Protein AF-0000000076353508 (afdb_homodimer)

Nearest PDB structures (foldseek):
  6zld-assembly1_A  TM=8.851E-01  e=5.221E-23  Bacillus cereus HuA2-4
  6zlj-assembly1_B-2  TM=8.843E-01  e=5.221E-23  Bacillus cereus
  8vr2-assembly1_C  TM=8.136E-01  e=2.416E-23  Psychrobacter cryohalolentis K5
  8vr2-assembly1_D  TM=8.055E-01  e=1.259E-23  Psychrobacter cryohalolentis K5
  8vr2-assembly1_B  TM=8.169E-01  e=1.002E-22  Psychrobacter cryohalolentis K5

pLDDT: mean 92.93, std 11.38, range [19.64, 98.94]

Solvent-accessible surface area (backbone atoms only — not comparable to full-atom values): 35197 Å² total; per-residue (Å²): 131,63,56,28,34,38,28,31,24,19,48,32,43,70,30,37,58,41,47,64,69,42,36,81,71,28,46,34,35,29,30,30,62,54,86,79,31,53,94,45,72,68,51,57,61,47,52,77,58,35,45,79,45,79,50,62,42,70,41,73,74,58,89,79,75,61,83,73,69,45,47,36,36,38,44,58,55,63,63,71,56,68,66,44,11,52,73,37,24,40,59,25,30,53,42,35,47,34,30,50,52,28,47,48,62,58,52,67,72,41,72,86,26,33,40,36,39,62,38,37,50,50,38,43,48,33,9,44,73,70,65,63,33,62,80,56,33,53,81,80,50,65,36,31,50,46,62,74,88,42,43,56,38,27,43,25,49,32,32,48,50,47,53,40,50,52,47,31,45,28,68,74,69,66,37,26,36,38,38,33,26,44,32,55,68,40,46,63,73,63,64,64,88,48,71,66,43,40,51,50,51,42,51,76,70,61,46,66,61,32,77,38,63,23,39,84,24,34,40,25,58,16,38,44,68,44,51,42,51,46,54,55,49,56,66,66,49,86,63,56,63,76,42,73,32,41,41,50,26,68,83,53,77,37,38,44,49,54,50,51,49,53,52,24,59,63,67,74,46,84,60,52,80,39,81,41,75,54,64,87,92,60,72,58,68,50,38,50,37,42,62,67,36,26,72,75,62,65,56,67,75,75,66,51,68,70,58,39,49,34,56,23,50,54,44,46,70,75,52,61,76,72,75,71,78,76,68,85,66,133,133,65,54,28,34,38,27,32,24,20,47,32,43,68,30,38,57,40,46,64,69,42,36,81,70,28,45,36,35,27,31,30,61,53,86,80,30,54,94,45,71,68,51,57,62,47,52,76,59,36,45,80,44,80,50,62,42,70,40,72,74,59,89,77,76,62,83,71,70,44,45,36,36,38,47,56,57,63,64,70,55,68,66,44,12,53,74,38,24,39,58,25,29,53,44,35,46,34,30,50,51,29,48,48,62,57,51,67,73,42,69,85,26,32,40,35,40,62,38,38,49,49,39,43,48,33,10,45,74,70,66,62,33,61,81,55,32,54,80,81,50,63,37,30,50,46,62,74,87,43,44,57,39,26,43,24,48,32,31,49,52,47,53,41,51,52,48,33,45,28,68,74,68,67,38,26,36,37,36,34,25,43,32,55,69,40,44,62,73,62,66,62,87,46,70,66,44,39,50,51,51,42,52,75,72,59,47,66,61,32,74,36,64,24,41,83,22,35,41,26,58,16,36,45,70,45,52,41,52,47,53,54,51,57,67,65,50,88,62,58,63,73,41,72,32,40,41,50,26,68,85,52,76,38,38,44,50,55,50,50,48,51,53,24,59,62,67,72,46,83,61,52,80,38,80,39,74,54,64,88,91,58,72,58,66,48,39,50,38,42,62,66,37,26,72,75,60,67,55,66,74,75,65,53,68,70,59,40,48,36,56,21,51,54,43,45,71,76,52,62,76,73,73,71,77,76,66,83,70,131

Secondary structure (DSSP, 8-state):
-PPEEEEETTTSHHHHHHHHHHTTTSEEEEEE-SSS---SHHHHHHTTTSEEEE--TTSPPPTTTS-S--SEEEE------HHHHHH-HHHHHHHHHHHHHHHHHHHTT-SSPEEEEEEEGGGGHHHHHHT-S-SSB-TTSPPBPP-TT-TTHHHHHHHHHHHHHHHHHHHHH--EEEEEEE--EE-TT--SSSHHHHHHHHHHTT-SSEEEE-TT-EEE-EEHHHHHHHHHHHHT----S-EEEEES-SS-EEEHHHHHHHHHHHHT--PPEEEEPPPTT--SEE-B--HHHHHHH-----S-HHHHHHHHHHHHHHS-----------/-PPEEEEETTTSHHHHHHHHHHTTTSEEEEEE--SS---SHHHHHHTTTSEEEE--TTSPPPTTTS-S--SEEEE------HHHHHH-HHHHHHHHHHHHHHHHHHHTT-SSPEEEEEEEGGGGHHHHHHT-S-SSB-TTSPPBPP-TT-TTHHHHHHHHHHHHHHHHHHHHH--EEEEEEE--EE-TT--SSSHHHHHHHHHHTT-SSEEEE-TT-EEE-EEHHHHHHHHHHHHT----S-EEEEES-SS-EEEHHHHHHHHHHHHT--PPEEEEPPPTT--SEE-B--HHHHHHH-----S-HHHHHHHHHHHHHHS-----------

Radius of gyration: 27.41 Å; Cα contacts (8 Å, |Δi|>4): 1308; chains: 2; bounding box: 78×78×61 Å

Organism: Streptomyces venezuelae (NCBI:txid54571)

InterPro domains:
  IPR001509 NAD-dependent epimerase/dehydratase [PF01370] (5-248)
  IPR036291 NAD(P)-binding domain superfamily [SSF51735] (2-320)
  IPR044516 UDP-glucuronic acid decarboxylase-like [PTHR43078] (2-318)

Foldseek 3Di:
DFAEEEEEVLLADLNVVLLVVRLVGHAYEYEYQPPPGDDDPSVVVSVVRYHYQHDQQLDADDPPSDDQEHQEYEYPDFDDALVCLQVPLVCRQSRLQSSLVRVLVSNLSHDNHEYEYEAAPLQCLQVVLVVQADPQGWPPTDGDQHDPVGSSSSNSVSRVVSVVVQVVSCVVSVAAYEYEHEFAEDAARNDQRDDLNVLLQCVVVPDAPDEDELQQAKGFYAYSNLQSVLSVQVRPQPDSDYDYFYRTAQPDIDGSNVSSVLLCVLVVHDHHYHYDYHPPSDDRYHHHDGVVSCVRRVRHRDADPSRRSNNRSVNCVVVPDPPPPPPPDD/DFAEEEEEVLLADLNVVLLVVRLVGHAYEYEYQPPPGDDDPSVVVSVVRYHYQHDQQLDADDPPSDDQEHQEYEYPDFDDALVCLQVPLVCRQSRLQSSLVRVLVVNLSHDNHEYEYEAAPLQCLQVVLVVQADPQGWPPTDGDQHDPVGSSSSNSVSRVVSVVVQVVSCVVSVAAYHYEHEFAEDAARNDQRDDLNVLLQCVVVPDAPDEDELQQAKGFYAYSNLQSVLSVQVRPQPDRDYDYFYRTAQPDIDGSNVSSVLLCVLVVHDHHYHYDYHPPSDDRYHHHDGVVSCVRRVRHRDADPSRRSNNRSVNCVVVPDPPPPPPPDD

Sequence (660 aa):
MRKKILITGGAGFIGLHLARRLAASCDVTLLDDFSRGRSDAELAELLGSVELVEHDLTTPIPDGLLGDDYAEVYHLAAVVGVAESNDNPRRVLRTNLLTTVHLLDWFSGLTGATLCFASSSEAYAGSVEAGVASVPTDEDVPLMVPDLTVPRSSYGFSKITGELLCRTYARTHGFALRMVRFHNVYGPRMGYDHVIPQFVERLLGGADPFEIYGADQTRAFCYVDDAVDAIVALTALPTKEPLLVNVGNDQEEVLIRDLARHVFDALDRHPALDVHPAPPLSPARRLPDIARLRELTGYSPAVPLCEGLRRTCEWYARHPRAAAAHGSGAMRKKILITGGAGFIGLHLARRLAASCDVTLLDDFSRGRSDAELAELLGSVELVEHDLTTPIPDGLLGDDYAEVYHLAAVVGVAESNDNPRRVLRTNLLTTVHLLDWFSGLTGATLCFASSSEAYAGSVEAGVASVPTDEDVPLMVPDLTVPRSSYGFSKITGELLCRTYARTHGFALRMVRFHNVYGPRMGYDHVIPQFVERLLGGADPFEIYGADQTRAFCYVDDAVDAIVALTALPTKEPLLVNVGNDQEEVLIRDLARHVFDALDRHPALDVHPAPPLSPARRLPDIARLRELTGYSPAVPLCEGLRRTCEWYARHPRAAAAHGSGA

Structure (mmCIF, N/CA/C/O backbone):
data_AF-0000000076353508-model_v1
#
loop_
_entity.id
_entity.type
_entity.pdbx_description
1 polymer Ant9
#
loop_
_atom_site.group_PDB
_atom_site.id
_atom_site.type_symbol
_atom_site.label_atom_id
_atom_site.label_alt_id
_atom_site.label_comp_id
_atom_site.label_asym_id
_atom_site.label_entity_id
_atom_site.label_seq_id
_atom_site.pdbx_PDB_ins_code
_atom_site.Cartn_x
_atom_site.Cartn_y
_atom_site.Cartn_z
_atom_site.occupancy
_atom_site.B_iso_or_equiv
_atom_site.auth_seq_id
_atom_site.auth_comp_id
_atom_site.auth_asym_id
_atom_site.auth_atom_id
_atom_site.pdbx_PDB_model_num
ATOM 1 N N . MET A 1 1 ? -22.562 -18.953 -26.656 1 75.19 1 MET A N 1
ATOM 2 C CA . MET A 1 1 ? -21.312 -18.203 -26.797 1 75.19 1 MET A CA 1
ATOM 3 C C . MET A 1 1 ? -20.344 -18.547 -25.688 1 75.19 1 MET A C 1
ATOM 5 O O . MET A 1 1 ? -20.75 -18.828 -24.562 1 75.19 1 MET A O 1
ATOM 9 N N . ARG A 1 2 ? -19.062 -18.766 -26.047 1 91.62 2 ARG A N 1
ATOM 10 C CA . ARG A 1 2 ? -18.062 -19.156 -25.047 1 91.62 2 ARG A CA 1
ATOM 11 C C . ARG A 1 2 ? -17.781 -18.016 -24.078 1 91.62 2 ARG A C 1
ATOM 13 O O . ARG A 1 2 ? -17.812 -16.844 -24.469 1 91.62 2 ARG A O 1
ATOM 20 N N . LYS A 1 3 ? -17.641 -18.484 -22.844 1 96.19 3 LYS A N 1
ATOM 21 C CA . LYS A 1 3 ? -17.266 -17.531 -21.812 1 96.19 3 LYS A CA 1
ATOM 22 C C . LYS A 1 3 ? -15.953 -16.828 -22.156 1 96.19 3 LYS A C 1
ATOM 24 O O . LYS A 1 3 ? -14.992 -17.469 -22.578 1 96.19 3 LYS A O 1
ATOM 29 N N . LYS A 1 4 ? -15.922 -15.469 -22.094 1 98.38 4 LYS A N 1
ATOM 30 C CA . LYS A 1 4 ? -14.711 -14.695 -22.359 1 98.38 4 LYS A CA 1
ATOM 31 C C . LYS A 1 4 ? -13.922 -14.445 -21.078 1 98.38 4 LYS A C 1
ATOM 33 O O . LYS A 1 4 ? -14.469 -13.977 -20.094 1 98.38 4 LYS A O 1
ATOM 38 N N . ILE A 1 5 ? -12.625 -14.742 -21.156 1 98.75 5 ILE A N 1
ATOM 39 C CA . ILE A 1 5 ? -11.766 -14.664 -19.969 1 98.75 5 ILE A CA 1
ATOM 40 C C . ILE A 1 5 ? -10.508 -13.867 -20.312 1 98.75 5 ILE A C 1
ATOM 42 O O . ILE A 1 5 ? -9.906 -14.055 -21.359 1 98.75 5 ILE A O 1
ATOM 46 N N . LEU A 1 6 ? -10.148 -12.891 -19.453 1 98.88 6 LEU A N 1
ATOM 47 C CA . LEU A 1 6 ? -8.891 -12.156 -19.547 1 98.88 6 LEU A CA 1
ATOM 48 C C . LEU A 1 6 ? -7.906 -12.625 -18.484 1 98.88 6 LEU A C 1
ATOM 50 O O . LEU A 1 6 ? -8.273 -12.758 -17.312 1 98.88 6 LEU A O 1
ATOM 54 N N . ILE A 1 7 ? -6.688 -12.922 -18.875 1 98.88 7 ILE A N 1
ATOM 55 C CA . ILE A 1 7 ? -5.609 -13.266 -17.969 1 98.88 7 ILE A CA 1
ATOM 56 C C . ILE A 1 7 ? -4.449 -12.289 -18.141 1 98.88 7 ILE A C 1
ATOM 58 O O . ILE A 1 7 ? -3.777 -12.289 -19.172 1 98.88 7 ILE A O 1
ATOM 62 N N . THR A 1 8 ? -4.215 -11.414 -17.141 1 98.81 8 THR A N 1
ATOM 63 C CA . THR A 1 8 ? -2.992 -10.617 -17.172 1 98.81 8 THR A CA 1
ATOM 64 C C . THR A 1 8 ? -1.81 -11.422 -16.641 1 98.81 8 THR A C 1
ATOM 66 O O . THR A 1 8 ? -1.974 -12.258 -15.75 1 98.81 8 THR A O 1
ATOM 69 N N . GLY A 1 9 ? -0.614 -11.094 -17.188 1 98 9 GLY A N 1
ATOM 70 C CA . GLY A 1 9 ? 0.502 -11.977 -16.906 1 98 9 GLY A CA 1
ATOM 71 C C . GLY A 1 9 ? 0.367 -13.336 -17.578 1 98 9 GLY A C 1
ATOM 72 O O . GLY A 1 9 ? 0.865 -14.336 -17.047 1 98 9 GLY A O 1
ATOM 73 N N . GLY A 1 10 ? -0.313 -13.352 -18.672 1 97.81 10 GLY A N 1
ATOM 74 C CA . GLY A 1 10 ? -0.686 -14.609 -19.312 1 97.81 10 GLY A CA 1
ATOM 75 C C . GLY A 1 10 ? 0.498 -15.352 -19.906 1 97.81 10 GLY A C 1
ATOM 76 O O . GLY A 1 10 ? 0.426 -16.562 -20.125 1 97.81 10 GLY A O 1
ATOM 77 N N . ALA A 1 11 ? 1.56 -14.664 -20.172 1 97.12 11 ALA A N 1
ATOM 78 C CA . ALA A 1 11 ? 2.752 -15.297 -20.734 1 97.12 11 ALA A CA 1
ATOM 79 C C . ALA A 1 11 ? 3.703 -15.742 -19.625 1 97.12 11 ALA A C 1
ATOM 81 O O . ALA A 1 11 ? 4.793 -16.25 -19.906 1 97.12 11 ALA A O 1
ATOM 82 N N . GLY A 1 12 ? 3.244 -15.555 -18.406 1 96.25 12 GLY A N 1
ATOM 83 C CA . GLY A 1 12 ? 4.043 -15.977 -17.266 1 96.25 12 GLY A CA 1
ATOM 84 C C . GLY A 1 12 ? 3.795 -17.406 -16.844 1 96.25 12 GLY A C 1
ATOM 85 O O . GLY A 1 12 ? 3.213 -18.188 -17.609 1 96.25 12 GLY A O 1
ATOM 86 N N . PHE A 1 13 ? 4.207 -17.812 -15.68 1 96.81 13 PHE A N 1
ATOM 87 C CA . PHE A 1 13 ? 4.184 -19.172 -15.156 1 96.81 13 PHE A CA 1
ATOM 88 C C . PHE A 1 13 ? 2.748 -19.641 -14.938 1 96.81 13 PHE A C 1
ATOM 90 O O . PHE A 1 13 ? 2.162 -20.297 -15.797 1 96.81 13 PHE A O 1
ATOM 97 N N . ILE A 1 14 ? 2.074 -19.062 -13.945 1 98.12 14 ILE A N 1
ATOM 98 C CA . ILE A 1 14 ? 0.727 -19.516 -13.617 1 98.12 14 ILE A CA 1
ATOM 99 C C . ILE A 1 14 ? -0.234 -19.125 -14.742 1 98.12 14 ILE A C 1
ATOM 101 O O . ILE A 1 14 ? -1.143 -19.891 -15.078 1 98.12 14 ILE A O 1
ATOM 105 N N . GLY A 1 15 ? 0.012 -17.984 -15.391 1 98.31 15 GLY A N 1
ATOM 106 C CA . GLY A 1 15 ? -0.844 -17.484 -16.453 1 98.31 15 GLY A CA 1
ATOM 107 C C . GLY A 1 15 ? -0.93 -18.422 -17.641 1 98.31 15 GLY A C 1
ATOM 108 O O . GLY A 1 15 ? -2.021 -18.703 -18.141 1 98.31 15 GLY A O 1
ATOM 109 N N . LEU A 1 16 ? 0.2 -18.922 -18.062 1 97.81 16 LEU A N 1
ATOM 110 C CA . LEU A 1 16 ? 0.222 -19.812 -19.219 1 97.81 16 LEU A CA 1
ATOM 111 C C . LEU A 1 16 ? -0.498 -21.125 -18.922 1 97.81 16 LEU A C 1
ATOM 113 O O . LEU A 1 16 ? -1.257 -21.625 -19.75 1 97.81 16 LEU A O 1
ATOM 117 N N . HIS A 1 17 ? -0.244 -21.688 -17.734 1 98.38 17 HIS A N 1
ATOM 118 C CA . HIS A 1 17 ? -0.89 -22.938 -17.344 1 98.38 17 HIS A CA 1
ATOM 119 C C . HIS A 1 17 ? -2.4 -22.766 -17.219 1 98.38 17 HIS A C 1
ATOM 121 O O . HIS A 1 17 ? -3.164 -23.641 -17.609 1 98.38 17 HIS A O 1
ATOM 127 N N . LEU A 1 18 ? -2.83 -21.641 -16.672 1 98.81 18 LEU A N 1
ATOM 128 C CA . LEU A 1 18 ? -4.25 -21.328 -16.562 1 98.81 18 LEU A CA 1
ATOM 129 C C . LEU A 1 18 ? -4.891 -21.203 -17.938 1 98.81 18 LEU A C 1
ATOM 131 O O . LEU A 1 18 ? -5.977 -21.75 -18.172 1 98.81 18 LEU A O 1
ATOM 135 N N . ALA A 1 19 ? -4.219 -20.516 -18.844 1 98.62 19 ALA A N 1
ATOM 136 C CA . ALA A 1 19 ? -4.723 -20.344 -20.203 1 98.62 19 ALA A CA 1
ATOM 137 C C . ALA A 1 19 ? -4.906 -21.688 -20.891 1 98.62 19 ALA A C 1
ATOM 139 O O . ALA A 1 19 ? -5.91 -21.906 -21.578 1 98.62 19 ALA A O 1
ATOM 140 N N . ARG A 1 20 ? -3.908 -22.578 -20.75 1 97.81 20 ARG A N 1
ATOM 141 C CA . ARG A 1 20 ? -3.992 -23.906 -21.344 1 97.81 20 ARG A CA 1
ATOM 142 C C . ARG A 1 20 ? -5.223 -24.656 -20.828 1 97.81 20 ARG A C 1
ATOM 144 O O . ARG A 1 20 ? -5.91 -25.328 -21.609 1 97.81 20 ARG A O 1
ATOM 151 N N . ARG A 1 21 ? -5.426 -24.516 -19.562 1 97.69 21 ARG A N 1
ATOM 152 C CA . ARG A 1 21 ? -6.555 -25.188 -18.922 1 97.69 21 ARG A CA 1
ATOM 153 C C . ARG A 1 21 ? -7.879 -24.641 -19.438 1 97.69 21 ARG A C 1
ATOM 155 O O . ARG A 1 21 ? -8.828 -25.406 -19.641 1 97.69 21 ARG A O 1
ATOM 162 N N . LEU A 1 22 ? -7.984 -23.375 -19.688 1 98.25 22 LEU A N 1
ATOM 163 C CA . LEU A 1 22 ? -9.258 -22.719 -19.969 1 98.25 22 LEU A CA 1
ATOM 164 C C . LEU A 1 22 ? -9.508 -22.625 -21.469 1 98.25 22 LEU A C 1
ATOM 166 O O . LEU A 1 22 ? -10.648 -22.453 -21.906 1 98.25 22 LEU A O 1
ATOM 170 N N . ALA A 1 23 ? -8.477 -22.703 -22.281 1 97.44 23 ALA A N 1
ATOM 171 C CA . ALA A 1 23 ? -8.562 -22.469 -23.719 1 97.44 23 ALA A CA 1
ATOM 172 C C . ALA A 1 23 ? -9.484 -23.484 -24.391 1 97.44 23 ALA A C 1
ATOM 174 O O . ALA A 1 23 ? -10.039 -23.203 -25.453 1 97.44 23 ALA A O 1
ATOM 175 N N . ALA A 1 24 ? -9.695 -24.609 -23.812 1 92.88 24 ALA A N 1
ATOM 176 C CA . ALA A 1 24 ? -10.508 -25.672 -24.406 1 92.88 24 ALA A CA 1
ATOM 177 C C . ALA A 1 24 ? -11.992 -25.312 -24.359 1 92.88 24 ALA A C 1
ATOM 179 O O . ALA A 1 24 ? -12.758 -25.734 -25.234 1 92.88 24 ALA A O 1
ATOM 180 N N . SER A 1 25 ? -12.367 -24.516 -23.453 1 96.62 25 SER A N 1
ATOM 181 C CA . SER A 1 25 ? -13.805 -24.328 -23.25 1 96.62 25 SER A CA 1
ATOM 182 C C . SER A 1 25 ? -14.172 -22.844 -23.219 1 96.62 25 SER A C 1
ATOM 184 O O . SER A 1 25 ? -15.359 -22.5 -23.219 1 96.62 25 SER A O 1
ATOM 186 N N . CYS A 1 26 ? -13.195 -21.984 -23.234 1 98.19 26 CYS A N 1
ATOM 187 C CA . CYS A 1 26 ? -13.461 -20.562 -23.109 1 98.19 26 CYS A CA 1
ATOM 188 C C . CYS A 1 26 ? -12.703 -19.781 -24.172 1 98.19 26 CYS A C 1
ATOM 190 O O . CYS A 1 26 ? -11.82 -20.312 -24.844 1 98.19 26 CYS A O 1
ATOM 192 N N . ASP A 1 27 ? -13.164 -18.547 -24.453 1 98.38 27 ASP A N 1
ATOM 193 C CA . ASP A 1 27 ? -12.414 -17.594 -25.25 1 98.38 27 ASP A CA 1
ATOM 194 C C . ASP A 1 27 ? -11.445 -16.797 -24.375 1 98.38 27 ASP A C 1
ATOM 196 O O . ASP A 1 27 ? -11.859 -15.867 -23.656 1 98.38 27 ASP A O 1
ATOM 200 N N . VAL A 1 28 ? -10.172 -17.141 -24.5 1 98.69 28 VAL A N 1
ATOM 201 C CA . VAL A 1 28 ? -9.18 -16.625 -23.562 1 98.69 28 VAL A CA 1
ATOM 202 C C . VAL A 1 28 ? -8.352 -15.539 -24.25 1 98.69 28 VAL A C 1
ATOM 204 O O . VAL A 1 28 ? -7.875 -15.727 -25.359 1 98.69 28 VAL A O 1
ATOM 207 N N . THR A 1 29 ? -8.227 -14.383 -23.641 1 98.81 29 THR A N 1
ATOM 208 C CA . THR A 1 29 ? -7.293 -13.328 -24.016 1 98.81 29 THR A CA 1
ATOM 209 C C . THR A 1 29 ? -6.188 -13.188 -22.969 1 98.81 29 THR A C 1
ATOM 211 O O . THR A 1 29 ? -6.465 -13.109 -21.766 1 98.81 29 THR A O 1
ATOM 214 N N . LEU A 1 30 ? -4.941 -13.258 -23.438 1 98.62 30 LEU A N 1
ATOM 215 C CA . LEU A 1 30 ? -3.783 -13.008 -22.578 1 98.62 30 LEU A CA 1
ATOM 216 C C . LEU A 1 30 ? -3.32 -11.555 -22.719 1 98.62 30 LEU A C 1
ATOM 218 O O . LEU A 1 30 ? -3.287 -11.008 -23.812 1 98.62 30 LEU A O 1
ATOM 222 N N . LEU A 1 31 ? -3.039 -10.922 -21.609 1 98.69 31 LEU A N 1
ATOM 223 C CA . LEU A 1 31 ? -2.377 -9.625 -21.594 1 98.69 31 LEU A CA 1
ATOM 224 C C . LEU A 1 31 ? -1.023 -9.719 -20.891 1 98.69 31 LEU A C 1
ATOM 226 O O . LEU A 1 31 ? -0.932 -10.219 -19.766 1 98.69 31 LEU A O 1
ATOM 230 N N . ASP A 1 32 ? -0.002 -9.32 -21.562 1 98.31 32 ASP A N 1
ATOM 231 C CA . ASP A 1 32 ? 1.355 -9.375 -21.016 1 98.31 32 ASP A CA 1
ATOM 232 C C . ASP A 1 32 ? 2.227 -8.273 -21.625 1 98.31 32 ASP A C 1
ATOM 234 O O . ASP A 1 32 ? 1.999 -7.848 -22.75 1 98.31 32 ASP A O 1
ATOM 238 N N . ASP A 1 33 ? 3.17 -7.805 -20.844 1 96.56 33 ASP A N 1
ATOM 239 C CA . ASP A 1 33 ? 4.09 -6.816 -21.406 1 96.56 33 ASP A CA 1
ATOM 240 C C . ASP A 1 33 ? 5.449 -7.441 -21.703 1 96.56 33 ASP A C 1
ATOM 242 O O . ASP A 1 33 ? 6.383 -6.742 -22.109 1 96.56 33 ASP A O 1
ATOM 246 N N . PHE A 1 34 ? 5.629 -8.688 -21.359 1 94.31 34 PHE A N 1
ATOM 247 C CA . PHE A 1 34 ? 6.801 -9.516 -21.625 1 94.31 34 PHE A CA 1
ATOM 248 C C . PHE A 1 34 ? 8.016 -9 -20.859 1 94.31 34 PHE A C 1
ATOM 250 O O . PHE A 1 34 ? 9.148 -9.188 -21.281 1 94.31 34 PHE A O 1
ATOM 257 N N . SER A 1 35 ? 7.762 -8.219 -19.797 1 89.44 35 SER A N 1
ATOM 258 C CA . SER A 1 35 ? 8.859 -7.828 -18.922 1 89.44 35 SER A CA 1
ATOM 259 C C . SER A 1 35 ? 9.461 -9.039 -18.219 1 89.44 35 SER A C 1
ATOM 261 O O . SER A 1 35 ? 10.664 -9.086 -17.953 1 89.44 35 SER A O 1
ATOM 263 N N . ARG A 1 36 ? 8.57 -10.008 -17.922 1 81.88 36 ARG A N 1
ATOM 264 C CA . ARG A 1 36 ? 9 -11.266 -17.328 1 81.88 36 ARG A CA 1
ATOM 265 C C . ARG A 1 36 ? 8.547 -12.461 -18.156 1 81.88 36 ARG A C 1
ATOM 267 O O . ARG A 1 36 ? 9.164 -13.523 -18.109 1 81.88 36 ARG A O 1
ATOM 274 N N . GLY A 1 37 ? 7.434 -12.234 -18.812 1 81.06 37 GLY A N 1
ATOM 275 C CA . GLY A 1 37 ? 6.918 -13.297 -19.672 1 81.06 37 GLY A CA 1
ATOM 276 C C . GLY A 1 37 ? 7.875 -13.672 -20.781 1 81.06 37 GLY A C 1
ATOM 277 O O . GLY A 1 37 ? 8.758 -12.898 -21.141 1 81.06 37 GLY A O 1
ATOM 278 N N . ARG A 1 38 ? 7.633 -14.945 -21.234 1 82 38 ARG A N 1
ATOM 279 C CA . ARG A 1 38 ? 8.523 -15.438 -22.266 1 82 38 ARG A CA 1
ATOM 280 C C . ARG A 1 38 ? 7.758 -15.734 -23.562 1 82 38 ARG A C 1
ATOM 282 O O . ARG A 1 38 ? 6.641 -16.25 -23.516 1 82 38 ARG A O 1
ATOM 289 N N . SER A 1 39 ? 8.352 -15.258 -24.562 1 87.56 39 SER A N 1
ATOM 290 C CA . SER A 1 39 ? 7.863 -15.664 -25.875 1 87.56 39 SER A CA 1
ATOM 291 C C . SER A 1 39 ? 8.609 -16.891 -26.391 1 87.56 39 SER A C 1
ATOM 293 O O . SER A 1 39 ? 9.609 -16.766 -27.094 1 87.56 39 SER A O 1
ATOM 295 N N . ASP A 1 40 ? 8.117 -18.047 -26 1 92.06 40 ASP A N 1
ATOM 296 C CA . ASP A 1 40 ? 8.766 -19.312 -26.328 1 92.06 40 ASP A CA 1
ATOM 297 C C . ASP A 1 40 ? 7.812 -20.25 -27.062 1 92.06 40 ASP A C 1
ATOM 299 O O . ASP A 1 40 ? 6.727 -19.844 -27.484 1 92.06 40 ASP A O 1
ATOM 303 N N . ALA A 1 41 ? 8.266 -21.453 -27.25 1 91.94 41 ALA A N 1
ATOM 304 C CA . ALA A 1 41 ? 7.512 -22.422 -28.047 1 91.94 41 ALA A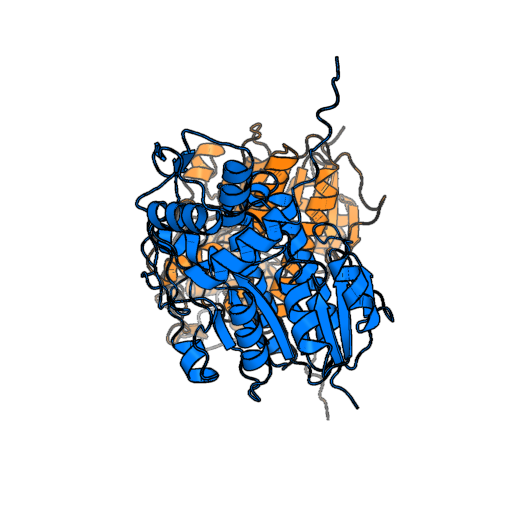 CA 1
ATOM 305 C C . ALA A 1 41 ? 6.184 -22.766 -27.375 1 91.94 41 ALA A C 1
ATOM 307 O O . ALA A 1 41 ? 5.188 -23.016 -28.062 1 91.94 41 ALA A O 1
ATOM 308 N N . GLU A 1 42 ? 6.168 -22.781 -26.125 1 93.88 42 GLU A N 1
ATOM 309 C CA . GLU A 1 42 ? 4.945 -23.125 -25.406 1 93.88 42 GLU A CA 1
ATOM 310 C C . GLU A 1 42 ? 3.873 -22.062 -25.594 1 93.88 42 GLU A C 1
ATOM 312 O O . GLU A 1 42 ? 2.707 -22.375 -25.844 1 93.88 42 GLU A O 1
ATOM 317 N N . LEU A 1 43 ? 4.246 -20.828 -25.422 1 95.81 43 LEU A N 1
ATOM 318 C CA . LEU A 1 43 ? 3.309 -19.734 -25.688 1 95.81 43 LEU A CA 1
ATOM 319 C C . LEU A 1 43 ? 2.836 -19.766 -27.141 1 95.81 43 LEU A C 1
ATOM 321 O O . LEU A 1 43 ? 1.648 -19.578 -27.406 1 95.81 43 LEU A O 1
ATOM 325 N N . ALA A 1 44 ? 3.762 -20 -28.078 1 95.94 44 ALA A N 1
ATOM 326 C CA . ALA A 1 44 ? 3.436 -20.031 -29.5 1 95.94 44 ALA A CA 1
ATOM 327 C C . ALA A 1 44 ? 2.365 -21.078 -29.797 1 95.94 44 ALA A C 1
ATOM 329 O O . ALA A 1 44 ? 1.452 -20.844 -30.578 1 95.94 44 ALA A O 1
ATOM 330 N N . GLU A 1 45 ? 2.502 -22.188 -29.203 1 95.69 45 GLU A N 1
ATOM 331 C CA . GLU A 1 45 ? 1.518 -23.25 -29.375 1 95.69 45 GLU A CA 1
ATOM 332 C C . GLU A 1 45 ? 0.148 -22.812 -28.859 1 95.69 45 GLU A C 1
ATOM 334 O O . GLU A 1 45 ? -0.873 -23.078 -29.5 1 95.69 45 GLU A O 1
ATOM 339 N N . LEU A 1 46 ? 0.151 -22.172 -27.781 1 96.31 46 LEU A N 1
ATOM 340 C CA . LEU A 1 46 ? -1.085 -21.734 -27.141 1 96.31 46 LEU A CA 1
ATOM 341 C C . LEU A 1 46 ? -1.773 -20.641 -27.969 1 96.31 46 LEU A C 1
ATOM 343 O O . LEU A 1 46 ? -3.002 -20.547 -27.969 1 96.31 46 LEU A O 1
ATOM 347 N N . LEU A 1 47 ? -0.99 -19.844 -28.656 1 96.44 47 LEU A N 1
ATOM 348 C CA . LEU A 1 47 ? -1.505 -18.703 -29.422 1 96.44 47 LEU A CA 1
ATOM 349 C C . LEU A 1 47 ? -2.357 -19.188 -30.594 1 96.44 47 LEU A C 1
ATOM 351 O O . LEU A 1 47 ? -3.076 -18.406 -31.219 1 96.44 47 LEU A O 1
ATOM 355 N N . GLY A 1 48 ? -2.416 -20.453 -30.875 1 95.62 48 GLY A N 1
ATOM 356 C CA . GLY A 1 48 ? -3.34 -21.031 -31.844 1 95.62 48 GLY A CA 1
ATOM 357 C C . GLY A 1 48 ? -4.77 -21.094 -31.328 1 95.62 48 GLY A C 1
ATOM 358 O O . GLY A 1 48 ? -5.707 -21.203 -32.125 1 95.62 48 GLY A O 1
ATOM 359 N N . SER A 1 49 ? -4.883 -20.969 -30.016 1 96.69 49 SER A N 1
ATOM 360 C CA . SER A 1 49 ? -6.199 -21.172 -29.422 1 96.69 49 SER A CA 1
ATOM 361 C C . SER A 1 49 ? -6.594 -19.984 -28.531 1 96.69 49 SER A C 1
ATOM 363 O O . SER A 1 49 ? -7.715 -19.938 -28.031 1 96.69 49 SER A O 1
ATOM 365 N N . VAL A 1 50 ? -5.68 -19.016 -28.312 1 98.12 50 VAL A N 1
ATOM 366 C CA . VAL A 1 50 ? -5.965 -17.875 -27.453 1 98.12 50 VAL A CA 1
ATOM 367 C C . VAL A 1 50 ? -5.516 -16.594 -28.141 1 98.12 50 VAL A C 1
ATOM 369 O O . VAL A 1 50 ? -4.777 -16.625 -29.125 1 98.12 50 VAL A O 1
ATOM 372 N N . GLU A 1 51 ? -6 -15.453 -27.688 1 98.06 51 GLU A N 1
ATOM 373 C CA . GLU A 1 51 ? -5.59 -14.141 -28.172 1 98.06 51 GLU A CA 1
ATOM 374 C C . GLU A 1 51 ? -4.543 -13.516 -27.25 1 98.06 51 GLU A C 1
ATOM 376 O O . GLU A 1 51 ? -4.59 -13.695 -26.031 1 98.06 51 GLU A O 1
ATOM 381 N N . LEU A 1 52 ? -3.598 -12.82 -27.859 1 98.06 52 LEU A N 1
ATOM 382 C CA . LEU A 1 52 ? -2.564 -12.133 -27.094 1 98.06 52 LEU A CA 1
ATOM 383 C C . LEU A 1 52 ? -2.643 -10.625 -27.297 1 98.06 52 LEU A C 1
ATOM 385 O O . LEU A 1 52 ? -2.701 -10.156 -28.438 1 98.06 52 LEU A O 1
ATOM 389 N N . VAL A 1 53 ? -2.686 -9.914 -26.234 1 98.31 53 VAL A N 1
ATOM 390 C CA . VAL A 1 53 ? -2.602 -8.453 -26.234 1 98.31 53 VAL A CA 1
ATOM 391 C C . VAL A 1 53 ? -1.36 -8.016 -25.469 1 98.31 53 VAL A C 1
ATOM 393 O O . VAL A 1 53 ? -1.169 -8.406 -24.312 1 98.31 53 VAL A O 1
ATOM 396 N N . GLU A 1 54 ? -0.49 -7.312 -26.109 1 98 54 GLU A N 1
ATOM 397 C CA . GLU A 1 54 ? 0.688 -6.777 -25.438 1 98 54 GLU A CA 1
ATOM 398 C C . GLU A 1 54 ? 0.429 -5.371 -24.906 1 98 54 GLU A C 1
ATOM 400 O O . GLU A 1 54 ? 0.059 -4.473 -25.656 1 98 54 GLU A O 1
ATOM 405 N N . HIS A 1 55 ? 0.548 -5.176 -23.594 1 98.31 55 HIS A N 1
ATOM 406 C CA . HIS A 1 55 ? 0.331 -3.879 -22.969 1 98.31 55 HIS A CA 1
ATOM 407 C C . HIS A 1 55 ? 1.03 -3.795 -21.609 1 98.31 55 HIS A C 1
ATOM 409 O O . HIS A 1 55 ? 1.018 -4.758 -20.844 1 98.31 55 HIS A O 1
ATOM 415 N N . ASP A 1 56 ? 1.662 -2.699 -21.391 1 98.12 56 ASP A N 1
ATOM 416 C CA . ASP A 1 56 ? 2.254 -2.363 -20.094 1 98.12 56 ASP A CA 1
ATOM 417 C C . ASP A 1 56 ? 1.211 -1.767 -19.156 1 98.12 56 ASP A C 1
ATOM 419 O O . ASP A 1 56 ? 0.803 -0.615 -19.328 1 98.12 56 ASP A O 1
ATOM 423 N N . LEU A 1 57 ? 0.857 -2.451 -18.141 1 97.94 57 LEU A N 1
ATOM 424 C CA . LEU A 1 57 ? -0.234 -2.074 -17.25 1 97.94 57 LEU A CA 1
ATOM 425 C C . LEU A 1 57 ? 0.204 -0.972 -16.297 1 97.94 57 LEU A C 1
ATOM 427 O O . LEU A 1 57 ? -0.602 -0.474 -15.508 1 97.94 57 LEU A O 1
ATOM 431 N N . THR A 1 58 ? 1.492 -0.549 -16.281 1 97.38 58 THR A N 1
ATOM 432 C CA . THR A 1 58 ? 1.876 0.607 -15.469 1 97.38 58 THR A CA 1
ATOM 433 C C . THR A 1 58 ? 1.315 1.894 -16.078 1 97.38 58 THR A C 1
ATOM 435 O O . THR A 1 58 ? 1.438 2.967 -15.477 1 97.38 58 THR A O 1
ATOM 438 N N . THR A 1 59 ? 0.761 1.742 -17.219 1 97.06 59 THR A N 1
ATOM 439 C CA . THR A 1 59 ? -0.005 2.82 -17.844 1 97.06 59 THR A CA 1
ATOM 440 C C . THR A 1 59 ? -1.468 2.416 -18 1 97.06 59 THR A C 1
ATOM 442 O O . THR A 1 59 ? -1.785 1.227 -18.062 1 97.06 59 THR A O 1
ATOM 445 N N . PRO A 1 60 ? -2.408 3.375 -18.078 1 97.19 60 PRO A N 1
ATOM 446 C CA . PRO A 1 60 ? -3.826 3.037 -18.234 1 97.19 60 PRO A CA 1
ATOM 447 C C . PRO A 1 60 ? -4.102 2.205 -19.484 1 97.19 60 PRO A C 1
ATOM 449 O O . PRO A 1 60 ? -3.42 2.363 -20.5 1 97.19 60 PRO A O 1
ATOM 452 N N . ILE A 1 61 ? -5.074 1.333 -19.328 1 98.12 61 ILE A N 1
ATOM 453 C CA . ILE A 1 61 ? -5.512 0.561 -20.5 1 98.12 61 ILE A CA 1
ATOM 454 C C . ILE A 1 61 ? -6.254 1.471 -21.469 1 98.12 61 ILE A C 1
ATOM 456 O O . ILE A 1 61 ? -7.277 2.059 -21.125 1 98.12 61 ILE A O 1
ATOM 460 N N . PRO A 1 62 ? -5.746 1.558 -22.672 1 97.31 62 PRO A N 1
ATOM 461 C CA . PRO A 1 62 ? -6.414 2.426 -23.641 1 97.31 62 PRO A CA 1
ATOM 462 C C . PRO A 1 62 ? -7.82 1.948 -24 1 97.31 62 PRO A C 1
ATOM 464 O O . PRO A 1 62 ? -8.078 0.741 -24.031 1 97.31 62 PRO A O 1
ATOM 467 N N . ASP A 1 63 ? -8.656 2.945 -24.359 1 95.62 63 ASP A N 1
ATOM 468 C CA . ASP A 1 63 ? -10 2.615 -24.828 1 95.62 63 ASP A CA 1
ATOM 469 C C . ASP A 1 63 ? -9.945 1.725 -26.062 1 95.62 63 ASP A C 1
ATOM 471 O O . ASP A 1 63 ? -9.188 1.999 -27 1 95.62 63 ASP A O 1
ATOM 475 N N . GLY A 1 64 ? -10.625 0.68 -26.047 1 96.12 64 GLY A N 1
ATOM 476 C CA . GLY A 1 64 ? -10.758 -0.166 -27.219 1 96.12 64 GLY A CA 1
ATOM 477 C C . GLY A 1 64 ? -9.703 -1.26 -27.281 1 96.12 64 GLY A C 1
ATOM 478 O O . GLY A 1 64 ? -9.812 -2.178 -28.109 1 96.12 64 GLY A O 1
ATOM 479 N N . LEU A 1 65 ? -8.711 -1.236 -26.438 1 97.88 65 LEU A N 1
ATOM 480 C CA . LEU A 1 65 ? -7.684 -2.27 -26.453 1 97.88 65 LEU A CA 1
ATOM 481 C C . LEU A 1 65 ? -8.266 -3.627 -26.078 1 97.88 65 LEU A C 1
ATOM 483 O O . LEU A 1 65 ? -7.918 -4.648 -26.672 1 97.88 65 LEU A O 1
ATOM 487 N N . LEU A 1 66 ? -9.078 -3.639 -25.047 1 98.06 66 LEU A N 1
ATOM 488 C CA . LEU A 1 66 ? -9.758 -4.836 -24.562 1 98.06 66 LEU A CA 1
ATOM 489 C C . LEU A 1 66 ? -11.266 -4.719 -24.734 1 98.06 66 LEU A C 1
ATOM 491 O O . LEU A 1 66 ? -11.812 -3.611 -24.734 1 98.06 66 LEU A O 1
ATOM 495 N N . GLY A 1 67 ? -11.906 -5.836 -24.875 1 94.69 67 GLY A N 1
ATOM 496 C CA . GLY A 1 67 ? -13.359 -5.844 -24.922 1 94.69 67 GLY A CA 1
ATOM 497 C C . GLY A 1 67 ? -14 -5.492 -23.594 1 94.69 67 GLY A C 1
ATOM 498 O O . GLY A 1 67 ? -13.297 -5.25 -22.594 1 94.69 67 GLY A O 1
ATOM 499 N N . ASP A 1 68 ? -15.336 -5.434 -23.562 1 93.88 68 ASP A N 1
ATOM 500 C CA . ASP A 1 68 ? -16.062 -5.062 -22.359 1 93.88 68 ASP A CA 1
ATOM 501 C C . ASP A 1 68 ? -17 -6.188 -21.906 1 93.88 68 ASP A C 1
ATOM 503 O O . ASP A 1 68 ? -17.906 -5.965 -21.109 1 93.88 68 ASP A O 1
ATOM 507 N N . ASP A 1 69 ? -16.781 -7.336 -22.375 1 96.94 69 ASP A N 1
ATOM 508 C CA . ASP A 1 69 ? -17.719 -8.422 -22.078 1 96.94 69 ASP A CA 1
ATOM 509 C C . ASP A 1 69 ? -17 -9.617 -21.453 1 96.94 69 ASP A C 1
ATOM 511 O O . ASP A 1 69 ? -17.391 -10.766 -21.688 1 96.94 69 ASP A O 1
ATOM 515 N N . TYR A 1 70 ? -15.953 -9.398 -20.797 1 98.38 70 TYR A N 1
ATOM 516 C CA . TYR A 1 70 ? -15.305 -10.484 -20.078 1 98.38 70 TYR A CA 1
ATOM 517 C C . TYR A 1 70 ? -16.141 -10.93 -18.891 1 98.38 70 TYR A C 1
ATOM 519 O O . TYR A 1 70 ? -16.703 -10.094 -18.172 1 98.38 70 TYR A O 1
ATOM 527 N N . ALA A 1 71 ? -16.234 -12.219 -18.734 1 98.25 71 ALA A N 1
ATOM 528 C CA . ALA A 1 71 ? -16.953 -12.781 -17.594 1 98.25 71 ALA A CA 1
ATOM 529 C C . ALA A 1 71 ? -16.031 -12.938 -16.391 1 98.25 71 ALA A C 1
ATOM 531 O O . ALA A 1 71 ? -16.484 -12.844 -15.242 1 98.25 71 ALA A O 1
ATOM 532 N N . GLU A 1 72 ? -14.805 -13.273 -16.641 1 98.69 72 GLU A N 1
ATOM 533 C CA . GLU A 1 72 ? -13.789 -13.453 -15.609 1 98.69 72 GLU A CA 1
ATOM 534 C C . GLU A 1 72 ? -12.477 -12.773 -16.016 1 98.69 72 GLU A C 1
ATOM 536 O O . GLU A 1 72 ? -12.102 -12.781 -17.188 1 98.69 72 GLU A O 1
ATOM 541 N N . VAL A 1 73 ? -11.867 -12.164 -15.062 1 98.88 73 VAL A N 1
ATOM 542 C CA . VAL A 1 73 ? -10.539 -11.578 -15.227 1 98.88 73 VAL A CA 1
ATOM 543 C C . VAL A 1 73 ? -9.609 -12.109 -14.141 1 98.88 73 VAL A C 1
ATOM 545 O O . VAL A 1 73 ? -9.914 -12.008 -12.945 1 98.88 73 VAL A O 1
ATOM 548 N N . TYR A 1 74 ? -8.547 -12.742 -14.547 1 98.94 74 TYR A N 1
ATOM 549 C CA . TYR A 1 74 ? -7.488 -13.188 -13.648 1 98.94 74 TYR A CA 1
ATOM 550 C C . TYR A 1 74 ? -6.301 -12.227 -13.688 1 98.94 74 TYR A C 1
ATOM 552 O O . TYR A 1 74 ? -5.605 -12.133 -14.703 1 98.94 74 TYR A O 1
ATOM 560 N N . HIS A 1 75 ? -6.062 -11.508 -12.602 1 98.94 75 HIS A N 1
ATOM 561 C CA . HIS A 1 75 ? -4.926 -10.602 -12.523 1 98.94 75 HIS A CA 1
ATOM 562 C C . HIS A 1 75 ? -3.709 -11.281 -11.914 1 98.94 75 HIS A C 1
ATOM 564 O O . HIS A 1 75 ? -3.518 -11.242 -10.695 1 98.94 75 HIS A O 1
ATOM 570 N N . LEU A 1 76 ? -2.842 -11.773 -12.773 1 98.69 76 LEU A N 1
ATOM 571 C CA . LEU A 1 76 ? -1.668 -12.516 -12.328 1 98.69 76 LEU A CA 1
ATOM 572 C C . LEU A 1 76 ? -0.389 -11.734 -12.617 1 98.69 76 LEU A C 1
ATOM 574 O O . LEU A 1 76 ? 0.696 -12.141 -12.188 1 98.69 76 LEU A O 1
ATOM 578 N N . ALA A 1 77 ? -0.488 -10.602 -13.312 1 97.69 77 ALA A N 1
ATOM 579 C CA . ALA A 1 77 ? 0.675 -9.781 -13.648 1 97.69 77 ALA A CA 1
ATOM 580 C C . ALA A 1 77 ? 1.281 -9.156 -12.398 1 97.69 77 ALA A C 1
ATOM 582 O O . ALA A 1 77 ? 0.571 -8.539 -11.602 1 97.69 77 ALA A O 1
ATOM 583 N N . ALA A 1 78 ? 2.527 -9.359 -12.242 1 96.12 78 ALA A N 1
ATOM 584 C CA . ALA A 1 78 ? 3.271 -8.742 -11.148 1 96.12 78 ALA A CA 1
ATOM 585 C C . ALA A 1 78 ? 4.777 -8.898 -11.352 1 96.12 78 ALA A C 1
ATOM 587 O O . ALA A 1 78 ? 5.223 -9.797 -12.062 1 96.12 78 ALA A O 1
ATOM 588 N N . VAL A 1 79 ? 5.492 -7.941 -10.828 1 92.62 79 VAL A N 1
ATOM 589 C CA . VAL A 1 79 ? 6.914 -8.18 -10.594 1 92.62 79 VAL A CA 1
ATOM 590 C C . VAL A 1 79 ? 7.098 -8.984 -9.312 1 92.62 79 VAL A C 1
ATOM 592 O O . VAL A 1 79 ? 6.672 -8.555 -8.234 1 92.62 79 VAL A O 1
ATOM 595 N N . VAL A 1 80 ? 7.66 -10.172 -9.461 1 85.31 80 VAL A N 1
ATOM 596 C CA . VAL A 1 80 ? 7.738 -11.109 -8.344 1 85.31 80 VAL A CA 1
ATOM 597 C C . VAL A 1 80 ? 9.195 -11.508 -8.102 1 85.31 80 VAL A C 1
ATOM 599 O O . VAL A 1 80 ? 10.062 -11.234 -8.93 1 85.31 80 VAL A O 1
ATOM 602 N N . GLY A 1 81 ? 9.445 -12.117 -6.996 1 76.38 81 GLY A N 1
ATOM 603 C CA . GLY A 1 81 ? 10.734 -12.742 -6.738 1 76.38 81 GLY A CA 1
ATOM 604 C C . GLY A 1 81 ? 11.5 -12.086 -5.602 1 76.38 81 GLY A C 1
ATOM 605 O O . GLY A 1 81 ? 11.57 -10.859 -5.523 1 76.38 81 GLY A O 1
ATOM 606 N N . VAL A 1 82 ? 11.977 -12.844 -4.82 1 70.88 82 VAL A N 1
ATOM 607 C CA . VAL A 1 82 ? 12.734 -12.398 -3.656 1 70.88 82 VAL A CA 1
ATOM 608 C C . VAL A 1 82 ? 13.945 -11.594 -4.105 1 70.88 82 VAL A C 1
ATOM 610 O O . VAL A 1 82 ? 14.219 -10.516 -3.574 1 70.88 82 VAL A O 1
ATOM 613 N N . ALA A 1 83 ? 14.562 -12.094 -5.121 1 74.06 83 ALA A N 1
ATOM 614 C CA . ALA A 1 83 ? 15.75 -11.414 -5.629 1 74.06 83 ALA A CA 1
ATOM 615 C C . ALA A 1 83 ? 15.398 -10.023 -6.152 1 74.06 83 ALA A C 1
ATOM 617 O O . ALA A 1 83 ? 16.094 -9.047 -5.855 1 74.06 83 ALA A O 1
ATOM 618 N N . GLU A 1 84 ? 14.344 -9.93 -6.887 1 80.62 84 GLU A N 1
ATOM 619 C CA . GLU A 1 84 ? 13.906 -8.648 -7.422 1 80.62 84 GLU A CA 1
ATOM 620 C C . GLU A 1 84 ? 13.516 -7.688 -6.297 1 80.62 84 GLU A C 1
ATOM 622 O O . GLU A 1 84 ? 13.82 -6.496 -6.359 1 80.62 84 GLU A O 1
ATOM 627 N N . SER A 1 85 ? 12.82 -8.172 -5.328 1 81.75 85 SER A N 1
ATOM 628 C CA . SER A 1 85 ? 12.391 -7.34 -4.207 1 81.75 85 SER A CA 1
ATOM 629 C C . SER A 1 85 ? 13.586 -6.789 -3.436 1 81.75 85 SER A C 1
ATOM 631 O O . SER A 1 85 ? 13.539 -5.668 -2.928 1 81.75 85 SER A O 1
ATOM 633 N N . ASN A 1 86 ? 14.578 -7.57 -3.363 1 80.31 86 ASN A N 1
ATOM 634 C CA . ASN A 1 86 ? 15.781 -7.129 -2.674 1 80.31 86 ASN A CA 1
ATOM 635 C C . ASN A 1 86 ? 16.562 -6.121 -3.506 1 80.31 86 ASN A C 1
ATOM 637 O O . ASN A 1 86 ? 17.047 -5.113 -2.982 1 80.31 86 ASN A O 1
ATOM 641 N N . ASP A 1 87 ? 16.609 -6.418 -4.746 1 85.56 87 ASP A N 1
ATOM 642 C CA . ASP A 1 87 ? 17.5 -5.652 -5.613 1 85.56 87 ASP A CA 1
ATOM 643 C C . ASP A 1 87 ? 16.797 -4.414 -6.16 1 85.56 87 ASP A C 1
ATOM 645 O O . ASP A 1 87 ? 17.438 -3.369 -6.348 1 85.56 87 ASP A O 1
ATOM 649 N N . ASN A 1 88 ? 15.555 -4.547 -6.441 1 91.88 88 ASN A N 1
ATOM 650 C CA . ASN A 1 88 ? 14.82 -3.453 -7.066 1 91.88 88 ASN A CA 1
ATOM 651 C C . ASN A 1 88 ? 13.453 -3.25 -6.41 1 91.88 88 ASN A C 1
ATOM 653 O O . ASN A 1 88 ? 12.422 -3.279 -7.086 1 91.88 88 ASN A O 1
ATOM 657 N N . PRO A 1 89 ? 13.469 -2.881 -5.121 1 93.12 89 PRO A N 1
ATOM 658 C CA . PRO A 1 89 ? 12.195 -2.754 -4.406 1 93.12 89 PRO A CA 1
ATOM 659 C C . PRO A 1 89 ? 11.305 -1.657 -4.98 1 93.12 89 PRO A C 1
ATOM 661 O O . PRO A 1 89 ? 10.078 -1.773 -4.945 1 93.12 89 PRO A O 1
ATOM 664 N N . ARG A 1 90 ? 11.898 -0.608 -5.527 1 95.25 90 ARG A N 1
ATOM 665 C CA . ARG A 1 90 ? 11.117 0.456 -6.152 1 95.25 90 ARG A CA 1
ATOM 666 C C . ARG A 1 90 ? 10.305 -0.079 -7.324 1 95.25 90 ARG A C 1
ATOM 668 O O . ARG A 1 90 ? 9.102 0.186 -7.426 1 95.25 90 ARG A O 1
ATOM 675 N N . ARG A 1 91 ? 10.969 -0.815 -8.18 1 95.44 91 ARG A N 1
ATOM 676 C CA . ARG A 1 91 ? 10.297 -1.381 -9.344 1 95.44 91 ARG A CA 1
ATOM 677 C C . ARG A 1 91 ? 9.156 -2.307 -8.93 1 95.44 91 ARG A C 1
ATOM 679 O O . ARG A 1 91 ? 8.062 -2.238 -9.477 1 95.44 91 ARG A O 1
ATOM 686 N N . VAL A 1 92 ? 9.422 -3.111 -7.945 1 95 92 VAL A N 1
ATOM 687 C CA . VAL A 1 92 ? 8.438 -4.082 -7.477 1 95 92 VAL A CA 1
ATOM 688 C C . VAL A 1 92 ? 7.191 -3.354 -6.973 1 95 92 VAL A C 1
ATOM 690 O O . VAL A 1 92 ? 6.082 -3.594 -7.457 1 95 92 VAL A O 1
ATOM 693 N N . LEU A 1 93 ? 7.383 -2.445 -6.051 1 96 93 LEU A N 1
ATOM 694 C CA . LEU A 1 93 ? 6.262 -1.764 -5.418 1 96 93 LEU A CA 1
ATOM 695 C C . LEU A 1 93 ? 5.516 -0.891 -6.422 1 96 93 LEU A C 1
ATOM 697 O O . LEU A 1 93 ? 4.297 -1.014 -6.574 1 96 93 LEU A O 1
ATOM 701 N N . ARG A 1 94 ? 6.23 -0.065 -7.16 1 97.19 94 ARG A N 1
ATOM 702 C CA . ARG A 1 94 ? 5.641 0.854 -8.133 1 97.19 94 ARG A CA 1
ATOM 703 C C . ARG A 1 94 ? 4.848 0.097 -9.195 1 97.19 94 ARG A C 1
ATOM 705 O O . ARG A 1 94 ? 3.693 0.43 -9.469 1 97.19 94 ARG A O 1
ATOM 712 N N . THR A 1 95 ? 5.48 -0.873 -9.773 1 97.5 95 THR A N 1
ATOM 713 C CA . THR A 1 95 ? 4.867 -1.602 -10.883 1 97.5 95 THR A CA 1
ATOM 714 C C . THR A 1 95 ? 3.631 -2.361 -10.406 1 97.5 95 THR A C 1
ATOM 716 O O . THR A 1 95 ? 2.572 -2.291 -11.039 1 97.5 95 THR A O 1
ATOM 719 N N . ASN A 1 96 ? 3.738 -3.072 -9.32 1 97.88 96 ASN A N 1
ATOM 720 C CA . ASN A 1 96 ? 2.615 -3.869 -8.844 1 97.88 96 ASN A CA 1
ATOM 721 C C . ASN A 1 96 ? 1.433 -2.99 -8.445 1 97.88 96 ASN A C 1
ATOM 723 O O . ASN A 1 96 ? 0.278 -3.359 -8.664 1 97.88 96 ASN A O 1
ATOM 727 N N . LEU A 1 97 ? 1.716 -1.809 -7.871 1 98.12 97 LEU A N 1
ATOM 728 C CA . LEU A 1 97 ? 0.646 -0.892 -7.492 1 98.12 97 LEU A CA 1
ATOM 729 C C . LEU A 1 97 ? -0.056 -0.335 -8.727 1 98.12 97 LEU A C 1
ATOM 731 O O . LEU A 1 97 ? -1.282 -0.408 -8.836 1 98.12 97 LEU A O 1
ATOM 735 N N . LEU A 1 98 ? 0.717 0.183 -9.672 1 98.44 98 LEU A N 1
ATOM 736 C CA . LEU A 1 98 ? 0.151 0.807 -10.867 1 98.44 98 LEU A CA 1
ATOM 737 C C . LEU A 1 98 ? -0.61 -0.214 -11.703 1 98.44 98 LEU A C 1
ATOM 739 O O . LEU A 1 98 ? -1.702 0.073 -12.195 1 98.44 98 LEU A O 1
ATOM 743 N N . THR A 1 99 ? -0.039 -1.424 -11.844 1 98.5 99 THR A N 1
ATOM 744 C CA . THR A 1 99 ? -0.679 -2.48 -12.617 1 98.5 99 THR A CA 1
ATOM 745 C C . THR A 1 99 ? -2.053 -2.814 -12.047 1 98.5 99 THR A C 1
ATOM 747 O O . THR A 1 99 ? -3.021 -2.975 -12.789 1 98.5 99 THR A O 1
ATOM 750 N N . THR A 1 100 ? -2.139 -2.871 -10.742 1 98.75 100 THR A N 1
ATOM 751 C CA . THR A 1 100 ? -3.396 -3.209 -10.078 1 98.75 100 THR A CA 1
ATOM 752 C C . THR A 1 100 ? -4.406 -2.076 -10.227 1 98.75 100 THR A C 1
ATOM 754 O O . THR A 1 100 ? -5.562 -2.309 -10.586 1 98.75 100 THR A O 1
ATOM 757 N N . VAL A 1 101 ? -3.998 -0.834 -10.039 1 98.62 101 VAL A N 1
ATOM 758 C CA . VAL A 1 101 ? -4.898 0.31 -10.125 1 98.62 101 VAL A CA 1
ATOM 759 C C . VAL A 1 101 ? -5.457 0.433 -11.539 1 98.62 101 VAL A C 1
ATOM 761 O O . VAL A 1 101 ? -6.664 0.577 -11.727 1 98.62 101 VAL A O 1
ATOM 764 N N . HIS A 1 102 ? -4.594 0.37 -12.539 1 98.5 102 HIS A N 1
ATOM 765 C CA . HIS A 1 102 ? -5.02 0.575 -13.914 1 98.5 102 HIS A CA 1
ATOM 766 C C . HIS A 1 102 ? -5.93 -0.555 -14.391 1 98.5 102 HIS A C 1
ATOM 768 O O . HIS A 1 102 ? -6.883 -0.321 -15.133 1 98.5 102 HIS A O 1
ATOM 774 N N . LEU A 1 103 ? -5.625 -1.753 -13.938 1 98.81 103 LEU A N 1
ATOM 775 C CA . LEU A 1 103 ? -6.531 -2.848 -14.266 1 98.81 103 LEU A CA 1
ATOM 776 C C . LEU A 1 103 ? -7.902 -2.623 -13.633 1 98.81 103 LEU A C 1
ATOM 778 O O . LEU A 1 103 ? -8.93 -2.828 -14.281 1 98.81 103 LEU A O 1
ATOM 782 N N . LEU A 1 104 ? -7.902 -2.271 -12.359 1 98.75 104 LEU A N 1
ATOM 783 C CA . LEU A 1 104 ? -9.148 -2.076 -11.625 1 98.75 104 LEU A CA 1
ATOM 784 C C . LEU A 1 104 ? -9.961 -0.941 -12.234 1 98.75 104 LEU A C 1
ATOM 786 O O . LEU A 1 104 ? -11.195 -1.022 -12.305 1 98.75 104 LEU A O 1
ATOM 790 N N . ASP A 1 105 ? -9.266 0.129 -12.625 1 98.19 105 ASP A N 1
ATOM 791 C CA . ASP A 1 105 ? -9.945 1.23 -13.297 1 98.19 105 ASP A CA 1
ATOM 792 C C . ASP A 1 105 ? -10.68 0.742 -14.539 1 98.19 105 ASP A C 1
ATOM 794 O O . ASP A 1 105 ? -11.836 1.095 -14.766 1 98.19 105 ASP A O 1
ATOM 798 N N . TRP A 1 106 ? -10 -0.07 -15.336 1 98.38 106 TRP A N 1
ATOM 799 C CA . TRP A 1 106 ? -10.617 -0.638 -16.531 1 98.38 106 TRP A CA 1
ATOM 800 C C . TRP A 1 106 ? -11.719 -1.625 -16.156 1 98.38 106 TRP A C 1
ATOM 802 O O . TRP A 1 106 ? -12.836 -1.553 -16.688 1 98.38 106 TRP A O 1
ATOM 812 N N . PHE A 1 107 ? -11.469 -2.486 -15.211 1 98.56 107 PHE A N 1
ATOM 813 C CA . PHE A 1 107 ? -12.367 -3.553 -14.781 1 98.56 107 PHE A CA 1
ATOM 814 C C . PHE A 1 107 ? -13.688 -2.982 -14.281 1 98.56 107 PHE A C 1
ATOM 816 O O . PHE A 1 107 ? -14.742 -3.582 -14.477 1 98.56 107 PHE A O 1
ATOM 823 N N . SER A 1 108 ? -13.609 -1.881 -13.617 1 96.44 108 SER A N 1
ATOM 824 C CA . SER A 1 108 ? -14.781 -1.255 -13.008 1 96.44 108 SER A CA 1
ATOM 825 C C . SER A 1 108 ? -15.828 -0.91 -14.062 1 96.44 108 SER A C 1
ATOM 827 O O . SER A 1 108 ? -16.984 -0.653 -13.727 1 96.44 108 SER A O 1
ATOM 829 N N . GLY A 1 109 ? -15.422 -0.886 -15.344 1 95.56 109 GLY A N 1
ATOM 830 C CA . GLY A 1 109 ? -16.344 -0.629 -16.438 1 95.56 109 GLY A CA 1
ATOM 831 C C . GLY A 1 109 ? -17.078 -1.874 -16.906 1 95.56 109 GLY A C 1
ATOM 832 O O . GLY A 1 109 ? -18.016 -1.787 -17.688 1 95.56 109 GLY A O 1
ATOM 833 N N . LEU A 1 110 ? -16.703 -3.023 -16.391 1 96.81 110 LEU A N 1
ATOM 834 C CA . LEU A 1 110 ? -17.328 -4.281 -16.766 1 96.81 110 LEU A CA 1
ATOM 835 C C . LEU A 1 110 ? -18.594 -4.523 -15.938 1 96.81 110 LEU A C 1
ATOM 837 O O . LEU A 1 110 ? -18.688 -4.059 -14.805 1 96.81 110 LEU A O 1
ATOM 841 N N . THR A 1 111 ? -19.484 -5.211 -16.562 1 95 111 THR A N 1
ATOM 842 C CA . THR A 1 111 ? -20.703 -5.586 -15.852 1 95 111 THR A CA 1
ATOM 843 C C . THR A 1 111 ? -20.75 -7.09 -15.594 1 95 111 THR A C 1
ATOM 845 O O . THR A 1 111 ? -20.594 -7.887 -16.516 1 95 111 THR A O 1
ATOM 848 N N . GLY A 1 112 ? -20.875 -7.441 -14.336 1 95.06 112 GLY A N 1
ATOM 849 C CA . GLY A 1 112 ? -21.125 -8.836 -13.984 1 95.06 112 GLY A CA 1
ATOM 850 C C . GLY A 1 112 ? -19.875 -9.68 -13.969 1 95.06 112 GLY A C 1
ATOM 851 O O . GLY A 1 112 ? -19.938 -10.891 -13.773 1 95.06 112 GLY A O 1
ATOM 852 N N . ALA A 1 113 ? -18.703 -9.148 -14.18 1 97.94 113 ALA A N 1
ATOM 853 C CA . ALA A 1 113 ? -17.453 -9.898 -14.242 1 97.94 113 ALA A CA 1
ATOM 854 C C . ALA A 1 113 ? -16.953 -10.242 -12.844 1 97.94 113 ALA A C 1
ATOM 856 O O . ALA A 1 113 ? -17.219 -9.516 -11.883 1 97.94 113 ALA A O 1
ATOM 857 N N . THR A 1 114 ? -16.25 -11.375 -12.719 1 98.69 114 THR A N 1
ATOM 858 C CA . THR A 1 114 ? -15.555 -11.781 -11.508 1 98.69 114 THR A CA 1
ATOM 859 C C . THR A 1 114 ? -14.055 -11.508 -11.641 1 98.69 114 THR A C 1
ATOM 861 O O . THR A 1 114 ? -13.445 -11.836 -12.656 1 98.69 114 THR A O 1
ATOM 864 N N . LEU A 1 115 ? -13.484 -10.844 -10.641 1 98.88 115 LEU A N 1
ATOM 865 C CA . LEU A 1 115 ? -12.047 -10.594 -10.617 1 98.88 115 LEU A CA 1
ATOM 866 C C . LEU A 1 115 ? -11.344 -11.586 -9.688 1 98.88 115 LEU A C 1
ATOM 868 O O . LEU A 1 115 ? -11.727 -11.742 -8.531 1 98.88 115 LEU A O 1
ATOM 872 N N . CYS A 1 116 ? -10.406 -12.289 -10.203 1 98.94 116 CYS A N 1
ATOM 873 C CA . CYS A 1 116 ? -9.477 -13.078 -9.398 1 98.94 116 CYS A CA 1
ATOM 874 C C . CYS A 1 116 ? -8.133 -12.375 -9.273 1 98.94 116 CYS A C 1
ATOM 876 O O . CYS A 1 116 ? -7.434 -12.18 -10.273 1 98.94 116 CYS A O 1
ATOM 878 N N . PHE A 1 117 ? -7.766 -12 -8.109 1 98.88 117 PHE A N 1
ATOM 879 C CA . PHE A 1 117 ? -6.527 -11.281 -7.824 1 98.88 117 PHE A CA 1
ATOM 880 C C . PHE A 1 117 ? -5.5 -12.211 -7.18 1 98.88 117 PHE A C 1
ATOM 882 O O . PHE A 1 117 ? -5.773 -12.82 -6.145 1 98.88 117 PHE A O 1
ATOM 889 N N . ALA A 1 118 ? -4.344 -12.25 -7.754 1 98.75 118 ALA A N 1
ATOM 890 C CA . ALA A 1 118 ? -3.25 -13.055 -7.223 1 98.75 118 ALA A CA 1
ATOM 891 C C . ALA A 1 118 ? -2.494 -12.312 -6.129 1 98.75 118 ALA A C 1
ATOM 893 O O . ALA A 1 118 ? -1.645 -11.469 -6.418 1 98.75 118 ALA A O 1
ATOM 894 N N . SER A 1 119 ? -2.789 -12.617 -4.914 1 97.5 119 SER A N 1
ATOM 895 C CA . SER A 1 119 ? -1.957 -12.211 -3.785 1 97.5 119 SER A CA 1
ATOM 896 C C . SER A 1 119 ? -0.891 -13.25 -3.477 1 97.5 119 SER A C 1
ATOM 898 O O . SER A 1 119 ? -0.415 -13.945 -4.379 1 97.5 119 SER A O 1
ATOM 900 N N . SER A 1 120 ? -0.312 -13.188 -2.35 1 95.06 120 SER A N 1
ATOM 901 C CA . SER A 1 120 ? 0.827 -14.047 -2.039 1 95.06 120 SER A CA 1
ATOM 902 C C . SER A 1 120 ? 0.896 -14.359 -0.548 1 95.06 120 SER A C 1
ATOM 904 O O . SER A 1 120 ? 0.516 -13.531 0.281 1 95.06 120 SER A O 1
ATOM 906 N N . SER A 1 121 ? 1.455 -15.516 -0.262 1 93.88 121 SER A N 1
ATOM 907 C CA . SER A 1 121 ? 1.725 -15.867 1.128 1 93.88 121 SER A CA 1
ATOM 908 C C . SER A 1 121 ? 2.736 -14.914 1.755 1 93.88 121 SER A C 1
ATOM 910 O O . SER A 1 121 ? 2.873 -14.867 2.979 1 93.88 121 SER A O 1
ATOM 912 N N . GLU A 1 122 ? 3.428 -14.156 0.914 1 90 122 GLU A N 1
ATOM 913 C CA . GLU A 1 122 ? 4.363 -13.164 1.43 1 90 122 GLU A CA 1
ATOM 914 C C . GLU A 1 122 ? 3.641 -12.094 2.236 1 90 122 GLU A C 1
ATOM 916 O O . GLU A 1 122 ? 4.27 -11.336 2.979 1 90 122 GLU A O 1
ATOM 921 N N . ALA A 1 123 ? 2.34 -12.039 2.121 1 91.38 123 ALA A N 1
ATOM 922 C CA . ALA A 1 123 ? 1.543 -11.133 2.947 1 91.38 123 ALA A CA 1
ATOM 923 C C . ALA A 1 123 ? 1.675 -11.484 4.426 1 91.38 123 ALA A C 1
ATOM 925 O O . ALA A 1 123 ? 1.504 -10.625 5.293 1 91.38 123 ALA A O 1
ATOM 926 N N . TYR A 1 124 ? 2.033 -12.75 4.684 1 91.38 124 TYR A N 1
ATOM 927 C CA . TYR A 1 124 ? 2.094 -13.227 6.059 1 91.38 124 TYR A CA 1
ATOM 928 C C . TYR A 1 124 ? 3.496 -13.062 6.633 1 91.38 124 TYR A C 1
ATOM 930 O O . TYR A 1 124 ? 3.711 -13.266 7.828 1 91.38 124 TYR A O 1
ATOM 938 N N . ALA A 1 125 ? 4.473 -12.711 5.824 1 85.12 125 ALA A N 1
ATOM 939 C CA . ALA A 1 125 ? 5.879 -12.766 6.211 1 85.12 125 ALA A CA 1
ATOM 940 C C . ALA A 1 125 ? 6.137 -11.945 7.473 1 85.12 125 ALA A C 1
ATOM 942 O O . ALA A 1 125 ? 6.758 -12.43 8.422 1 85.12 125 ALA A O 1
ATOM 943 N N . GLY A 1 126 ? 5.617 -10.727 7.469 1 82.56 126 GLY A N 1
ATOM 944 C CA . GLY A 1 126 ? 5.809 -9.883 8.641 1 82.56 126 GLY A CA 1
ATOM 945 C C . GLY A 1 126 ? 5.145 -10.43 9.891 1 82.56 126 GLY A C 1
ATOM 946 O O . GLY A 1 126 ? 5.691 -10.32 10.984 1 82.56 126 GLY A O 1
ATOM 947 N N . SER A 1 127 ? 4.004 -11.047 9.727 1 88.38 127 SER A N 1
ATOM 948 C CA . SER A 1 127 ? 3.246 -11.602 10.852 1 88.38 127 SER A CA 1
ATOM 949 C C . SER A 1 127 ? 3.93 -12.828 11.43 1 88.38 127 SER A C 1
ATOM 951 O O . SER A 1 127 ? 3.971 -13.008 12.648 1 88.38 127 SER A O 1
ATOM 953 N N . VAL A 1 128 ? 4.398 -13.617 10.531 1 85.62 128 VAL A N 1
ATOM 954 C CA . VAL A 1 128 ? 5.102 -14.82 10.969 1 85.62 128 VAL A CA 1
ATOM 955 C C . VAL A 1 128 ? 6.383 -14.43 11.703 1 85.62 128 VAL A C 1
ATOM 957 O O . VAL A 1 128 ? 6.68 -14.961 12.773 1 85.62 128 VAL A O 1
ATOM 960 N N . GLU A 1 129 ? 7.105 -13.484 11.141 1 80 129 GLU A N 1
ATOM 961 C CA . GLU A 1 129 ? 8.344 -13.008 11.75 1 80 129 GLU A CA 1
ATOM 962 C C . GLU A 1 129 ? 8.086 -12.406 13.133 1 80 129 GLU A C 1
ATOM 964 O O . GLU A 1 129 ? 8.883 -12.602 14.055 1 80 129 GLU A O 1
ATOM 969 N N . ALA A 1 130 ? 7.008 -11.703 13.203 1 81.38 130 ALA A N 1
ATOM 970 C CA . ALA A 1 130 ? 6.672 -11.031 14.453 1 81.38 130 ALA A CA 1
ATOM 971 C C . ALA A 1 130 ? 6.062 -12.016 15.453 1 81.38 130 ALA A C 1
ATOM 973 O O . ALA A 1 130 ? 5.84 -11.664 16.609 1 81.38 130 ALA A O 1
ATOM 974 N N . GLY A 1 131 ? 5.73 -13.242 15.055 1 84 131 GLY A N 1
ATOM 975 C CA . GLY A 1 131 ? 5.195 -14.273 15.93 1 84 131 GLY A CA 1
ATOM 976 C C . GLY A 1 131 ? 3.701 -14.148 16.156 1 84 131 GLY A C 1
ATOM 977 O O . GLY A 1 131 ? 3.164 -14.703 17.109 1 84 131 GLY A O 1
ATOM 978 N N . VAL A 1 132 ? 3.037 -13.422 15.281 1 85.88 132 VAL A N 1
ATOM 979 C CA . VAL A 1 132 ? 1.616 -13.195 15.531 1 85.88 132 VAL A CA 1
ATOM 980 C C . VAL A 1 132 ? 0.784 -14.023 14.562 1 85.88 132 VAL A C 1
ATOM 982 O O . VAL A 1 132 ? -0.446 -13.945 14.562 1 85.88 132 VAL A O 1
ATOM 985 N N . ALA A 1 133 ? 1.372 -14.781 13.734 1 89.62 133 ALA A N 1
ATOM 986 C CA . ALA A 1 133 ? 0.699 -15.727 12.844 1 89.62 133 ALA A CA 1
ATOM 987 C C . ALA A 1 133 ? 1.151 -17.156 13.117 1 89.62 133 ALA A C 1
ATOM 989 O O . ALA A 1 133 ? 2.352 -17.438 13.141 1 89.62 133 ALA A O 1
ATOM 990 N N . SER A 1 134 ? 0.224 -17.984 13.344 1 92.31 134 SER A N 1
ATOM 991 C CA . SER A 1 134 ? 0.535 -19.391 13.562 1 92.31 134 SER A CA 1
ATOM 992 C C . SER A 1 134 ? 0.879 -20.094 12.25 1 92.31 134 SER A C 1
ATOM 994 O O . SER A 1 134 ? 0.586 -19.578 11.172 1 92.31 134 SER A O 1
ATOM 996 N N . VAL A 1 135 ? 1.547 -21.25 12.344 1 93.69 135 VAL A N 1
ATOM 997 C CA . VAL A 1 135 ? 1.815 -22.156 11.234 1 93.69 135 VAL A CA 1
ATOM 998 C C . VAL A 1 135 ? 1.274 -23.547 11.562 1 93.69 135 VAL A C 1
ATOM 1000 O O . VAL A 1 135 ? 1.681 -24.156 12.555 1 93.69 135 VAL A O 1
ATOM 1003 N N . PRO A 1 136 ? 0.478 -24.062 10.859 1 96.44 136 PRO A N 1
ATOM 1004 C CA . PRO A 1 136 ? -0.067 -23.609 9.578 1 96.44 136 PRO A CA 1
ATOM 1005 C C . PRO A 1 136 ? -0.791 -22.266 9.703 1 96.44 136 PRO A C 1
ATOM 1007 O O . PRO A 1 136 ? -1.443 -22 10.711 1 96.44 136 PRO A O 1
ATOM 1010 N N . THR A 1 137 ? -0.667 -21.453 8.625 1 97 137 THR A N 1
ATOM 1011 C CA . THR A 1 137 ? -1.185 -20.094 8.641 1 97 137 THR A CA 1
ATOM 1012 C C . THR A 1 137 ? -2.545 -20.031 7.953 1 97 137 THR A C 1
ATOM 1014 O O . THR A 1 137 ? -2.686 -20.438 6.801 1 97 137 THR A O 1
ATOM 1017 N N . ASP A 1 138 ? -3.566 -19.562 8.617 1 97.12 138 ASP A N 1
ATOM 1018 C CA . ASP A 1 138 ? -4.875 -19.359 8.008 1 97.12 138 ASP A CA 1
ATOM 1019 C C . ASP A 1 138 ? -5.047 -17.922 7.531 1 97.12 138 ASP A C 1
ATOM 1021 O O . ASP A 1 138 ? -4.168 -17.078 7.75 1 97.12 138 ASP A O 1
ATOM 1025 N N . GLU A 1 139 ? -6.141 -17.641 6.855 1 96.56 139 GLU A N 1
ATOM 1026 C CA . GLU A 1 139 ? -6.312 -16.359 6.176 1 96.56 139 GLU A CA 1
ATOM 1027 C C . GLU A 1 139 ? -6.672 -15.258 7.164 1 96.56 139 GLU A C 1
ATOM 1029 O O . GLU A 1 139 ? -6.625 -14.07 6.82 1 96.56 139 GLU A O 1
ATOM 1034 N N . ASP A 1 140 ? -7.004 -15.57 8.391 1 92.94 140 ASP A N 1
ATOM 1035 C CA . ASP A 1 140 ? -7.586 -14.586 9.305 1 92.94 140 ASP A CA 1
ATOM 1036 C C . ASP A 1 140 ? -6.539 -14.055 10.273 1 92.94 140 ASP A C 1
ATOM 1038 O O . ASP A 1 140 ? -6.859 -13.273 11.172 1 92.94 140 ASP A O 1
ATOM 1042 N N . VAL A 1 141 ? -5.297 -14.492 10.109 1 91.94 141 VAL A N 1
ATOM 1043 C CA . VAL A 1 141 ? -4.25 -13.969 10.984 1 91.94 141 VAL A CA 1
ATOM 1044 C C . VAL A 1 141 ? -4.074 -12.477 10.75 1 91.94 141 VAL A C 1
ATOM 1046 O O . VAL A 1 141 ? -4.273 -11.984 9.641 1 91.94 141 VAL A O 1
ATOM 1049 N N . PRO A 1 142 ? -3.723 -11.734 11.828 1 89.19 142 PRO A N 1
ATOM 1050 C CA . PRO A 1 142 ? -3.406 -10.32 11.609 1 89.19 142 PRO A CA 1
ATOM 1051 C C . PRO A 1 142 ? -2.199 -10.125 10.695 1 89.19 142 PRO A C 1
ATOM 1053 O O . PRO A 1 142 ? -1.249 -10.906 10.742 1 89.19 142 PRO A O 1
ATOM 1056 N N . LEU A 1 143 ? -2.264 -9.125 9.906 1 90.75 143 LEU A N 1
ATOM 1057 C CA . LEU A 1 143 ? -1.149 -8.812 9.023 1 90.75 143 LEU A CA 1
ATOM 1058 C C . LEU A 1 143 ? -0.297 -7.688 9.602 1 90.75 143 LEU A C 1
ATOM 1060 O O . LEU A 1 143 ? -0.826 -6.652 10.016 1 90.75 143 LEU A O 1
ATOM 1064 N N . MET A 1 144 ? 0.961 -7.941 9.648 1 88.56 144 MET A N 1
ATOM 1065 C CA . MET A 1 144 ? 1.93 -6.941 10.086 1 88.56 144 MET A CA 1
ATOM 1066 C C . MET A 1 144 ? 2.645 -6.316 8.891 1 88.56 144 MET A C 1
ATOM 1068 O O . MET A 1 144 ? 3.002 -7.016 7.941 1 88.56 144 MET A O 1
ATOM 1072 N N . VAL A 1 145 ? 2.77 -4.957 9.047 1 83.06 145 VAL A N 1
ATOM 1073 C CA . VAL A 1 145 ? 3.611 -4.301 8.055 1 83.06 145 VAL A CA 1
ATOM 1074 C C . VAL A 1 145 ? 5.074 -4.68 8.281 1 83.06 145 VAL A C 1
ATOM 1076 O O . VAL A 1 145 ? 5.586 -4.562 9.398 1 83.06 145 VAL A O 1
ATOM 1079 N N . PRO A 1 146 ? 5.621 -5.188 7.309 1 74 146 PRO A N 1
ATOM 1080 C CA . PRO A 1 146 ? 7.039 -5.516 7.477 1 74 146 PRO A CA 1
ATOM 1081 C C . PRO A 1 146 ? 7.906 -4.281 7.715 1 74 146 PRO A C 1
ATOM 1083 O O . PRO A 1 146 ? 7.449 -3.152 7.52 1 74 146 PRO A O 1
ATOM 1086 N N . ASP A 1 147 ? 9.125 -4.566 8.227 1 77.12 147 ASP A N 1
ATOM 1087 C CA . ASP A 1 147 ? 10.055 -3.455 8.414 1 77.12 147 ASP A CA 1
ATOM 1088 C C . ASP A 1 147 ? 10.227 -2.656 7.125 1 77.12 147 ASP A C 1
ATOM 1090 O O . ASP A 1 147 ? 10.75 -3.17 6.133 1 77.12 147 ASP A O 1
ATOM 1094 N N . LEU A 1 148 ? 9.805 -1.447 7.16 1 76.25 148 LEU A N 1
ATOM 1095 C CA . LEU A 1 148 ? 9.758 -0.585 5.984 1 76.25 148 LEU A CA 1
ATOM 1096 C C . LEU A 1 148 ? 11.164 -0.279 5.477 1 76.25 148 LEU A C 1
ATOM 1098 O O . LEU A 1 148 ? 11.328 0.201 4.352 1 76.25 148 LEU A O 1
ATOM 1102 N N . THR A 1 149 ? 12.156 -0.601 6.246 1 80.12 149 THR A N 1
ATOM 1103 C CA . THR A 1 149 ? 13.531 -0.313 5.859 1 80.12 149 THR A CA 1
ATOM 1104 C C . THR A 1 149 ? 14.156 -1.515 5.156 1 80.12 149 THR A C 1
ATOM 1106 O O . THR A 1 149 ? 15.258 -1.413 4.598 1 80.12 149 THR A O 1
ATOM 1109 N N . VAL A 1 150 ? 13.367 -2.639 5.117 1 80 150 VAL A N 1
ATOM 1110 C CA . VAL A 1 150 ? 13.867 -3.863 4.504 1 80 150 VAL A CA 1
ATOM 1111 C C . VAL A 1 150 ? 13.336 -3.986 3.078 1 80 150 VAL A C 1
ATOM 1113 O O . VAL A 1 150 ? 12.133 -4.168 2.873 1 80 150 VAL A O 1
ATOM 1116 N N . PRO A 1 151 ? 14.203 -4.035 2.135 1 79.62 151 PRO A N 1
ATOM 1117 C CA . PRO A 1 151 ? 13.789 -4.02 0.729 1 79.62 151 PRO A CA 1
ATOM 1118 C C . PRO A 1 151 ? 12.898 -5.207 0.362 1 79.62 151 PRO A C 1
ATOM 1120 O O . PRO A 1 151 ? 11.945 -5.059 -0.403 1 79.62 151 PRO A O 1
ATOM 1123 N N . ARG A 1 152 ? 13.148 -6.367 0.944 1 77.06 152 ARG A N 1
ATOM 1124 C CA . ARG A 1 152 ? 12.438 -7.586 0.583 1 77.06 152 ARG A CA 1
ATOM 1125 C C . ARG A 1 152 ? 10.945 -7.465 0.894 1 77.06 152 ARG A C 1
ATOM 1127 O O . ARG A 1 152 ? 10.133 -8.203 0.343 1 77.06 152 ARG A O 1
ATOM 1134 N N . SER A 1 153 ? 10.633 -6.48 1.613 1 82 153 SER A N 1
ATOM 1135 C CA . SER A 1 153 ? 9.25 -6.344 2.076 1 82 153 SER A CA 1
ATOM 1136 C C . SER A 1 153 ? 8.375 -5.703 1.009 1 82 153 SER A C 1
ATOM 1138 O O . SER A 1 153 ? 7.148 -5.684 1.14 1 82 153 SER A O 1
ATOM 1140 N N . SER A 1 154 ? 9.008 -5.25 -0.076 1 89.75 154 SER A N 1
ATOM 1141 C CA . SER A 1 154 ? 8.273 -4.504 -1.09 1 89.75 154 SER A CA 1
ATOM 1142 C C . SER A 1 154 ? 7.23 -5.379 -1.782 1 89.75 154 SER A C 1
ATOM 1144 O O . SER A 1 154 ? 6.102 -4.945 -2.018 1 89.75 154 SER A O 1
ATOM 1146 N N . TYR A 1 155 ? 7.543 -6.613 -1.994 1 90.88 155 TYR A N 1
ATOM 1147 C CA . TYR A 1 155 ? 6.641 -7.504 -2.715 1 90.88 155 TYR A CA 1
ATOM 1148 C C . TYR A 1 155 ? 5.434 -7.867 -1.857 1 90.88 155 TYR A C 1
ATOM 1150 O O . TYR A 1 155 ? 4.289 -7.648 -2.26 1 90.88 155 TYR A O 1
ATOM 1158 N N . GLY A 1 156 ? 5.723 -8.438 -0.658 1 91.12 156 GLY A N 1
ATOM 1159 C CA . GLY A 1 156 ? 4.625 -8.781 0.235 1 91.12 156 GLY A CA 1
ATOM 1160 C C . GLY A 1 156 ? 3.695 -7.609 0.504 1 91.12 156 GLY A C 1
ATOM 1161 O O . GLY A 1 156 ? 2.473 -7.77 0.492 1 91.12 156 GLY A O 1
ATOM 1162 N N . PHE A 1 157 ? 4.277 -6.496 0.653 1 92.38 157 PHE A N 1
ATOM 1163 C CA . PHE A 1 157 ? 3.486 -5.301 0.929 1 92.38 157 PHE A CA 1
ATOM 1164 C C . PHE A 1 157 ? 2.658 -4.906 -0.288 1 92.38 157 PHE A C 1
ATOM 1166 O O . PHE A 1 157 ? 1.517 -4.461 -0.152 1 92.38 157 PHE A O 1
ATOM 1173 N N . SER A 1 158 ? 3.232 -5.023 -1.466 1 95.12 158 SER A N 1
ATOM 1174 C CA . SER A 1 158 ? 2.488 -4.707 -2.682 1 95.12 158 SER A CA 1
ATOM 1175 C C . SER A 1 158 ? 1.258 -5.598 -2.82 1 95.12 158 SER A C 1
ATOM 1177 O O . SER A 1 158 ? 0.22 -5.156 -3.318 1 95.12 158 SER A O 1
ATOM 1179 N N . LYS A 1 159 ? 1.381 -6.805 -2.412 1 95.44 159 LYS A N 1
ATOM 1180 C CA . LYS A 1 159 ? 0.254 -7.727 -2.51 1 95.44 159 LYS A CA 1
ATOM 1181 C C . LYS A 1 159 ? -0.82 -7.395 -1.479 1 95.44 159 LYS A C 1
ATOM 1183 O O . LYS A 1 159 ? -2.016 -7.469 -1.772 1 95.44 159 LYS A O 1
ATOM 1188 N N . ILE A 1 160 ? -0.403 -7.035 -0.297 1 94.31 160 ILE A N 1
ATOM 1189 C CA . ILE A 1 160 ? -1.355 -6.57 0.706 1 94.31 160 ILE A CA 1
ATOM 1190 C C . ILE A 1 160 ? -2.115 -5.359 0.174 1 94.31 160 ILE A C 1
ATOM 1192 O O . ILE A 1 160 ? -3.342 -5.293 0.277 1 94.31 160 ILE A O 1
ATOM 1196 N N . THR A 1 161 ? -1.386 -4.441 -0.345 1 95.44 161 THR A N 1
ATOM 1197 C CA . THR A 1 161 ? -1.995 -3.238 -0.904 1 95.44 161 THR A CA 1
ATOM 1198 C C . THR A 1 161 ? -2.969 -3.598 -2.023 1 95.44 161 THR A C 1
ATOM 1200 O O . THR A 1 161 ? -4.059 -3.025 -2.113 1 95.44 161 THR A O 1
ATOM 1203 N N . GLY A 1 162 ? -2.545 -4.523 -2.865 1 97.06 162 GLY A N 1
ATOM 1204 C CA . GLY A 1 162 ? -3.422 -4.992 -3.926 1 97.06 162 GLY A CA 1
ATOM 1205 C C . GLY A 1 162 ? -4.734 -5.555 -3.412 1 97.06 162 GLY A C 1
ATOM 1206 O O . GLY A 1 162 ? -5.789 -5.312 -3.996 1 97.06 162 GLY A O 1
ATOM 1207 N N . GLU A 1 163 ? -4.719 -6.316 -2.334 1 96.56 163 GLU A N 1
ATOM 1208 C CA . GLU A 1 163 ? -5.938 -6.836 -1.719 1 96.56 163 GLU A CA 1
ATOM 1209 C C . GLU A 1 163 ? -6.875 -5.707 -1.306 1 96.56 163 GLU A C 1
ATOM 1211 O O . GLU A 1 163 ? -8.078 -5.77 -1.557 1 96.56 163 GLU A O 1
ATOM 1216 N N . LEU A 1 164 ? -6.289 -4.719 -0.678 1 95.38 164 LEU A N 1
ATOM 1217 C CA . LEU A 1 164 ? -7.113 -3.615 -0.2 1 95.38 164 LEU A CA 1
ATOM 1218 C C . LEU A 1 164 ? -7.707 -2.834 -1.368 1 95.38 164 LEU A C 1
ATOM 1220 O O . LEU A 1 164 ? -8.883 -2.463 -1.339 1 95.38 164 LEU A O 1
ATOM 1224 N N . LEU A 1 165 ? -6.887 -2.578 -2.352 1 97.12 165 LEU A N 1
ATOM 1225 C CA . LEU A 1 165 ? -7.395 -1.926 -3.553 1 97.12 165 LEU A CA 1
ATOM 1226 C C . LEU A 1 165 ? -8.57 -2.697 -4.137 1 97.12 165 LEU A C 1
ATOM 1228 O O . LEU A 1 165 ? -9.641 -2.125 -4.379 1 97.12 165 LEU A O 1
ATOM 1232 N N . CYS A 1 166 ? -8.391 -3.965 -4.305 1 97.88 166 CYS A N 1
ATOM 1233 C CA . CYS A 1 166 ? -9.453 -4.797 -4.871 1 97.88 166 CYS A CA 1
ATOM 1234 C C . CYS A 1 166 ? -10.719 -4.723 -4.027 1 97.88 166 CYS A C 1
ATOM 1236 O O . CYS A 1 166 ? -11.82 -4.586 -4.559 1 97.88 166 CYS A O 1
ATOM 1238 N N . ARG A 1 167 ? -10.578 -4.77 -2.768 1 96.06 167 ARG A N 1
ATOM 1239 C CA . ARG A 1 167 ? -11.719 -4.727 -1.859 1 96.06 167 ARG A CA 1
ATOM 1240 C C . ARG A 1 167 ? -12.477 -3.408 -1.992 1 96.06 167 ARG A C 1
ATOM 1242 O O . ARG A 1 167 ? -13.711 -3.395 -2.033 1 96.06 167 ARG A O 1
ATOM 1249 N N . THR A 1 168 ? -11.719 -2.328 -1.946 1 95.69 168 THR A N 1
ATOM 1250 C CA . THR A 1 168 ? -12.375 -1.026 -2.012 1 95.69 168 THR A CA 1
ATOM 1251 C C . THR A 1 168 ? -13.102 -0.852 -3.342 1 95.69 168 THR A C 1
ATOM 1253 O O . THR A 1 168 ? -14.203 -0.304 -3.385 1 95.69 168 THR A O 1
ATOM 1256 N N . TYR A 1 169 ? -12.531 -1.327 -4.453 1 97 169 TYR A N 1
ATOM 1257 C CA . TYR A 1 169 ? -13.18 -1.26 -5.754 1 97 169 TYR A CA 1
ATOM 1258 C C . TYR A 1 169 ? -14.422 -2.152 -5.793 1 97 169 TYR A C 1
ATOM 1260 O O . TYR A 1 169 ? -15.461 -1.753 -6.309 1 97 169 TYR A O 1
ATOM 1268 N N . ALA A 1 170 ? -14.281 -3.344 -5.258 1 97.06 170 ALA A N 1
ATOM 1269 C CA . ALA A 1 170 ? -15.406 -4.273 -5.246 1 97.06 170 ALA A CA 1
ATOM 1270 C C . ALA A 1 170 ? -16.578 -3.701 -4.453 1 97.06 170 ALA A C 1
ATOM 1272 O O . ALA A 1 170 ? -17.734 -3.84 -4.855 1 97.06 170 ALA A O 1
ATOM 1273 N N . ARG A 1 171 ? -16.266 -3.096 -3.375 1 93.75 171 ARG A N 1
ATOM 1274 C CA . ARG A 1 171 ? -17.297 -2.463 -2.553 1 93.75 171 ARG A CA 1
ATOM 1275 C C . ARG A 1 171 ? -18 -1.35 -3.322 1 93.75 171 ARG A C 1
ATOM 1277 O O . ARG A 1 171 ? -19.219 -1.228 -3.262 1 93.75 171 ARG A O 1
ATOM 1284 N N . THR A 1 172 ? -17.266 -0.609 -4.02 1 94.44 172 THR A N 1
ATOM 1285 C CA . THR A 1 172 ? -17.781 0.562 -4.723 1 94.44 172 THR A CA 1
ATOM 1286 C C . THR A 1 172 ? -18.594 0.146 -5.949 1 94.44 172 THR A C 1
ATOM 1288 O O . THR A 1 172 ? -19.641 0.723 -6.23 1 94.44 172 THR A O 1
ATOM 1291 N N . HIS A 1 173 ? -18.109 -0.887 -6.66 1 96.06 173 HIS A N 1
ATOM 1292 C CA . HIS A 1 173 ? -18.703 -1.185 -7.961 1 96.06 173 HIS A CA 1
ATOM 1293 C C . HIS A 1 173 ? -19.547 -2.453 -7.91 1 96.06 173 HIS A C 1
ATOM 1295 O O . HIS A 1 173 ? -20.234 -2.781 -8.875 1 96.06 173 HIS A O 1
ATOM 1301 N N . GLY A 1 174 ? -19.453 -3.207 -6.863 1 95.88 174 GLY A N 1
ATOM 1302 C CA . GLY A 1 174 ? -20.359 -4.312 -6.602 1 95.88 174 GLY A CA 1
ATOM 1303 C C . GLY A 1 174 ? -20.031 -5.559 -7.398 1 95.88 174 GLY A C 1
ATOM 1304 O O . GLY A 1 174 ? -20.938 -6.305 -7.793 1 95.88 174 GLY A O 1
ATOM 1305 N N . PHE A 1 175 ? -18.812 -5.828 -7.73 1 97.31 175 PHE A N 1
ATOM 1306 C CA . PHE A 1 175 ? -18.453 -7.016 -8.5 1 97.31 175 PHE A CA 1
ATOM 1307 C C . PHE A 1 175 ? -17.938 -8.117 -7.582 1 97.31 175 PHE A C 1
ATOM 1309 O O . PHE A 1 175 ? -17.562 -7.859 -6.438 1 97.31 175 PHE A O 1
ATOM 1316 N N . ALA A 1 176 ? -17.938 -9.422 -8.07 1 98.56 176 ALA A N 1
ATOM 1317 C CA . ALA A 1 176 ? -17.391 -10.562 -7.34 1 98.56 176 ALA A CA 1
ATOM 1318 C C . ALA A 1 176 ? -15.875 -10.523 -7.312 1 98.56 176 ALA A C 1
ATOM 1320 O O . ALA A 1 176 ? -15.234 -10.266 -8.336 1 98.56 176 ALA A O 1
ATOM 1321 N N . LEU A 1 177 ? -15.289 -10.742 -6.125 1 98.62 177 LEU A N 1
ATOM 1322 C CA . LEU A 1 177 ? -13.852 -10.664 -5.922 1 98.62 177 LEU A CA 1
ATOM 1323 C C . LEU A 1 177 ? -13.32 -11.945 -5.285 1 98.62 177 LEU A C 1
ATOM 1325 O O . LEU A 1 177 ? -13.852 -12.406 -4.273 1 98.62 177 LEU A O 1
ATOM 1329 N N . ARG A 1 178 ? -12.352 -12.57 -5.961 1 98.88 178 ARG A N 1
ATOM 1330 C CA . ARG A 1 178 ? -11.594 -13.703 -5.449 1 98.88 178 ARG A CA 1
ATOM 1331 C C . ARG A 1 178 ? -10.133 -13.32 -5.223 1 98.88 178 ARG A C 1
ATOM 1333 O O . ARG A 1 178 ? -9.406 -13.039 -6.18 1 98.88 178 ARG A O 1
ATOM 1340 N N . MET A 1 179 ? -9.742 -13.258 -3.994 1 98.62 179 MET A N 1
ATOM 1341 C CA . MET A 1 179 ? -8.336 -13.016 -3.666 1 98.62 179 MET A CA 1
ATOM 1342 C C . MET A 1 179 ? -7.652 -14.312 -3.232 1 98.62 179 MET A C 1
ATOM 1344 O O . MET A 1 179 ? -8.18 -15.047 -2.395 1 98.62 179 MET A O 1
ATOM 1348 N N . VAL A 1 180 ? -6.492 -14.492 -3.83 1 98.81 180 VAL A N 1
ATOM 1349 C CA . VAL A 1 180 ? -5.812 -15.773 -3.633 1 98.81 180 VAL A CA 1
ATOM 1350 C C . VAL A 1 180 ? -4.395 -15.523 -3.119 1 98.81 180 VAL A C 1
ATOM 1352 O O . VAL A 1 180 ? -3.598 -14.852 -3.775 1 98.81 180 VAL A O 1
ATOM 1355 N N . ARG A 1 181 ? -4.102 -16.031 -1.955 1 98.12 181 ARG A N 1
ATOM 1356 C CA . ARG A 1 181 ? -2.721 -16.031 -1.485 1 98.12 181 ARG A CA 1
ATOM 1357 C C . ARG A 1 181 ? -2.041 -17.359 -1.812 1 98.12 181 ARG A C 1
ATOM 1359 O O . ARG A 1 181 ? -2.189 -18.344 -1.078 1 98.12 181 ARG A O 1
ATOM 1366 N N . PHE A 1 182 ? -1.289 -17.328 -2.873 1 98.12 182 PHE A N 1
ATOM 1367 C CA . PHE A 1 182 ? -0.584 -18.516 -3.342 1 98.12 182 PHE A CA 1
ATOM 1368 C C . PHE A 1 182 ? 0.546 -18.875 -2.389 1 98.12 182 PHE A C 1
ATOM 1370 O O . PHE A 1 182 ? 1.264 -18 -1.899 1 98.12 182 PHE A O 1
ATOM 1377 N N . HIS A 1 183 ? 0.686 -20.156 -2.121 1 97 183 HIS A N 1
ATOM 1378 C CA . HIS A 1 183 ? 1.791 -20.688 -1.337 1 97 183 HIS A CA 1
ATOM 1379 C C . HIS A 1 183 ? 2.688 -21.578 -2.189 1 97 183 HIS A C 1
ATOM 1381 O O . HIS A 1 183 ? 2.332 -22.719 -2.486 1 97 183 HIS A O 1
ATOM 1387 N N . ASN A 1 184 ? 3.803 -21.125 -2.572 1 95.38 184 ASN A N 1
ATOM 1388 C CA . ASN A 1 184 ? 4.902 -21.859 -3.184 1 95.38 184 ASN A CA 1
ATOM 1389 C C . ASN A 1 184 ? 4.426 -22.734 -4.344 1 95.38 184 ASN A C 1
ATOM 1391 O O . ASN A 1 184 ? 4.688 -23.938 -4.375 1 95.38 184 ASN A O 1
ATOM 1395 N N . VAL A 1 185 ? 3.812 -22.109 -5.297 1 98.06 185 VAL A N 1
ATOM 1396 C CA . VAL A 1 185 ? 3.416 -22.812 -6.512 1 98.06 185 VAL A CA 1
ATOM 1397 C C . VAL A 1 185 ? 4.652 -23.141 -7.348 1 98.06 185 VAL A C 1
ATOM 1399 O O . VAL A 1 185 ? 5.547 -22.312 -7.496 1 98.06 185 VAL A O 1
ATOM 1402 N N . TYR A 1 186 ? 4.707 -24.391 -7.82 1 98.19 186 TYR A N 1
ATOM 1403 C CA . TYR A 1 186 ? 5.855 -24.797 -8.625 1 98.19 186 TYR A CA 1
ATOM 1404 C C . TYR A 1 186 ? 5.418 -25.656 -9.805 1 98.19 186 TYR A C 1
ATOM 1406 O O . TYR A 1 186 ? 4.297 -26.172 -9.828 1 98.19 186 TYR A O 1
ATOM 1414 N N . GLY A 1 187 ? 6.262 -25.75 -10.766 1 98.44 187 GLY A N 1
ATOM 1415 C CA . GLY A 1 187 ? 6.008 -26.562 -11.938 1 98.44 187 GLY A CA 1
ATOM 1416 C C . GLY A 1 187 ? 6.852 -26.172 -13.133 1 98.44 187 GLY A C 1
ATOM 1417 O O . GLY A 1 187 ? 7.746 -25.328 -13.016 1 98.44 187 GLY A O 1
ATOM 1418 N N . PRO A 1 188 ? 6.586 -26.812 -14.258 1 97.25 188 PRO A N 1
ATOM 1419 C CA . PRO A 1 188 ? 7.297 -26.5 -15.492 1 97.25 188 PRO A CA 1
ATOM 1420 C C . PRO A 1 188 ? 7.184 -25.016 -15.867 1 97.25 188 PRO A C 1
ATOM 1422 O O . PRO A 1 188 ? 6.121 -24.422 -15.703 1 97.25 188 PRO A O 1
ATOM 1425 N N . ARG A 1 189 ? 8.289 -24.406 -16.234 1 95 189 ARG A N 1
ATOM 1426 C CA . ARG A 1 189 ? 8.312 -23.078 -16.828 1 95 189 ARG A CA 1
ATOM 1427 C C . ARG A 1 189 ? 8.125 -22 -15.75 1 95 189 ARG A C 1
ATOM 1429 O O . ARG A 1 189 ? 7.609 -20.922 -16.031 1 95 189 ARG A O 1
ATOM 1436 N N . MET A 1 190 ? 8.516 -22.312 -14.508 1 95.56 190 MET A N 1
ATOM 1437 C CA . MET A 1 190 ? 8.305 -21.344 -13.43 1 95.56 190 MET A CA 1
ATOM 1438 C C . MET A 1 190 ? 9.469 -20.359 -13.344 1 95.56 190 MET A C 1
ATOM 1440 O O . MET A 1 190 ? 9.523 -19.547 -12.43 1 95.56 190 MET A O 1
ATOM 1444 N N . GLY A 1 191 ? 10.398 -20.422 -14.258 1 90.69 191 GLY A N 1
ATOM 1445 C CA . GLY A 1 191 ? 11.609 -19.609 -14.195 1 90.69 191 GLY A CA 1
ATOM 1446 C C . GLY A 1 191 ? 12.734 -20.266 -13.414 1 90.69 191 GLY A C 1
ATOM 1447 O O . GLY A 1 191 ? 12.766 -21.484 -13.289 1 90.69 191 GLY A O 1
ATOM 1448 N N . TYR A 1 192 ? 13.703 -19.438 -12.953 1 86.62 192 TYR A N 1
ATOM 1449 C CA . TYR A 1 192 ? 14.898 -20.047 -12.367 1 86.62 192 TYR A CA 1
ATOM 1450 C C . TYR A 1 192 ? 15.242 -19.406 -11.031 1 86.62 192 TYR A C 1
ATOM 1452 O O . TYR A 1 192 ? 16.297 -19.688 -10.453 1 86.62 192 TYR A O 1
ATOM 1460 N N . ASP A 1 193 ? 14.352 -18.625 -10.523 1 82.06 193 ASP A N 1
ATOM 1461 C CA . ASP A 1 193 ? 14.695 -17.797 -9.367 1 82.06 193 ASP A CA 1
ATOM 1462 C C . ASP A 1 193 ? 14.172 -18.406 -8.07 1 82.06 193 ASP A C 1
ATOM 1464 O O . ASP A 1 193 ? 14.336 -17.828 -6.996 1 82.06 193 ASP A O 1
ATOM 1468 N N . HIS A 1 194 ? 13.602 -19.625 -8.078 1 89.12 194 HIS A N 1
ATOM 1469 C CA . HIS A 1 194 ? 13.055 -20.297 -6.914 1 89.12 194 HIS A CA 1
ATOM 1470 C C . HIS A 1 194 ? 13.867 -21.547 -6.57 1 89.12 194 HIS A C 1
ATOM 1472 O O . HIS A 1 194 ? 14.68 -22 -7.375 1 89.12 194 HIS A O 1
ATOM 1478 N N . VAL A 1 195 ? 13.641 -22.062 -5.461 1 91.38 195 VAL A N 1
ATOM 1479 C CA . VAL A 1 195 ? 14.492 -23.094 -4.891 1 91.38 195 VAL A CA 1
ATOM 1480 C C . VAL A 1 195 ? 14.484 -24.328 -5.797 1 91.38 195 VAL A C 1
ATOM 1482 O O . VAL A 1 195 ? 15.539 -24.906 -6.07 1 91.38 195 VAL A O 1
ATOM 1485 N N . ILE A 1 196 ? 13.375 -24.688 -6.332 1 96.12 196 ILE A N 1
ATOM 1486 C CA . ILE A 1 196 ? 13.266 -25.938 -7.078 1 96.12 196 ILE A CA 1
ATOM 1487 C C . ILE A 1 196 ? 14 -25.812 -8.406 1 96.12 196 ILE A C 1
ATOM 1489 O O . ILE A 1 196 ? 14.891 -26.609 -8.719 1 96.12 196 ILE A O 1
ATOM 1493 N N . PRO A 1 197 ? 13.75 -24.781 -9.18 1 95.19 197 PRO A N 1
ATOM 1494 C CA . PRO A 1 197 ? 14.523 -24.641 -10.422 1 95.19 197 PRO A CA 1
ATOM 1495 C C . PRO A 1 197 ? 16.016 -24.438 -10.156 1 95.19 197 PRO A C 1
ATOM 1497 O O . PRO A 1 197 ? 16.844 -24.875 -10.945 1 95.19 197 PRO A O 1
ATOM 1500 N N . GLN A 1 198 ? 16.328 -23.797 -9.055 1 92.62 198 GLN A N 1
ATOM 1501 C CA . GLN A 1 198 ? 17.734 -23.625 -8.719 1 92.62 198 GLN A CA 1
ATOM 1502 C C . GLN A 1 198 ? 18.391 -24.953 -8.406 1 92.62 198 GLN A C 1
ATOM 1504 O O . GLN A 1 198 ? 19.531 -25.203 -8.812 1 92.62 198 GLN A O 1
ATOM 1509 N N . PHE A 1 199 ? 17.719 -25.766 -7.695 1 96.38 199 PHE A N 1
ATOM 1510 C CA . PHE A 1 199 ? 18.234 -27.109 -7.406 1 96.38 199 PHE A CA 1
ATOM 1511 C C . PHE A 1 199 ? 18.453 -27.891 -8.695 1 96.38 199 PHE A C 1
ATOM 1513 O O . PHE A 1 199 ? 19.5 -28.516 -8.875 1 96.38 199 PHE A O 1
ATOM 1520 N N . VAL A 1 200 ? 17.5 -27.828 -9.555 1 96.75 200 VAL A N 1
ATOM 1521 C CA . VAL A 1 200 ? 17.547 -28.562 -10.805 1 96.75 200 VAL A CA 1
ATOM 1522 C C . VAL A 1 200 ? 18.734 -28.094 -11.641 1 96.75 2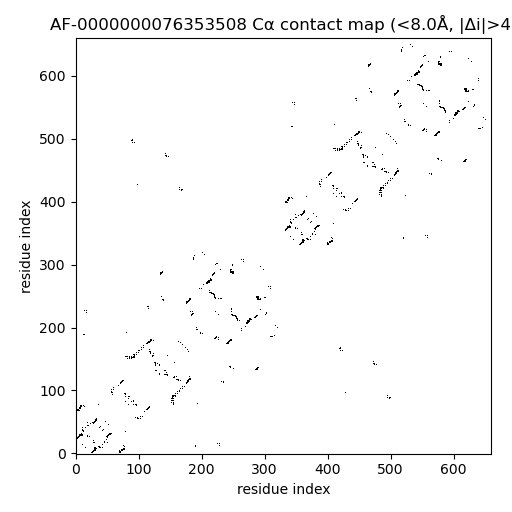00 VAL A C 1
ATOM 1524 O O . VAL A 1 200 ? 19.531 -28.906 -12.117 1 96.75 200 VAL A O 1
ATOM 1527 N N . GLU A 1 201 ? 18.859 -26.797 -11.719 1 95.12 201 GLU A N 1
ATOM 1528 C CA . GLU A 1 201 ? 19.922 -26.219 -12.531 1 95.12 201 GLU A CA 1
ATOM 1529 C C . GLU A 1 201 ? 21.297 -26.594 -11.992 1 95.12 201 GLU A C 1
ATOM 1531 O O . GLU A 1 201 ? 22.188 -26.984 -12.75 1 95.12 201 GLU A O 1
ATOM 1536 N N . ARG A 1 202 ? 21.469 -26.438 -10.734 1 95.44 202 ARG A N 1
ATOM 1537 C CA . ARG A 1 202 ? 22.766 -26.734 -10.125 1 95.44 202 ARG A CA 1
ATOM 1538 C C . ARG A 1 202 ? 23.094 -28.219 -10.242 1 95.44 202 ARG A C 1
ATOM 1540 O O . ARG A 1 202 ? 24.25 -28.578 -10.508 1 95.44 202 ARG A O 1
ATOM 1547 N N . LEU A 1 203 ? 22.125 -29.031 -10.078 1 96.56 203 LEU A N 1
ATOM 1548 C CA . LEU A 1 203 ? 22.344 -30.469 -10.172 1 96.56 203 LEU A CA 1
ATOM 1549 C C . LEU A 1 203 ? 22.719 -30.875 -11.594 1 96.56 203 LEU A C 1
ATOM 1551 O O . LEU A 1 203 ? 23.656 -31.641 -11.805 1 96.56 203 LEU A O 1
ATOM 1555 N N . LEU A 1 204 ? 21.984 -30.375 -12.516 1 95.44 204 LEU A N 1
ATOM 1556 C CA . LEU A 1 204 ? 22.25 -30.672 -13.922 1 95.44 204 LEU A CA 1
ATOM 1557 C C . LEU A 1 204 ? 23.594 -30.094 -14.352 1 95.44 204 LEU A C 1
ATOM 1559 O O . LEU A 1 204 ? 24.234 -30.609 -15.266 1 95.44 204 LEU A O 1
ATOM 1563 N N . GLY A 1 205 ? 23.969 -29 -13.672 1 94.56 205 GLY A N 1
ATOM 1564 C CA . GLY A 1 205 ? 25.25 -28.375 -13.945 1 94.56 205 GLY A CA 1
ATOM 1565 C C . GLY A 1 205 ? 26.422 -29.125 -13.336 1 94.56 205 GLY A C 1
ATOM 1566 O O . GLY A 1 205 ? 27.578 -28.781 -13.578 1 94.56 205 GLY A O 1
ATOM 1567 N N . GLY A 1 206 ? 26.172 -30.062 -12.477 1 95.06 206 GLY A N 1
ATOM 1568 C CA . GLY A 1 206 ? 27.219 -30.938 -11.961 1 95.06 206 GLY A CA 1
ATOM 1569 C C . GLY A 1 206 ? 27.703 -30.531 -10.578 1 95.06 206 GLY A C 1
ATOM 1570 O O . GLY A 1 206 ? 28.766 -30.953 -10.133 1 95.06 206 GLY A O 1
ATOM 1571 N N . ALA A 1 207 ? 26.922 -29.781 -9.914 1 95.38 207 ALA A N 1
ATOM 1572 C CA . ALA A 1 207 ? 27.312 -29.344 -8.57 1 95.38 207 ALA A CA 1
ATOM 1573 C C . ALA A 1 207 ? 27.531 -30.547 -7.652 1 95.38 207 ALA A C 1
ATOM 1575 O O . ALA A 1 207 ? 26.594 -31.297 -7.375 1 95.38 207 ALA A O 1
ATOM 1576 N N . ASP A 1 208 ? 28.766 -30.719 -7.082 1 96 208 ASP A N 1
ATOM 1577 C CA . ASP A 1 208 ? 29.203 -31.734 -6.141 1 96 208 ASP A CA 1
ATOM 1578 C C . ASP A 1 208 ? 30.5 -31.328 -5.43 1 96 208 ASP A C 1
ATOM 1580 O O . ASP A 1 208 ? 31.562 -31.297 -6.043 1 96 208 ASP A O 1
ATOM 1584 N N . PRO A 1 209 ? 30.391 -31.078 -4.145 1 96.56 209 PRO A N 1
ATOM 1585 C CA . PRO A 1 209 ? 29.219 -31.234 -3.285 1 96.56 209 PRO A CA 1
ATOM 1586 C C . PRO A 1 209 ? 28.094 -30.266 -3.637 1 96.56 209 PRO A C 1
ATOM 1588 O O . PRO A 1 209 ? 28.328 -29.281 -4.344 1 96.56 209 PRO A O 1
ATOM 1591 N N . PHE A 1 210 ? 26.906 -30.625 -3.23 1 97.44 210 PHE A N 1
ATOM 1592 C CA . PHE A 1 210 ? 25.703 -29.828 -3.465 1 97.44 210 PHE A CA 1
ATOM 1593 C C . PHE A 1 210 ? 25.359 -28.984 -2.246 1 97.44 210 PHE A C 1
ATOM 1595 O O . PHE A 1 210 ? 24.953 -29.516 -1.207 1 97.44 210 PHE A O 1
ATOM 1602 N N . GLU A 1 211 ? 25.406 -27.672 -2.445 1 96.12 211 GLU A N 1
ATOM 1603 C CA . GLU A 1 211 ? 25.172 -26.75 -1.34 1 96.12 211 GLU A CA 1
ATOM 1604 C C . GLU A 1 211 ? 23.688 -26.594 -1.045 1 96.12 211 GLU A C 1
ATOM 1606 O O . GLU A 1 211 ? 22.891 -26.422 -1.962 1 96.12 211 GLU A O 1
ATOM 1611 N N . ILE A 1 212 ? 23.344 -26.719 0.203 1 95.12 212 ILE A N 1
ATOM 1612 C CA . ILE A 1 212 ? 21.969 -26.5 0.65 1 95.12 212 ILE A CA 1
ATOM 1613 C C . ILE A 1 212 ? 21.969 -25.516 1.827 1 95.12 212 ILE A C 1
ATOM 1615 O O . ILE A 1 212 ? 22.781 -25.656 2.752 1 95.12 212 ILE A O 1
ATOM 1619 N N . TYR A 1 213 ? 21.125 -24.547 1.743 1 92.31 213 TYR A N 1
ATOM 1620 C CA . TYR A 1 213 ? 20.969 -23.594 2.834 1 92.31 213 TYR A CA 1
ATOM 1621 C C . TYR A 1 213 ? 19.656 -23.844 3.576 1 92.31 213 TYR A C 1
ATOM 1623 O O . TYR A 1 213 ? 18.594 -23.969 2.955 1 92.31 213 TYR A O 1
ATOM 1631 N N . GLY A 1 214 ? 19.703 -23.906 4.883 1 93.12 214 GLY A N 1
ATOM 1632 C CA . GLY A 1 214 ? 18.5 -24.141 5.672 1 93.12 214 GLY A CA 1
ATOM 1633 C C . GLY A 1 214 ? 17.922 -25.531 5.504 1 93.12 214 GLY A C 1
ATOM 1634 O O . GLY A 1 214 ? 16.734 -25.688 5.258 1 93.12 214 GLY A O 1
ATOM 1635 N N . ALA A 1 215 ? 18.75 -26.453 5.633 1 94.56 215 ALA A N 1
ATOM 1636 C CA . ALA A 1 215 ? 18.391 -27.844 5.359 1 94.56 215 ALA A CA 1
ATOM 1637 C C . ALA A 1 215 ? 17.281 -28.312 6.285 1 94.56 215 ALA A C 1
ATOM 1639 O O . ALA A 1 215 ? 16.484 -29.188 5.914 1 94.56 215 ALA A O 1
ATOM 1640 N N . ASP A 1 216 ? 17.203 -27.672 7.398 1 94.38 216 ASP A N 1
ATOM 1641 C CA . ASP A 1 216 ? 16.25 -28.125 8.406 1 94.38 216 ASP A CA 1
ATOM 1642 C C . ASP A 1 216 ? 14.961 -27.312 8.344 1 94.38 216 ASP A C 1
ATOM 1644 O O . ASP A 1 216 ? 14.008 -27.594 9.078 1 94.38 216 ASP A O 1
ATOM 1648 N N . GLN A 1 217 ? 14.82 -26.375 7.414 1 94.38 217 GLN A N 1
ATOM 1649 C CA . GLN A 1 217 ? 13.586 -25.625 7.207 1 94.38 217 GLN A CA 1
ATOM 1650 C C . GLN A 1 217 ? 12.57 -26.453 6.418 1 94.38 217 GLN A C 1
ATOM 1652 O O . GLN A 1 217 ? 12.945 -27.359 5.672 1 94.38 217 GLN A O 1
ATOM 1657 N N . THR A 1 218 ? 11.352 -26.172 6.75 1 95.88 218 THR A N 1
ATOM 1658 C CA . THR A 1 218 ? 10.32 -26.906 6.027 1 95.88 218 THR A CA 1
ATOM 1659 C C . THR A 1 218 ? 9.484 -25.969 5.168 1 95.88 218 THR A C 1
ATOM 1661 O O . THR A 1 218 ? 9.367 -24.781 5.473 1 95.88 218 THR A O 1
ATOM 1664 N N . ARG A 1 219 ? 9 -26.516 4.094 1 95.62 219 ARG A N 1
ATOM 1665 C CA . ARG A 1 219 ? 8.086 -25.828 3.184 1 95.62 219 ARG A CA 1
ATOM 1666 C C . ARG A 1 219 ? 7.02 -26.781 2.658 1 95.62 219 ARG A C 1
ATOM 1668 O O . ARG A 1 219 ? 7.18 -28 2.729 1 95.62 219 ARG A O 1
ATOM 1675 N N . ALA A 1 220 ? 5.98 -26.234 2.275 1 97.25 220 ALA A N 1
ATOM 1676 C CA . ALA A 1 220 ? 4.969 -26.922 1.481 1 97.25 220 ALA A CA 1
ATOM 1677 C C . ALA A 1 220 ? 4.875 -26.328 0.079 1 97.25 220 ALA A C 1
ATOM 1679 O O . ALA A 1 220 ? 4.941 -25.109 -0.093 1 97.25 220 ALA A O 1
ATOM 1680 N N . PHE A 1 221 ? 4.797 -27.219 -0.909 1 98.12 221 PHE A N 1
ATOM 1681 C CA . PHE A 1 221 ? 4.781 -26.781 -2.301 1 98.12 221 PHE A CA 1
ATOM 1682 C C . PHE A 1 221 ? 3.492 -27.219 -2.988 1 98.12 221 PHE A C 1
ATOM 1684 O O . PHE A 1 221 ? 3 -28.328 -2.746 1 98.12 221 PHE A O 1
ATOM 1691 N N . CYS A 1 222 ? 2.988 -26.391 -3.822 1 98.62 222 CYS A N 1
ATOM 1692 C CA . CYS A 1 222 ? 1.753 -26.656 -4.555 1 98.62 222 CYS A CA 1
ATOM 1693 C C . CYS A 1 222 ? 2.018 -26.75 -6.051 1 98.62 222 CYS A C 1
ATOM 1695 O O . CYS A 1 222 ? 2.439 -25.781 -6.68 1 98.62 222 CYS A O 1
ATOM 1697 N N . TYR A 1 223 ? 1.763 -27.922 -6.605 1 98.81 223 TYR A N 1
ATOM 1698 C CA . TYR A 1 223 ? 1.986 -28.078 -8.039 1 98.81 223 TYR A CA 1
ATOM 1699 C C . TYR A 1 223 ? 1.058 -27.172 -8.844 1 98.81 223 TYR A C 1
ATOM 1701 O O . TYR A 1 223 ? -0.101 -26.984 -8.469 1 98.81 223 TYR A O 1
ATOM 1709 N N . VAL A 1 224 ? 1.479 -26.656 -9.922 1 98.81 224 VAL A N 1
ATOM 1710 C CA . VAL A 1 224 ? 0.833 -25.578 -10.664 1 98.81 224 VAL A CA 1
ATOM 1711 C C . VAL A 1 224 ? -0.542 -26.031 -11.141 1 98.81 224 VAL A C 1
ATOM 1713 O O . VAL A 1 224 ? -1.493 -25.25 -11.156 1 98.81 224 VAL A O 1
ATOM 1716 N N . ASP A 1 225 ? -0.711 -27.266 -11.547 1 98.75 225 ASP A N 1
ATOM 1717 C CA . ASP A 1 225 ? -2.014 -27.75 -11.992 1 98.75 225 ASP A CA 1
ATOM 1718 C C . ASP A 1 225 ? -3.049 -27.656 -10.875 1 98.75 225 ASP A C 1
ATOM 1720 O O . ASP A 1 225 ? -4.211 -27.328 -11.125 1 98.75 225 ASP A O 1
ATOM 1724 N N . ASP A 1 226 ? -2.582 -28.031 -9.672 1 98.81 226 ASP A N 1
ATOM 1725 C CA . ASP A 1 226 ? -3.469 -27.922 -8.523 1 98.81 226 ASP A CA 1
ATOM 1726 C C . ASP A 1 226 ? -3.859 -26.469 -8.258 1 98.81 226 ASP A C 1
ATOM 1728 O O . ASP A 1 226 ? -5.023 -26.188 -7.98 1 98.81 226 ASP A O 1
ATOM 1732 N N . ALA A 1 227 ? -2.906 -25.562 -8.297 1 98.88 227 ALA A N 1
ATOM 1733 C CA . ALA A 1 227 ? -3.18 -24.141 -8.109 1 98.88 227 ALA A CA 1
ATOM 1734 C C . ALA A 1 227 ? -4.184 -23.641 -9.141 1 98.88 227 ALA A C 1
ATOM 1736 O O . ALA A 1 227 ? -5.109 -22.891 -8.805 1 98.88 227 ALA A O 1
ATOM 1737 N N . VAL A 1 228 ? -3.994 -24.016 -10.414 1 98.81 228 VAL A N 1
ATOM 1738 C CA . VAL A 1 228 ? -4.867 -23.609 -11.508 1 98.81 228 VAL A CA 1
ATOM 1739 C C . VAL A 1 228 ? -6.285 -24.125 -11.258 1 98.81 228 VAL A C 1
ATOM 1741 O O . VAL A 1 228 ? -7.254 -23.375 -11.375 1 98.81 228 VAL A O 1
ATOM 1744 N N . ASP A 1 229 ? -6.391 -25.391 -10.883 1 98.62 229 ASP A N 1
ATOM 1745 C CA . ASP A 1 229 ? -7.695 -25.969 -10.586 1 98.62 229 ASP A CA 1
ATOM 1746 C C . ASP A 1 229 ? -8.383 -25.219 -9.445 1 98.62 229 ASP A C 1
ATOM 1748 O O . ASP A 1 229 ? -9.594 -25 -9.492 1 98.62 229 ASP A O 1
ATOM 1752 N N . ALA A 1 230 ? -7.629 -24.891 -8.453 1 98.81 230 ALA A N 1
ATOM 1753 C CA . ALA A 1 230 ? -8.164 -24.188 -7.289 1 98.81 230 ALA A CA 1
ATOM 1754 C C . ALA A 1 230 ? -8.773 -22.844 -7.691 1 98.81 230 ALA A C 1
ATOM 1756 O O . ALA A 1 230 ? -9.898 -22.531 -7.297 1 98.81 230 ALA A O 1
ATOM 1757 N N . ILE A 1 231 ? -8.047 -22.016 -8.508 1 98.69 231 ILE A N 1
ATOM 1758 C CA . ILE A 1 231 ? -8.531 -20.672 -8.789 1 98.69 231 ILE A CA 1
ATOM 1759 C C . ILE A 1 231 ? -9.672 -20.734 -9.805 1 98.69 231 ILE A C 1
ATOM 1761 O O . ILE A 1 231 ? -10.578 -19.891 -9.773 1 98.69 231 ILE A O 1
ATOM 1765 N N . VAL A 1 232 ? -9.719 -21.734 -10.703 1 98.75 232 VAL A N 1
ATOM 1766 C CA . VAL A 1 232 ? -10.852 -21.922 -11.609 1 98.75 232 VAL A CA 1
ATOM 1767 C C . VAL A 1 232 ? -12.109 -22.234 -10.805 1 98.75 232 VAL A C 1
ATOM 1769 O O . VAL A 1 232 ? -13.164 -21.625 -11.016 1 98.75 232 VAL A O 1
ATOM 1772 N N . ALA A 1 233 ? -11.953 -23.203 -9.875 1 98.69 233 ALA A N 1
ATOM 1773 C CA . ALA A 1 233 ? -13.086 -23.594 -9.031 1 98.69 233 ALA A CA 1
ATOM 1774 C C . ALA A 1 233 ? -13.57 -22.406 -8.195 1 98.69 233 ALA A C 1
ATOM 1776 O O . ALA A 1 233 ? -14.781 -22.203 -8.047 1 98.69 233 ALA A O 1
ATOM 1777 N N . LEU A 1 234 ? -12.641 -21.672 -7.609 1 98.75 234 LEU A N 1
ATOM 1778 C CA . LEU A 1 234 ? -12.969 -20.531 -6.762 1 98.75 234 LEU A CA 1
ATOM 1779 C C . LEU A 1 234 ? -13.727 -19.469 -7.551 1 98.75 234 LEU A C 1
ATOM 1781 O O . LEU A 1 234 ? -14.719 -18.922 -7.062 1 98.75 234 LEU A O 1
ATOM 1785 N N . THR A 1 235 ? -13.266 -19.156 -8.758 1 98.5 235 THR A N 1
ATOM 1786 C CA . THR A 1 235 ? -13.828 -18.094 -9.586 1 98.5 235 THR A CA 1
ATOM 1787 C C . THR A 1 235 ? -15.211 -18.469 -10.094 1 98.5 235 THR A C 1
ATOM 1789 O O . THR A 1 235 ? -16.047 -17.609 -10.367 1 98.5 235 THR A O 1
ATOM 1792 N N . ALA A 1 236 ? -15.562 -19.75 -10.133 1 97.44 236 ALA A N 1
ATOM 1793 C CA . ALA A 1 236 ? -16.828 -20.266 -10.648 1 97.44 236 ALA A CA 1
ATOM 1794 C C . ALA A 1 236 ? -17.938 -20.141 -9.602 1 97.44 236 ALA A C 1
ATOM 1796 O O . ALA A 1 236 ? -19.125 -20.297 -9.914 1 97.44 236 ALA A O 1
ATOM 1797 N N . LEU A 1 237 ? -17.562 -19.891 -8.383 1 98.25 237 LEU A N 1
ATOM 1798 C CA . LEU A 1 237 ? -18.562 -19.812 -7.324 1 98.25 237 LEU A CA 1
ATOM 1799 C C . LEU A 1 237 ? -19.547 -18.688 -7.594 1 98.25 237 LEU A C 1
ATOM 1801 O O . LEU A 1 237 ? -19.156 -17.594 -8.008 1 98.25 237 LEU A O 1
ATOM 1805 N N . PRO A 1 238 ? -20.797 -18.797 -7.309 1 96.31 238 PRO A N 1
ATOM 1806 C CA . PRO A 1 238 ? -21.828 -17.828 -7.684 1 96.31 238 PRO A CA 1
ATOM 1807 C C . PRO A 1 238 ? -21.969 -16.703 -6.672 1 96.31 238 PRO A C 1
ATOM 1809 O O . PRO A 1 238 ? -22.688 -15.727 -6.926 1 96.31 238 PRO A O 1
ATOM 1812 N N . THR A 1 239 ? -21.25 -16.641 -5.648 1 96.44 239 THR A N 1
ATOM 1813 C CA . THR A 1 239 ? -21.406 -15.609 -4.625 1 96.44 239 THR A CA 1
ATOM 1814 C C . THR A 1 239 ? -20.75 -14.305 -5.07 1 96.44 239 THR A C 1
ATOM 1816 O O . THR A 1 239 ? -19.766 -14.312 -5.797 1 96.44 239 THR A O 1
ATOM 1819 N N . LYS A 1 240 ? -21.328 -13.219 -4.652 1 94.75 240 LYS A N 1
ATOM 1820 C CA . LYS A 1 240 ? -20.766 -11.906 -4.918 1 94.75 240 LYS A CA 1
ATOM 1821 C C . LYS A 1 240 ? -19.906 -11.43 -3.746 1 94.75 240 LYS A C 1
ATOM 1823 O O . LYS A 1 240 ? -19.219 -10.414 -3.846 1 94.75 240 LYS A O 1
ATOM 1828 N N . GLU A 1 241 ? -19.938 -12.18 -2.66 1 95.62 241 GLU A N 1
ATOM 1829 C CA . GLU A 1 241 ? -19.125 -11.828 -1.503 1 95.62 241 GLU A CA 1
ATOM 1830 C C . GLU A 1 241 ? -17.625 -11.961 -1.816 1 95.62 241 GLU A C 1
ATOM 1832 O O . GLU A 1 241 ? -17.203 -12.93 -2.453 1 95.62 241 GLU A O 1
ATOM 1837 N N . PRO A 1 242 ? -16.906 -10.938 -1.389 1 97.19 242 PRO A N 1
ATOM 1838 C CA . PRO A 1 242 ? -15.461 -11.094 -1.568 1 97.19 242 PRO A CA 1
ATOM 1839 C C . PRO A 1 242 ? -14.898 -12.281 -0.794 1 97.19 242 PRO A C 1
ATOM 1841 O O . PRO A 1 242 ? -15.273 -12.508 0.36 1 97.19 242 PRO A O 1
ATOM 1844 N N . LEU A 1 243 ? -14.07 -13.047 -1.451 1 98.25 243 LEU A N 1
ATOM 1845 C CA . LEU A 1 243 ? -13.438 -14.203 -0.831 1 98.25 243 LEU A CA 1
ATOM 1846 C C . LEU A 1 243 ? -11.922 -14.062 -0.826 1 98.25 243 LEU A C 1
ATOM 1848 O O . LEU A 1 243 ? -11.336 -13.562 -1.789 1 98.25 243 LEU A O 1
ATOM 1852 N N . LEU A 1 244 ? -11.289 -14.422 0.247 1 97.94 244 LEU A N 1
ATOM 1853 C CA . LEU A 1 244 ? -9.844 -14.57 0.398 1 97.94 244 LEU A CA 1
ATOM 1854 C C . LEU A 1 244 ? -9.484 -15.992 0.836 1 97.94 244 LEU A C 1
ATOM 1856 O O . LEU A 1 244 ? -9.992 -16.484 1.846 1 97.94 244 LEU A O 1
ATOM 1860 N N . VAL A 1 245 ? -8.625 -16.625 0.047 1 98.75 245 VAL A N 1
ATOM 1861 C CA . VAL A 1 245 ? -8.281 -18 0.414 1 98.75 245 VAL A CA 1
ATOM 1862 C C . VAL A 1 245 ? -6.789 -18.219 0.197 1 98.75 245 VAL A C 1
ATOM 1864 O O . VAL A 1 245 ? -6.172 -17.594 -0.659 1 98.75 245 VAL A O 1
ATOM 1867 N N . ASN A 1 246 ? -6.227 -19.109 0.958 1 98.69 246 ASN A N 1
ATOM 1868 C CA . ASN A 1 246 ? -4.93 -19.703 0.659 1 98.69 246 ASN A CA 1
ATOM 1869 C C . ASN A 1 246 ? -5.039 -20.781 -0.42 1 98.69 246 ASN A C 1
ATOM 1871 O O . ASN A 1 246 ? -5.98 -21.562 -0.418 1 98.69 246 ASN A O 1
ATOM 1875 N N . VAL A 1 247 ? -4.164 -20.719 -1.332 1 98.81 247 VAL A N 1
ATOM 1876 C CA . VAL A 1 247 ? -4.012 -21.812 -2.301 1 98.81 247 VAL A CA 1
ATOM 1877 C C . VAL A 1 247 ? -2.641 -22.453 -2.141 1 98.81 247 VAL A C 1
ATOM 1879 O O . VAL A 1 247 ? -1.611 -21.797 -2.285 1 98.81 247 VAL A O 1
ATOM 1882 N N . GLY A 1 248 ? -2.566 -23.609 -1.842 1 98.38 248 GLY A N 1
ATOM 1883 C CA . GLY A 1 248 ? -1.352 -24.359 -1.565 1 98.38 248 GLY A CA 1
ATOM 1884 C C . GLY A 1 248 ? -1.606 -25.828 -1.273 1 98.38 248 GLY A C 1
ATOM 1885 O O . GLY A 1 248 ? -2.584 -26.391 -1.759 1 98.38 248 GLY A O 1
ATOM 1886 N N . ASN A 1 249 ? -0.693 -26.438 -0.702 1 98.31 249 ASN A N 1
ATOM 1887 C CA . ASN A 1 249 ? -0.76 -27.828 -0.259 1 98.31 249 ASN A CA 1
ATOM 1888 C C . ASN A 1 249 ? -0.472 -27.953 1.234 1 98.31 249 ASN A C 1
ATOM 1890 O O . ASN A 1 249 ? 0.672 -27.797 1.666 1 98.31 249 ASN A O 1
ATOM 1894 N N . ASP A 1 250 ? -1.486 -28.25 2.004 1 97.44 250 ASP A N 1
ATOM 1895 C CA . ASP A 1 250 ? -1.304 -28.344 3.449 1 97.44 250 ASP A CA 1
ATOM 1896 C C . ASP A 1 250 ? -1.086 -29.781 3.891 1 97.44 250 ASP A C 1
ATOM 1898 O O . ASP A 1 250 ? -1.077 -30.078 5.09 1 97.44 250 ASP A O 1
ATOM 1902 N N . GLN A 1 251 ? -0.907 -30.703 2.959 1 96.12 251 GLN A N 1
ATOM 1903 C CA . GLN A 1 251 ? -0.847 -32.125 3.268 1 96.12 251 GLN A CA 1
ATOM 1904 C C . GLN A 1 251 ? 0.588 -32.656 3.211 1 96.12 251 GLN A C 1
ATOM 1906 O O . GLN A 1 251 ? 0.876 -33.75 3.674 1 96.12 251 GLN A O 1
ATOM 1911 N N . GLU A 1 252 ? 1.442 -31.922 2.623 1 96.31 252 GLU A N 1
ATOM 1912 C CA . GLU A 1 252 ? 2.807 -32.406 2.428 1 96.31 252 GLU A CA 1
ATOM 1913 C C . GLU A 1 252 ? 3.826 -31.328 2.797 1 96.31 252 GLU A C 1
ATOM 1915 O O . GLU A 1 252 ? 4.234 -30.531 1.946 1 96.31 252 GLU A O 1
ATOM 1920 N N . GLU A 1 253 ? 4.234 -31.297 3.971 1 97.19 253 GLU A N 1
ATOM 1921 C CA . GLU A 1 253 ? 5.352 -30.469 4.426 1 97.19 253 GLU A CA 1
ATOM 1922 C C . GLU A 1 253 ? 6.676 -31.219 4.301 1 97.19 253 GLU A C 1
ATOM 1924 O O . GLU A 1 253 ? 6.77 -32.406 4.676 1 97.19 253 GLU A O 1
ATOM 1929 N N . VAL A 1 254 ? 7.68 -30.516 3.732 1 98 254 VAL A N 1
ATOM 1930 C CA . VAL A 1 254 ? 8.914 -31.234 3.43 1 98 254 VAL A CA 1
ATOM 1931 C C . VAL A 1 254 ? 10.109 -30.438 3.953 1 98 254 VAL A C 1
ATOM 1933 O O . VAL A 1 254 ? 10.133 -29.219 3.881 1 98 254 VAL A O 1
ATOM 1936 N N . LEU A 1 255 ? 11.078 -31.141 4.484 1 97.25 255 LEU A N 1
ATOM 1937 C CA . LEU A 1 255 ? 12.367 -30.516 4.793 1 97.25 255 LEU A CA 1
ATOM 1938 C C . LEU A 1 255 ? 13.102 -30.125 3.518 1 97.25 255 LEU A C 1
ATOM 1940 O O . LEU A 1 255 ? 13.062 -30.844 2.521 1 97.25 255 LEU A O 1
ATOM 1944 N N . ILE A 1 256 ? 13.828 -29.047 3.566 1 96.56 256 ILE A N 1
ATOM 1945 C CA . ILE A 1 256 ? 14.57 -28.594 2.398 1 96.56 256 ILE A CA 1
ATOM 1946 C C . ILE A 1 256 ? 15.594 -29.641 1.985 1 96.56 256 ILE A C 1
ATOM 1948 O O . ILE A 1 256 ? 15.812 -29.875 0.793 1 96.56 256 ILE A O 1
ATOM 1952 N N . ARG A 1 257 ? 16.203 -30.328 2.965 1 96.75 257 ARG A N 1
ATOM 1953 C CA . ARG A 1 257 ? 17.141 -31.406 2.672 1 96.75 257 ARG A CA 1
ATOM 1954 C C . ARG A 1 257 ? 16.453 -32.531 1.908 1 96.75 257 ARG A C 1
ATOM 1956 O O . ARG A 1 257 ? 17.016 -33.094 0.968 1 96.75 257 ARG A O 1
ATOM 1963 N N . ASP A 1 258 ? 15.25 -32.844 2.314 1 97.56 258 ASP A N 1
ATOM 1964 C CA . ASP A 1 258 ? 14.5 -33.906 1.657 1 97.56 258 ASP A CA 1
ATOM 1965 C C . ASP A 1 258 ? 14.016 -33.469 0.276 1 97.56 258 ASP A C 1
ATOM 1967 O O . ASP A 1 258 ? 13.93 -34.281 -0.645 1 97.56 258 ASP A O 1
ATOM 1971 N N . LEU A 1 259 ? 13.648 -32.188 0.178 1 98 259 LEU A N 1
ATOM 1972 C CA . LEU A 1 259 ? 13.328 -31.656 -1.137 1 98 259 LEU A CA 1
ATOM 1973 C C . LEU A 1 259 ? 14.477 -31.875 -2.113 1 98 259 LEU A C 1
ATOM 1975 O O . LEU A 1 259 ? 14.258 -32.312 -3.25 1 98 259 LEU A O 1
ATOM 1979 N N . ALA A 1 260 ? 15.688 -31.578 -1.659 1 97.5 260 ALA A N 1
ATOM 1980 C CA . ALA A 1 260 ? 16.875 -31.797 -2.482 1 97.5 260 ALA A CA 1
ATOM 1981 C C . ALA A 1 260 ? 17 -33.281 -2.891 1 97.5 260 ALA A C 1
ATOM 1983 O O . ALA A 1 260 ? 17.234 -33.562 -4.059 1 97.5 260 ALA A O 1
ATOM 1984 N N . ARG A 1 261 ? 16.797 -34.094 -2.01 1 97.19 261 ARG A N 1
ATOM 1985 C CA . ARG A 1 261 ? 16.906 -35.531 -2.277 1 97.19 261 ARG A CA 1
ATOM 1986 C C . ARG A 1 261 ? 15.875 -35.969 -3.309 1 97.19 261 ARG A C 1
ATOM 1988 O O . ARG A 1 261 ? 16.172 -36.844 -4.152 1 97.19 261 ARG A O 1
ATOM 1995 N N . HIS A 1 262 ? 14.656 -35.438 -3.152 1 97.75 262 HIS A N 1
ATOM 1996 C CA . HIS A 1 262 ? 13.633 -35.719 -4.148 1 97.75 262 HIS A CA 1
ATOM 1997 C C . HIS A 1 262 ? 14.078 -35.281 -5.539 1 97.75 262 HIS A C 1
ATOM 1999 O O . HIS A 1 262 ? 13.82 -35.969 -6.527 1 97.75 262 HIS A O 1
ATOM 2005 N N . VAL A 1 263 ? 14.688 -34.125 -5.609 1 98.19 263 VAL A N 1
ATOM 2006 C CA . VAL A 1 263 ? 15.188 -33.625 -6.887 1 98.19 263 VAL A CA 1
ATOM 2007 C C . VAL A 1 263 ? 16.297 -34.531 -7.395 1 98.19 263 VAL A C 1
ATOM 2009 O O . VAL A 1 263 ? 16.359 -34.875 -8.586 1 98.19 263 VAL A O 1
ATOM 2012 N N . PHE A 1 264 ? 17.203 -35 -6.48 1 98.06 264 PHE A N 1
ATOM 2013 C CA . PHE A 1 264 ? 18.266 -35.938 -6.832 1 98.06 264 PHE A CA 1
ATOM 2014 C C . PHE A 1 264 ? 17.688 -37.219 -7.449 1 98.06 264 PHE A C 1
ATOM 2016 O O . PHE A 1 264 ? 18.156 -37.656 -8.5 1 98.06 264 PHE A O 1
ATOM 2023 N N . ASP A 1 265 ? 16.734 -37.688 -6.816 1 98 265 ASP A N 1
ATOM 2024 C CA . ASP A 1 265 ? 16.078 -38.938 -7.273 1 98 265 ASP A CA 1
ATOM 2025 C C . ASP A 1 265 ? 15.461 -38.75 -8.656 1 98 265 ASP A C 1
ATOM 2027 O O . ASP A 1 265 ? 15.602 -39.594 -9.523 1 98 265 ASP A O 1
ATOM 2031 N N . ALA A 1 266 ? 14.766 -37.625 -8.836 1 97.62 266 ALA A N 1
ATOM 2032 C CA . ALA A 1 266 ? 14.055 -37.375 -10.078 1 97.62 266 ALA A CA 1
ATOM 2033 C C . ALA A 1 266 ? 15.023 -37.281 -11.258 1 97.62 266 ALA A C 1
ATOM 2035 O O . ALA A 1 266 ? 14.672 -37.625 -12.391 1 97.62 266 ALA A O 1
ATOM 2036 N N . LEU A 1 267 ? 16.266 -36.844 -10.93 1 97.19 267 LEU A N 1
ATOM 2037 C CA . LEU A 1 267 ? 17.234 -36.656 -12 1 97.19 267 LEU A CA 1
ATOM 2038 C C . LEU A 1 267 ? 18.297 -37.75 -11.984 1 97.19 267 LEU A C 1
ATOM 2040 O O . LEU A 1 267 ? 19.25 -37.688 -12.773 1 97.19 267 LEU A O 1
ATOM 2044 N N . ASP A 1 268 ? 18.141 -38.688 -11.062 1 96.81 268 ASP A N 1
ATOM 2045 C CA . ASP A 1 268 ? 19.062 -39.812 -10.906 1 96.81 268 ASP A CA 1
ATOM 2046 C C . ASP A 1 268 ? 20.5 -39.344 -10.758 1 96.81 268 ASP A C 1
ATOM 2048 O O . ASP A 1 268 ? 21.391 -39.781 -11.484 1 96.81 268 ASP A O 1
ATOM 2052 N N . ARG A 1 269 ? 20.719 -38.375 -9.961 1 97 269 ARG A N 1
ATOM 2053 C CA . ARG A 1 269 ? 22.016 -37.844 -9.539 1 97 269 ARG A CA 1
ATOM 2054 C C . ARG A 1 269 ? 22.062 -37.688 -8.023 1 97 269 ARG A C 1
ATOM 2056 O O . ARG A 1 269 ? 21.125 -37.156 -7.422 1 97 269 ARG A O 1
ATOM 2063 N N . HIS A 1 270 ? 23.094 -38.156 -7.422 1 97.44 270 HIS A N 1
ATOM 2064 C CA . HIS A 1 270 ? 23.141 -38.156 -5.965 1 97.44 270 HIS A CA 1
ATOM 2065 C C . HIS A 1 270 ? 24.469 -37.625 -5.445 1 97.44 270 HIS A C 1
ATOM 2067 O O . HIS A 1 270 ? 25.281 -38.375 -4.891 1 97.44 270 HIS A O 1
ATOM 2073 N N . PRO A 1 271 ? 24.672 -36.312 -5.523 1 97.69 271 PRO A N 1
ATOM 2074 C CA . PRO A 1 271 ? 25.891 -35.688 -5.008 1 97.69 271 PRO A CA 1
ATOM 2075 C C . PRO A 1 271 ? 25.938 -35.688 -3.48 1 97.69 271 PRO A C 1
ATOM 2077 O O . PRO A 1 271 ? 24.922 -35.938 -2.82 1 97.69 271 PRO A O 1
ATOM 2080 N N . ALA A 1 272 ? 27.188 -35.406 -2.963 1 97.12 272 ALA A N 1
ATOM 2081 C CA . ALA A 1 272 ? 27.328 -35.156 -1.53 1 97.12 272 ALA A CA 1
ATOM 2082 C C . ALA A 1 272 ? 26.672 -33.844 -1.14 1 97.12 272 ALA A C 1
ATOM 2084 O O . ALA A 1 272 ? 26.719 -32.875 -1.901 1 97.12 272 ALA A O 1
ATOM 2085 N N . LEU A 1 273 ? 26.078 -33.812 0.054 1 95.88 273 LEU A N 1
ATOM 2086 C CA . LEU A 1 273 ? 25.422 -32.594 0.524 1 95.88 273 LEU A CA 1
ATOM 2087 C C . LEU A 1 273 ? 26.422 -31.688 1.259 1 95.88 273 LEU A C 1
ATOM 2089 O O . LEU A 1 273 ? 27.25 -32.188 2.033 1 95.88 273 LEU A O 1
ATOM 2093 N N . ASP A 1 274 ? 26.391 -30.391 0.959 1 97.25 274 ASP A N 1
ATOM 2094 C CA . ASP A 1 274 ? 27.094 -29.328 1.683 1 97.25 274 ASP A CA 1
ATOM 2095 C C . ASP A 1 274 ? 26.125 -28.375 2.354 1 97.25 274 ASP A C 1
ATOM 2097 O O . ASP A 1 274 ? 25.656 -27.406 1.733 1 97.25 274 ASP A O 1
ATOM 2101 N N . VAL A 1 275 ? 25.875 -28.609 3.68 1 96.31 275 VAL A N 1
ATOM 2102 C CA . VAL A 1 275 ? 24.797 -27.938 4.391 1 96.31 275 VAL A CA 1
ATOM 2103 C C . VAL A 1 275 ? 25.312 -26.641 5.016 1 96.31 275 VAL A C 1
ATOM 2105 O O . VAL A 1 275 ? 26.359 -26.641 5.668 1 96.31 275 VAL A O 1
ATOM 2108 N N . HIS A 1 276 ? 24.641 -25.641 4.738 1 95.25 276 HIS A N 1
ATOM 2109 C CA . HIS A 1 276 ? 24.922 -24.328 5.297 1 95.25 276 HIS A CA 1
ATOM 2110 C C . HIS A 1 276 ? 23.734 -23.797 6.086 1 95.25 276 HIS A C 1
ATOM 2112 O O . HIS A 1 276 ? 22.609 -24.266 5.922 1 95.25 276 HIS A O 1
ATOM 2118 N N . PRO A 1 277 ? 24.016 -22.812 6.992 1 91.94 277 PRO A N 1
ATOM 2119 C CA . PRO A 1 277 ? 22.906 -22.203 7.738 1 91.94 277 PRO A CA 1
ATOM 2120 C C . PRO A 1 277 ? 21.906 -21.469 6.836 1 91.94 277 PRO A C 1
ATOM 2122 O O . PRO A 1 277 ? 22.266 -21.047 5.73 1 91.94 277 PRO A O 1
ATOM 2125 N N . ALA A 1 278 ? 20.672 -21.375 7.363 1 87.38 278 ALA A N 1
ATOM 2126 C CA . ALA A 1 278 ? 19.625 -20.656 6.637 1 87.38 278 ALA A CA 1
ATOM 2127 C C . ALA A 1 278 ? 19.984 -19.172 6.484 1 87.38 278 ALA A C 1
ATOM 2129 O O . ALA A 1 278 ? 20.688 -18.609 7.332 1 87.38 278 ALA A O 1
ATOM 2130 N N . PRO A 1 279 ? 19.531 -18.531 5.277 1 77.25 279 PRO A N 1
ATOM 2131 C CA . PRO A 1 279 ? 19.703 -17.078 5.184 1 77.25 279 PRO A CA 1
ATOM 2132 C C . PRO A 1 279 ? 19.016 -16.328 6.324 1 77.25 279 PRO A C 1
ATOM 2134 O O . PRO A 1 279 ? 18.031 -16.812 6.879 1 77.25 279 PRO A O 1
ATOM 2137 N N . PRO A 1 280 ? 19.5 -15.133 6.613 1 72.88 280 PRO A N 1
ATOM 2138 C CA . PRO A 1 280 ? 18.891 -14.336 7.676 1 72.88 280 PRO A CA 1
ATOM 2139 C C . PRO A 1 280 ? 17.422 -14.023 7.398 1 72.88 280 PRO A C 1
ATOM 2141 O O . PRO A 1 280 ? 17.047 -13.766 6.25 1 72.88 280 PRO A O 1
ATOM 2144 N N . LEU A 1 281 ? 16.484 -14.117 8.312 1 66.88 281 LEU A N 1
ATOM 2145 C CA . LEU A 1 281 ? 15.094 -13.711 8.312 1 66.88 281 LEU A CA 1
ATOM 2146 C C . LEU A 1 281 ? 14.234 -14.703 7.535 1 66.88 281 LEU A C 1
ATOM 2148 O O . LEU A 1 281 ? 13.047 -14.469 7.316 1 66.88 281 LEU A O 1
ATOM 2152 N N . SER A 1 282 ? 14.898 -15.797 7.156 1 74.88 282 SER A N 1
ATOM 2153 C CA . SER A 1 282 ? 14.094 -16.812 6.504 1 74.88 282 SER A CA 1
ATOM 2154 C C . SER A 1 282 ? 13.266 -17.594 7.516 1 74.88 282 SER A C 1
ATOM 2156 O O . SER A 1 282 ? 13.781 -18.047 8.539 1 74.88 282 SER A O 1
ATOM 2158 N N . PRO A 1 283 ? 12.031 -17.734 7.227 1 78.75 283 PRO A N 1
ATOM 2159 C CA . PRO A 1 283 ? 11.211 -18.469 8.188 1 78.75 283 PRO A CA 1
ATOM 2160 C C . PRO A 1 283 ? 11.57 -19.938 8.273 1 78.75 283 PRO A C 1
ATOM 2162 O O . PRO A 1 283 ? 11.945 -20.547 7.27 1 78.75 283 PRO A O 1
ATOM 2165 N N . ALA A 1 284 ? 11.344 -20.531 9.43 1 86.06 284 ALA A N 1
ATOM 2166 C CA . ALA A 1 284 ? 11.648 -21.938 9.664 1 86.06 284 ALA A CA 1
ATOM 2167 C C . ALA A 1 284 ? 10.641 -22.844 8.961 1 86.06 284 ALA A C 1
ATOM 2169 O O . ALA A 1 284 ? 11 -23.906 8.43 1 86.06 284 ALA A O 1
ATOM 2170 N N . ARG A 1 285 ? 9.367 -22.422 9.031 1 91.19 285 ARG A N 1
ATOM 2171 C CA . ARG A 1 285 ? 8.281 -23.203 8.461 1 91.19 285 ARG A CA 1
ATOM 2172 C C . ARG A 1 285 ? 7.344 -22.328 7.641 1 91.19 285 ARG A C 1
ATOM 2174 O O . ARG A 1 285 ? 7.098 -21.172 7.992 1 91.19 285 ARG A O 1
ATOM 2181 N N . ARG A 1 286 ? 6.887 -22.828 6.527 1 91.69 286 ARG A N 1
ATOM 2182 C CA . ARG A 1 286 ? 5.809 -22.25 5.738 1 91.69 286 ARG A CA 1
ATOM 2183 C C . ARG A 1 286 ? 4.793 -23.312 5.328 1 91.69 286 ARG A C 1
ATOM 2185 O O . ARG A 1 286 ? 5.09 -24.172 4.5 1 91.69 286 ARG A O 1
ATOM 2192 N N . LEU A 1 287 ? 3.713 -23.281 5.965 1 96.94 287 LEU A N 1
ATOM 2193 C CA . LEU A 1 287 ? 2.631 -24.234 5.75 1 96.94 287 LEU A CA 1
ATOM 2194 C C . LEU A 1 287 ? 1.276 -23.531 5.762 1 96.94 287 LEU A C 1
ATOM 2196 O O . LEU A 1 287 ? 0.916 -22.891 6.746 1 96.94 287 LEU A O 1
ATOM 2200 N N . PRO A 1 288 ? 0.568 -23.625 4.652 1 97.75 288 PRO A N 1
ATOM 2201 C CA . PRO A 1 288 ? -0.741 -22.969 4.617 1 97.75 288 PRO A CA 1
ATOM 2202 C C . PRO A 1 288 ? -1.832 -23.797 5.293 1 97.75 288 PRO A C 1
ATOM 2204 O O . PRO A 1 288 ? -1.759 -25.016 5.309 1 97.75 288 PRO A O 1
ATOM 2207 N N . ASP A 1 289 ? -2.76 -23.156 5.895 1 98.44 289 ASP A N 1
ATOM 2208 C CA . ASP A 1 289 ? -4.074 -23.719 6.176 1 98.44 289 ASP A CA 1
ATOM 2209 C C . ASP A 1 289 ? -5.055 -23.422 5.039 1 98.44 289 ASP A C 1
ATOM 2211 O O . ASP A 1 289 ? -5.395 -22.266 4.785 1 98.44 289 ASP A O 1
ATOM 2215 N N . ILE A 1 290 ? -5.5 -24.531 4.328 1 98.62 290 ILE A N 1
ATOM 2216 C CA . ILE A 1 290 ? -6.336 -24.297 3.156 1 98.62 290 ILE A CA 1
ATOM 2217 C C . ILE A 1 290 ? -7.758 -24.766 3.43 1 98.62 290 ILE A C 1
ATOM 2219 O O . ILE A 1 290 ? -8.492 -25.109 2.5 1 98.62 290 ILE A O 1
ATOM 2223 N N . ALA A 1 291 ? -8.148 -24.859 4.672 1 98.5 291 ALA A N 1
ATOM 2224 C CA . ALA A 1 291 ? -9.469 -25.344 5.07 1 98.5 291 ALA A CA 1
ATOM 2225 C C . ALA A 1 291 ? -10.57 -24.516 4.41 1 98.5 291 ALA A C 1
ATOM 2227 O O . ALA A 1 291 ? -11.57 -25.078 3.947 1 98.5 291 ALA A O 1
ATOM 2228 N N . ARG A 1 292 ? -10.453 -23.219 4.332 1 98.44 292 ARG A N 1
ATOM 2229 C CA . ARG A 1 292 ? -11.461 -22.344 3.742 1 98.44 292 ARG A CA 1
ATOM 2230 C C . ARG A 1 292 ? -11.68 -22.672 2.27 1 98.44 292 ARG A C 1
ATOM 2232 O O . ARG A 1 292 ? -12.82 -22.781 1.816 1 98.44 292 ARG A O 1
ATOM 2239 N N . LEU A 1 293 ? -10.57 -22.812 1.532 1 98.75 293 LEU A N 1
ATOM 2240 C CA . LEU A 1 293 ? -10.672 -23.188 0.126 1 98.75 293 LEU A CA 1
ATOM 2241 C C . LEU A 1 293 ? -11.367 -24.547 -0.028 1 98.75 293 LEU A C 1
ATOM 2243 O O . LEU A 1 293 ? -12.242 -24.703 -0.886 1 98.75 293 LEU A O 1
ATOM 2247 N N . ARG A 1 294 ? -10.961 -25.469 0.782 1 98.62 294 ARG A N 1
ATOM 2248 C CA . ARG A 1 294 ? -11.539 -26.797 0.76 1 98.62 294 ARG A CA 1
ATOM 2249 C C . ARG A 1 294 ? -13.039 -26.75 1.045 1 98.62 294 ARG A C 1
ATOM 2251 O O . ARG A 1 294 ? -13.828 -27.438 0.38 1 98.62 294 ARG A O 1
ATOM 2258 N N . GLU A 1 295 ? -13.469 -26 1.994 1 98.44 295 GLU A N 1
ATOM 2259 C CA . GLU A 1 295 ? -14.875 -25.859 2.348 1 98.44 295 GLU A CA 1
ATOM 2260 C C . GLU A 1 295 ? -15.68 -25.234 1.206 1 98.44 295 GLU A C 1
ATOM 2262 O O . GLU A 1 295 ? -16.797 -25.672 0.913 1 98.44 295 GLU A O 1
ATOM 2267 N N . LEU A 1 296 ? -15.125 -24.266 0.563 1 98.38 296 LEU A N 1
ATOM 2268 C CA . LEU A 1 296 ? -15.82 -23.484 -0.456 1 98.38 296 LEU A CA 1
ATOM 2269 C C . LEU A 1 296 ? -15.93 -24.281 -1.758 1 98.38 296 LEU A C 1
ATOM 2271 O O . LEU A 1 296 ? -16.938 -24.172 -2.469 1 98.38 296 LEU A O 1
ATOM 2275 N N . THR A 1 297 ? -14.875 -25.109 -2.135 1 98.56 297 THR A N 1
ATOM 2276 C CA . THR A 1 297 ? -14.797 -25.609 -3.504 1 98.56 297 THR A CA 1
ATOM 2277 C C . THR A 1 297 ? -14.641 -27.125 -3.525 1 98.56 297 THR A C 1
ATOM 2279 O O . THR A 1 297 ? -14.742 -27.75 -4.586 1 98.56 297 THR A O 1
ATOM 2282 N N . GLY A 1 298 ? -14.305 -27.734 -2.432 1 98.25 298 GLY A N 1
ATOM 2283 C CA . GLY A 1 298 ? -13.961 -29.141 -2.404 1 98.25 298 GLY A CA 1
ATOM 2284 C C . GLY A 1 298 ? -12.531 -29.422 -2.832 1 98.25 298 GLY A C 1
ATOM 2285 O O . GLY A 1 298 ? -12.133 -30.578 -2.973 1 98.25 298 GLY A O 1
ATOM 2286 N N . TYR A 1 299 ? -11.727 -28.422 -2.961 1 97.75 299 TYR A N 1
ATOM 2287 C CA . TYR A 1 299 ? -10.344 -28.516 -3.424 1 97.75 299 TYR A CA 1
ATOM 2288 C C . TYR A 1 299 ? -9.508 -29.375 -2.477 1 97.75 299 TYR A C 1
ATOM 2290 O O . TYR A 1 299 ? -9.641 -29.266 -1.255 1 97.75 299 TYR A O 1
ATOM 2298 N N . SER A 1 300 ? -8.742 -30.219 -3.002 1 97.75 300 SER A N 1
ATOM 2299 C CA . SER A 1 300 ? -7.633 -30.938 -2.375 1 97.75 300 SER A CA 1
ATOM 2300 C C . SER A 1 300 ? -6.477 -31.109 -3.348 1 97.75 300 SER A C 1
ATOM 2302 O O . SER A 1 300 ? -6.688 -31.438 -4.52 1 97.75 300 SER A O 1
ATOM 2304 N 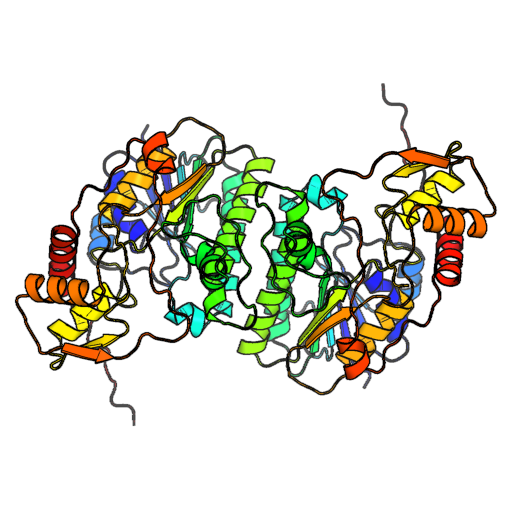N . PRO A 1 301 ? -5.281 -30.828 -2.846 1 97.88 301 PRO A N 1
ATOM 2305 C CA . PRO A 1 301 ? -4.168 -31.047 -3.77 1 97.88 301 PRO A CA 1
ATOM 2306 C C . PRO A 1 301 ? -4.145 -32.469 -4.32 1 97.88 301 PRO A C 1
ATOM 2308 O O . PRO A 1 301 ? -4.293 -33.438 -3.564 1 97.88 301 PRO A O 1
ATOM 2311 N N . ALA A 1 302 ? -3.928 -32.594 -5.633 1 98.25 302 ALA A N 1
ATOM 2312 C CA . ALA A 1 302 ? -4.066 -33.906 -6.285 1 98.25 302 ALA A CA 1
ATOM 2313 C C . ALA A 1 302 ? -2.707 -34.438 -6.719 1 98.25 302 ALA A C 1
ATOM 2315 O O . ALA A 1 302 ? -2.533 -35.656 -6.863 1 98.25 302 ALA A O 1
ATOM 2316 N N . VAL A 1 303 ? -1.734 -33.594 -6.977 1 98.44 303 VAL A N 1
ATOM 2317 C CA . VAL A 1 303 ? -0.431 -34.031 -7.473 1 98.44 303 VAL A CA 1
ATOM 2318 C C . VAL A 1 303 ? 0.548 -34.156 -6.305 1 98.44 303 VAL A C 1
ATOM 2320 O O . VAL A 1 303 ? 0.973 -33.156 -5.734 1 98.44 303 VAL A O 1
ATOM 2323 N N . PRO A 1 304 ? 0.926 -35.375 -5.984 1 97.94 304 PRO A N 1
ATOM 2324 C CA . PRO A 1 304 ? 1.928 -35.531 -4.93 1 97.94 304 PRO A CA 1
ATOM 2325 C C . PRO A 1 304 ? 3.25 -34.844 -5.254 1 97.94 304 PRO A C 1
ATOM 2327 O O . PRO A 1 304 ? 3.609 -34.719 -6.43 1 97.94 304 PRO A O 1
ATOM 2330 N N . LEU A 1 305 ? 3.98 -34.438 -4.176 1 98.19 305 LEU A N 1
ATOM 2331 C CA . LEU A 1 305 ? 5.219 -33.688 -4.332 1 98.19 305 LEU A CA 1
ATOM 2332 C C . LEU A 1 305 ? 6.195 -34.438 -5.242 1 98.19 305 LEU A C 1
ATOM 2334 O O . LEU A 1 305 ? 6.777 -33.844 -6.148 1 98.19 305 LEU A O 1
ATOM 2338 N N . CYS A 1 306 ? 6.367 -35.719 -5.078 1 97.56 306 CYS A N 1
ATOM 2339 C CA . CYS A 1 306 ? 7.324 -36.5 -5.852 1 97.56 306 CYS A CA 1
ATOM 2340 C C . CYS A 1 306 ? 6.977 -36.469 -7.332 1 97.56 306 CYS A C 1
ATOM 2342 O O . CYS A 1 306 ? 7.859 -36.312 -8.18 1 97.56 306 CYS A O 1
ATOM 2344 N N . GLU A 1 307 ? 5.68 -36.625 -7.625 1 98.25 307 GLU A N 1
ATOM 2345 C CA . GLU A 1 307 ? 5.223 -36.625 -9.008 1 98.25 307 GLU A CA 1
ATOM 2346 C C . GLU A 1 307 ? 5.398 -35.25 -9.641 1 98.25 307 GLU A C 1
ATOM 2348 O O . GLU A 1 307 ? 5.863 -35.125 -10.773 1 98.25 307 GLU A O 1
ATOM 2353 N N . GLY A 1 308 ? 5.016 -34.219 -8.922 1 98.62 308 GLY A N 1
ATOM 2354 C CA . GLY A 1 308 ? 5.199 -32.844 -9.414 1 98.62 308 GLY A CA 1
ATOM 2355 C C . GLY A 1 308 ? 6.648 -32.5 -9.68 1 98.62 308 GLY A C 1
ATOM 2356 O O . GLY A 1 308 ? 6.969 -31.844 -10.68 1 98.62 308 GLY A O 1
ATOM 2357 N N . LEU A 1 309 ? 7.512 -32.906 -8.766 1 98.5 309 LEU A N 1
ATOM 2358 C CA . LEU A 1 309 ? 8.938 -32.656 -8.93 1 98.5 309 LEU A CA 1
ATOM 2359 C C . LEU A 1 309 ? 9.484 -33.406 -10.148 1 98.5 309 LEU A C 1
ATOM 2361 O O . LEU A 1 309 ? 10.305 -32.844 -10.898 1 98.5 309 LEU A O 1
ATOM 2365 N N . ARG A 1 310 ? 9.023 -34.656 -10.344 1 98.31 310 ARG A N 1
ATOM 2366 C CA . ARG A 1 310 ? 9.453 -35.406 -11.508 1 98.31 310 ARG A CA 1
ATOM 2367 C C . ARG A 1 310 ? 9.109 -34.688 -12.797 1 98.31 310 ARG A C 1
ATOM 2369 O O . ARG A 1 310 ? 9.969 -34.5 -13.664 1 98.31 310 ARG A O 1
ATOM 2376 N N . ARG A 1 311 ? 7.879 -34.25 -12.93 1 98.31 311 ARG A N 1
ATOM 2377 C CA . ARG A 1 311 ? 7.414 -33.531 -14.109 1 98.31 311 ARG A CA 1
ATOM 2378 C C . ARG A 1 311 ? 8.195 -32.25 -14.312 1 98.31 311 ARG A C 1
ATOM 2380 O O . ARG A 1 311 ? 8.562 -31.906 -15.438 1 98.31 311 ARG A O 1
ATOM 2387 N N . THR A 1 312 ? 8.422 -31.547 -13.195 1 98.5 312 THR A N 1
ATOM 2388 C CA . THR A 1 312 ? 9.141 -30.281 -13.242 1 98.5 312 THR A CA 1
ATOM 2389 C C . THR A 1 312 ? 10.594 -30.5 -13.672 1 98.5 312 THR A C 1
ATOM 2391 O O . THR A 1 312 ? 11.094 -29.797 -14.555 1 98.5 312 THR A O 1
ATOM 2394 N N . CYS A 1 313 ? 11.227 -31.484 -13.086 1 97.94 313 CYS A N 1
ATOM 2395 C CA . CYS A 1 313 ? 12.617 -31.797 -13.406 1 97.94 313 CYS A CA 1
ATOM 2396 C C . CYS A 1 313 ? 12.758 -32.219 -14.867 1 97.94 313 CYS A C 1
ATOM 2398 O O . CYS A 1 313 ? 13.695 -31.797 -15.547 1 97.94 313 CYS A O 1
ATOM 2400 N N . GLU A 1 314 ? 11.82 -33.031 -15.336 1 97.38 314 GLU A N 1
ATOM 2401 C CA . GLU A 1 314 ? 11.828 -33.438 -16.734 1 97.38 314 GLU A CA 1
ATOM 2402 C C . GLU A 1 314 ? 11.75 -32.25 -17.672 1 97.38 314 GLU A C 1
ATOM 2404 O O . GLU A 1 314 ? 12.461 -32.219 -18.688 1 97.38 314 GLU A O 1
ATOM 2409 N N . TRP A 1 315 ? 10.914 -31.344 -17.344 1 96.88 315 TRP A N 1
ATOM 2410 C CA . TRP A 1 315 ? 10.781 -30.156 -18.188 1 96.88 315 TRP A CA 1
ATOM 2411 C C . TRP A 1 315 ? 12.086 -29.375 -18.234 1 96.88 315 TRP A C 1
ATOM 2413 O O . TRP A 1 315 ? 12.562 -29.016 -19.328 1 96.88 315 TRP A O 1
ATOM 2423 N N . TYR A 1 316 ? 12.664 -29.078 -17.109 1 96.06 316 TYR A N 1
ATOM 2424 C CA . TYR A 1 316 ? 13.883 -28.281 -17.047 1 96.06 316 TYR A CA 1
ATOM 2425 C C . TYR A 1 316 ? 15.047 -29 -17.703 1 96.06 316 TYR A C 1
ATOM 2427 O O . TYR A 1 316 ? 15.922 -28.375 -18.297 1 96.06 316 TYR A O 1
ATOM 2435 N N . ALA A 1 317 ? 15.047 -30.328 -17.641 1 94.62 317 ALA A N 1
ATOM 2436 C CA . ALA A 1 317 ? 16.078 -31.094 -18.328 1 94.62 317 ALA A CA 1
ATOM 2437 C C . ALA A 1 317 ? 16.016 -30.891 -19.844 1 94.62 317 ALA A C 1
ATOM 2439 O O . ALA 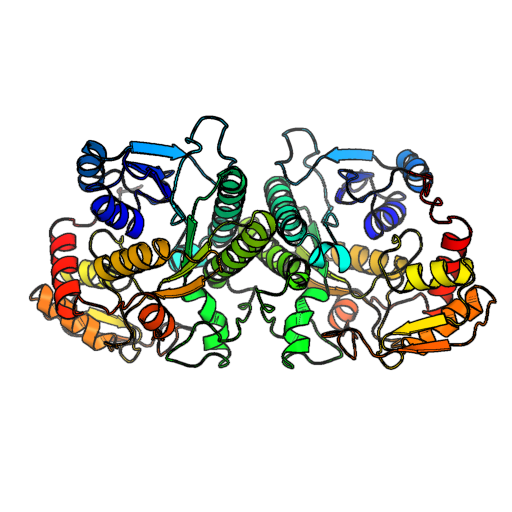A 1 317 ? 17.047 -30.906 -20.516 1 94.62 317 ALA A O 1
ATOM 2440 N N . ARG A 1 318 ? 14.828 -30.641 -20.328 1 93.75 318 ARG A N 1
ATOM 2441 C CA . ARG A 1 318 ? 14.617 -30.453 -21.75 1 93.75 318 ARG A CA 1
ATOM 2442 C C . ARG A 1 318 ? 14.766 -28.984 -22.141 1 93.75 318 ARG A C 1
ATOM 2444 O O . ARG A 1 318 ? 14.891 -28.656 -23.328 1 93.75 318 ARG A O 1
ATOM 2451 N N . HIS A 1 319 ? 14.789 -28.094 -21.141 1 90.56 319 HIS A N 1
ATOM 2452 C CA . HIS A 1 319 ? 14.852 -26.656 -21.375 1 90.56 319 HIS A CA 1
ATOM 2453 C C . HIS A 1 319 ? 15.977 -26.016 -20.562 1 90.56 319 HIS A C 1
ATOM 2455 O O . HIS A 1 319 ? 15.734 -25.156 -19.734 1 90.56 319 HIS A O 1
ATOM 2461 N N . PRO A 1 320 ? 17.156 -26.391 -20.875 1 82.06 320 PRO A N 1
ATOM 2462 C CA . PRO A 1 320 ? 18.25 -25.797 -20.125 1 82.06 320 PRO A CA 1
ATOM 2463 C C . PRO A 1 320 ? 18.359 -24.297 -20.312 1 82.06 320 PRO A C 1
ATOM 2465 O O . PRO A 1 320 ? 17.969 -23.766 -21.359 1 82.06 320 PRO A O 1
ATOM 2468 N N . ARG A 1 321 ? 18.688 -23.594 -19.109 1 78.38 321 ARG A N 1
ATOM 2469 C CA . ARG A 1 321 ? 18.875 -22.156 -19.234 1 78.38 321 ARG A CA 1
ATOM 2470 C C . ARG A 1 321 ? 19.922 -21.828 -20.312 1 78.38 321 ARG A C 1
ATOM 2472 O O . ARG A 1 321 ? 20.953 -22.5 -20.391 1 78.38 321 ARG A O 1
ATOM 2479 N N . ALA A 1 322 ? 19.453 -21.188 -21.391 1 61.47 322 ALA A N 1
ATOM 2480 C CA . ALA A 1 322 ? 20.438 -20.828 -22.391 1 61.47 322 ALA A CA 1
ATOM 2481 C C . ALA A 1 322 ? 21.688 -20.234 -21.75 1 61.47 322 ALA A C 1
ATOM 2483 O O . ALA A 1 322 ? 21.594 -19.5 -20.75 1 61.47 322 ALA A O 1
ATOM 2484 N N . ALA A 1 323 ? 22.734 -21.016 -21.859 1 50.12 323 ALA A N 1
ATOM 2485 C CA . ALA A 1 323 ? 24.031 -20.547 -21.391 1 50.12 323 ALA A CA 1
ATOM 2486 C C . ALA A 1 323 ? 24.172 -19.031 -21.578 1 50.12 323 ALA A C 1
ATOM 2488 O O . ALA A 1 323 ? 23.906 -18.5 -22.656 1 50.12 323 ALA A O 1
ATOM 2489 N N . ALA A 1 324 ? 23.891 -18.203 -20.703 1 41.44 324 ALA A N 1
ATOM 2490 C CA . ALA A 1 324 ? 24.359 -16.812 -20.828 1 41.44 324 ALA A CA 1
ATOM 2491 C C . ALA A 1 324 ? 25.75 -16.766 -21.438 1 41.44 324 ALA A C 1
ATOM 2493 O O . ALA A 1 324 ? 26.656 -17.484 -21 1 41.44 324 ALA A O 1
ATOM 2494 N N . ALA A 1 325 ? 25.922 -16.328 -22.594 1 40.16 325 ALA A N 1
ATOM 2495 C CA . ALA A 1 325 ? 27.188 -16.016 -23.281 1 40.16 325 ALA A CA 1
ATOM 2496 C C . ALA A 1 325 ? 28.156 -15.312 -22.344 1 40.16 325 ALA A C 1
ATOM 2498 O O . ALA A 1 325 ? 27.891 -14.195 -21.891 1 40.16 325 ALA A O 1
ATOM 2499 N N . HIS A 1 326 ? 28.781 -15.953 -21.25 1 36 326 HIS A N 1
ATOM 2500 C CA . HIS A 1 326 ? 30.016 -15.305 -20.812 1 36 326 HIS A CA 1
ATOM 2501 C C . HIS A 1 326 ? 30.812 -14.773 -22 1 36 326 HIS A C 1
ATOM 2503 O O . HIS A 1 326 ? 31.391 -15.547 -22.75 1 36 326 HIS A O 1
ATOM 2509 N N . GLY A 1 327 ? 30.344 -13.922 -22.672 1 28.83 327 GLY A N 1
ATOM 2510 C CA . GLY A 1 327 ? 31.344 -13.258 -23.5 1 28.83 327 GLY A CA 1
ATOM 2511 C C . GLY A 1 327 ? 32.594 -12.859 -22.703 1 28.83 327 GLY A C 1
ATOM 2512 O O . GLY A 1 327 ? 32.5 -12.578 -21.516 1 28.83 327 GLY A O 1
ATOM 2513 N N . SER A 1 328 ? 33.844 -13.453 -23.125 1 30.55 328 SER A N 1
ATOM 2514 C CA . SER A 1 328 ? 35.219 -13.023 -22.922 1 30.55 328 SER A CA 1
ATOM 2515 C C . SER A 1 328 ? 35.312 -11.5 -22.969 1 30.55 328 SER A C 1
ATOM 2517 O O . SER A 1 328 ? 35.281 -10.898 -24.047 1 30.55 328 SER A O 1
ATOM 2519 N N . GLY A 1 329 ? 34.625 -10.773 -22.422 1 19.88 329 GLY A N 1
ATOM 2520 C CA . GLY A 1 329 ? 35.188 -9.43 -22.359 1 19.88 329 GLY A CA 1
ATOM 2521 C C . GLY A 1 329 ? 36.5 -9.367 -21.609 1 19.88 329 GLY A C 1
ATOM 2522 O O . GLY A 1 329 ? 36.688 -10.062 -20.609 1 19.88 329 GLY A O 1
ATOM 2523 N N . ALA A 1 330 ? 37.625 -8.727 -22.297 1 21.09 330 ALA A N 1
ATOM 2524 C CA . ALA A 1 330 ? 38.562 -7.797 -21.688 1 21.09 330 ALA A CA 1
ATOM 2525 C C . ALA A 1 330 ? 37.844 -6.852 -20.719 1 21.09 330 ALA A C 1
ATOM 2527 O O . ALA A 1 330 ? 36.719 -6.434 -20.953 1 21.09 330 ALA A O 1
ATOM 2528 N N . MET B 1 1 ? 20.484 33.562 -5.52 1 75.38 1 MET B N 1
ATOM 2529 C CA . MET B 1 1 ? 19.188 33.125 -6.039 1 75.38 1 MET B CA 1
ATOM 2530 C C . MET B 1 1 ? 18.375 32.438 -4.941 1 75.38 1 MET B C 1
ATOM 2532 O O . MET B 1 1 ? 18.922 31.797 -4.047 1 75.38 1 MET B O 1
ATOM 2536 N N . ARG B 1 2 ? 17.078 32.812 -4.832 1 91.69 2 ARG B N 1
ATOM 2537 C CA . ARG B 1 2 ? 16.219 32.25 -3.781 1 91.69 2 ARG B CA 1
ATOM 2538 C C . ARG B 1 2 ? 15.977 30.766 -3.986 1 91.69 2 ARG B C 1
ATOM 2540 O O . ARG B 1 2 ? 15.906 30.297 -5.121 1 91.69 2 ARG B O 1
ATOM 2547 N N . LYS B 1 3 ? 16 30.125 -2.824 1 96.19 3 LYS B N 1
ATOM 2548 C CA . LYS B 1 3 ? 15.703 28.703 -2.838 1 96.19 3 LYS B CA 1
ATOM 2549 C C . LYS B 1 3 ? 14.328 28.438 -3.445 1 96.19 3 LYS B C 1
ATOM 2551 O O . LYS B 1 3 ? 13.359 29.125 -3.123 1 96.19 3 LYS B O 1
ATOM 2556 N N . LYS B 1 4 ? 14.242 27.484 -4.422 1 98.38 4 LYS B N 1
ATOM 2557 C CA . LYS B 1 4 ? 12.969 27.125 -5.043 1 98.38 4 LYS B CA 1
ATOM 2558 C C . LYS B 1 4 ? 12.32 25.953 -4.32 1 98.38 4 LYS B C 1
ATOM 2560 O O . LYS B 1 4 ? 12.953 24.922 -4.098 1 98.38 4 LYS B O 1
ATOM 2565 N N . ILE B 1 5 ? 11.031 26.125 -3.992 1 98.75 5 ILE B N 1
ATOM 2566 C CA . ILE B 1 5 ? 10.305 25.141 -3.195 1 98.75 5 ILE B CA 1
ATOM 2567 C C . ILE B 1 5 ? 8.977 24.797 -3.867 1 98.75 5 ILE B C 1
ATOM 2569 O O . ILE B 1 5 ? 8.273 25.688 -4.344 1 98.75 5 ILE B O 1
ATOM 2573 N N . LEU B 1 6 ? 8.68 23.5 -4.008 1 98.88 6 LEU B N 1
ATOM 2574 C CA . LEU B 1 6 ? 7.379 23.031 -4.473 1 98.88 6 LEU B CA 1
ATOM 2575 C C . LEU B 1 6 ? 6.551 22.484 -3.318 1 98.88 6 LEU B C 1
ATOM 2577 O O . LEU B 1 6 ? 7.059 21.703 -2.508 1 98.88 6 LEU B O 1
ATOM 2581 N N . ILE B 1 7 ? 5.301 22.906 -3.213 1 98.88 7 ILE B N 1
ATOM 2582 C CA . ILE B 1 7 ? 4.355 22.375 -2.234 1 98.88 7 ILE B CA 1
ATOM 2583 C C . ILE B 1 7 ? 3.135 21.812 -2.951 1 98.88 7 ILE B C 1
ATOM 2585 O O . ILE B 1 7 ? 2.348 22.562 -3.539 1 98.88 7 ILE B O 1
ATOM 2589 N N . THR B 1 8 ? 2.982 20.469 -2.939 1 98.81 8 THR B N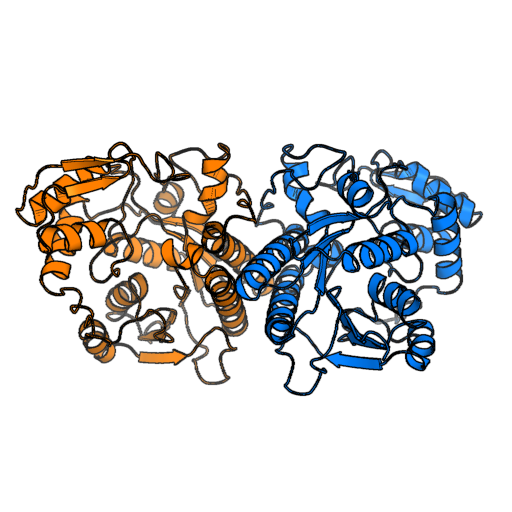 1
ATOM 2590 C CA . THR B 1 8 ? 1.724 19.922 -3.42 1 98.81 8 THR B CA 1
ATOM 2591 C C . THR B 1 8 ? 0.655 19.969 -2.332 1 98.81 8 THR B C 1
ATOM 2593 O O . THR B 1 8 ? 0.963 19.859 -1.145 1 98.81 8 THR B O 1
ATOM 2596 N N . GLY B 1 9 ? -0.609 20.125 -2.809 1 98 9 GLY B N 1
ATOM 2597 C CA . GLY B 1 9 ? -1.638 20.422 -1.825 1 98 9 GLY B CA 1
ATOM 2598 C C . GLY B 1 9 ? -1.512 21.812 -1.237 1 98 9 GLY B C 1
ATOM 2599 O O . GLY B 1 9 ? -1.896 22.047 -0.09 1 98 9 GLY B O 1
ATOM 2600 N N . GLY B 1 10 ? -0.969 22.703 -2.008 1 97.75 10 GLY B N 1
ATOM 2601 C CA . GLY B 1 10 ? -0.611 24.031 -1.514 1 97.75 10 GLY B CA 1
ATOM 2602 C C . GLY B 1 10 ? -1.815 24.891 -1.191 1 97.75 10 GLY B C 1
ATOM 2603 O O . GLY B 1 10 ? -1.709 25.859 -0.43 1 97.75 10 GLY B O 1
ATOM 2604 N N . ALA B 1 11 ? -2.939 24.594 -1.763 1 97.06 11 ALA B N 1
ATOM 2605 C CA . ALA B 1 11 ? -4.156 25.344 -1.504 1 97.06 11 ALA B CA 1
ATOM 2606 C C . ALA B 1 11 ? -4.941 24.75 -0.341 1 97.06 11 ALA B C 1
ATOM 2608 O O . ALA B 1 11 ? -6.031 25.234 -0.008 1 97.06 11 ALA B O 1
ATOM 2609 N N . GLY B 1 12 ? -4.344 23.719 0.251 1 96.25 12 GLY B N 1
ATOM 2610 C CA . GLY B 1 12 ? -4.98 23.094 1.393 1 96.25 12 GLY B CA 1
ATOM 2611 C C . GLY B 1 12 ? -4.609 23.734 2.717 1 96.25 12 GLY B C 1
ATOM 2612 O O . GLY B 1 12 ? -4.074 24.844 2.748 1 96.25 12 GLY B O 1
ATOM 2613 N N . PHE B 1 13 ? -4.859 23.078 3.822 1 96.75 13 PHE B N 1
ATOM 2614 C CA . PHE B 1 13 ? -4.703 23.578 5.184 1 96.75 13 PHE B CA 1
ATOM 2615 C C . PHE B 1 13 ? -3.229 23.797 5.516 1 96.75 13 PHE B C 1
ATOM 2617 O O . PHE B 1 13 ? -2.715 24.906 5.398 1 96.75 13 PHE B O 1
ATOM 2624 N N . ILE B 1 14 ? -2.471 22.703 5.625 1 98.12 14 ILE B N 1
ATOM 2625 C CA . ILE B 1 14 ? -1.072 22.828 6.023 1 98.12 14 ILE B CA 1
ATOM 2626 C C . ILE B 1 14 ? -0.271 23.484 4.898 1 98.12 14 ILE B C 1
ATOM 2628 O O . ILE B 1 14 ? 0.632 24.281 5.156 1 98.12 14 ILE B O 1
ATOM 2632 N N . GLY B 1 15 ? -0.658 23.219 3.65 1 98.31 15 GLY B N 1
ATOM 2633 C CA . GLY B 1 15 ? 0.041 23.75 2.488 1 98.31 15 GLY B CA 1
ATOM 2634 C C . GLY B 1 15 ? 0.038 25.266 2.43 1 98.31 15 GLY B C 1
ATOM 2635 O O . GLY B 1 15 ? 1.078 25.875 2.197 1 98.31 15 GLY B O 1
ATOM 2636 N N . LEU B 1 16 ? -1.099 25.844 2.67 1 97.81 16 LEU B N 1
ATOM 2637 C CA . LEU B 1 16 ? -1.207 27.297 2.602 1 97.81 16 LEU B CA 1
ATOM 2638 C C . LEU B 1 16 ? -0.387 27.953 3.705 1 97.81 16 LEU B C 1
ATOM 2640 O O . LEU B 1 16 ? 0.295 28.953 3.467 1 97.81 16 LEU B O 1
ATOM 2644 N N . HIS B 1 17 ? -0.467 27.422 4.914 1 98.38 17 HIS B N 1
ATOM 2645 C CA . HIS B 1 17 ? 0.287 27.969 6.039 1 98.38 17 HIS B CA 1
ATOM 2646 C C . HIS B 1 17 ? 1.789 27.844 5.805 1 98.38 17 HIS B C 1
ATOM 2648 O O . HIS B 1 17 ? 2.549 28.75 6.137 1 98.38 17 HIS B O 1
ATOM 2654 N N . LEU B 1 18 ? 2.211 26.719 5.25 1 98.75 18 LEU B N 1
ATOM 2655 C CA . LEU B 1 18 ? 3.617 26.5 4.918 1 98.75 18 LEU B CA 1
ATOM 2656 C C . LEU B 1 18 ? 4.082 27.5 3.865 1 98.75 18 LEU B C 1
ATOM 2658 O O . LEU B 1 18 ? 5.164 28.094 3.988 1 98.75 18 LEU B O 1
ATOM 2662 N N . ALA B 1 19 ? 3.283 27.703 2.852 1 98.62 19 ALA B N 1
ATOM 2663 C CA . ALA B 1 19 ? 3.611 28.641 1.783 1 98.62 19 ALA B CA 1
ATOM 2664 C C . ALA B 1 19 ? 3.787 30.047 2.33 1 98.62 19 ALA B C 1
ATOM 2666 O O . ALA B 1 19 ? 4.715 30.766 1.94 1 98.62 19 ALA B O 1
ATOM 2667 N N . ARG B 1 20 ? 2.863 30.469 3.215 1 97.81 20 ARG B N 1
ATOM 2668 C CA . ARG B 1 20 ? 2.949 31.781 3.834 1 97.81 20 ARG B CA 1
ATOM 2669 C C . ARG B 1 20 ? 4.27 31.953 4.582 1 97.81 20 ARG B C 1
ATOM 2671 O O . ARG B 1 20 ? 4.898 33 4.508 1 97.81 20 ARG B O 1
ATOM 2678 N N . ARG B 1 21 ? 4.609 30.922 5.277 1 97.62 21 ARG B N 1
ATOM 2679 C CA . ARG B 1 21 ? 5.84 30.922 6.062 1 97.62 21 ARG B CA 1
ATOM 2680 C C . ARG B 1 21 ? 7.066 31.047 5.16 1 97.62 21 ARG B C 1
ATOM 2682 O O . ARG B 1 21 ? 8.023 31.734 5.492 1 97.62 21 ARG B O 1
ATOM 2689 N N . LEU B 1 22 ? 7.062 30.406 4.008 1 98.25 22 LEU B N 1
ATOM 2690 C CA . LEU B 1 22 ? 8.258 30.25 3.184 1 98.25 22 LEU B CA 1
ATOM 2691 C C . LEU B 1 22 ? 8.328 31.344 2.121 1 98.25 22 LEU B C 1
ATOM 2693 O O . LEU B 1 22 ? 9.398 31.609 1.577 1 98.25 22 LEU B O 1
ATOM 2697 N N . ALA B 1 23 ? 7.223 31.953 1.791 1 97.44 23 ALA B N 1
ATOM 2698 C CA . ALA B 1 23 ? 7.125 32.906 0.679 1 97.44 23 ALA B CA 1
ATOM 2699 C C . ALA B 1 23 ? 8.016 34.125 0.914 1 97.44 23 ALA B C 1
ATOM 2701 O O . ALA B 1 23 ? 8.43 34.781 -0.038 1 97.44 23 ALA B O 1
ATOM 2702 N N . ALA B 1 24 ? 8.352 34.406 2.123 1 93.12 24 ALA B N 1
ATOM 2703 C CA . ALA B 1 24 ? 9.141 35.594 2.459 1 93.12 24 ALA B CA 1
ATOM 2704 C C . ALA B 1 24 ? 10.594 35.406 2.043 1 93.12 24 ALA B C 1
ATOM 2706 O O . ALA B 1 24 ? 11.281 36.375 1.717 1 93.12 24 ALA B O 1
ATOM 2707 N N . SER B 1 25 ? 11.039 34.219 1.955 1 96.62 25 SER B N 1
ATOM 2708 C CA . SER B 1 25 ? 12.477 34.031 1.778 1 96.62 25 SER B CA 1
ATOM 2709 C C . SER B 1 25 ? 12.766 33.062 0.635 1 96.62 25 SER B C 1
ATOM 2711 O O . SER B 1 25 ? 13.922 32.906 0.227 1 96.62 25 SER B O 1
ATOM 2713 N N . CYS B 1 26 ? 11.742 32.469 0.079 1 98.19 26 CYS B N 1
ATOM 2714 C CA . CYS B 1 26 ? 11.938 31.453 -0.956 1 98.19 26 CYS B CA 1
ATOM 2715 C C . CYS B 1 26 ? 11.031 31.703 -2.148 1 98.19 26 CYS B C 1
ATOM 2717 O O . CYS B 1 26 ? 10.102 32.531 -2.064 1 98.19 26 CYS B O 1
ATOM 2719 N N . ASP B 1 27 ? 11.398 31.141 -3.303 1 98.38 27 ASP B N 1
ATOM 2720 C CA . ASP B 1 27 ? 10.508 31.078 -4.457 1 98.38 27 ASP B CA 1
ATOM 2721 C C . ASP B 1 27 ? 9.602 29.844 -4.383 1 98.38 27 ASP B C 1
ATOM 2723 O O . ASP B 1 27 ? 10.039 28.734 -4.688 1 98.38 27 ASP B O 1
ATOM 2727 N N . VAL B 1 28 ? 8.336 30.109 -4.039 1 98.69 28 VAL B N 1
ATOM 2728 C CA . VAL B 1 28 ? 7.434 29.016 -3.715 1 98.69 28 VAL B CA 1
ATOM 2729 C C . VAL B 1 28 ? 6.469 28.766 -4.875 1 98.69 28 VAL B C 1
ATOM 2731 O O . VAL B 1 28 ? 5.875 29.719 -5.398 1 98.69 28 VAL B O 1
ATOM 2734 N N . THR B 1 29 ? 6.363 27.547 -5.352 1 98.81 29 THR B N 1
ATOM 2735 C CA . THR B 1 29 ? 5.336 27.094 -6.277 1 98.81 29 THR B CA 1
ATOM 2736 C C . THR B 1 29 ? 4.359 26.156 -5.578 1 98.81 29 THR B C 1
ATOM 2738 O O . THR B 1 29 ? 4.77 25.203 -4.898 1 98.81 29 THR B O 1
ATOM 2741 N N . LEU B 1 30 ? 3.064 26.484 -5.684 1 98.62 30 LEU B N 1
ATOM 2742 C CA . LEU B 1 30 ? 1.999 25.609 -5.195 1 98.62 30 LEU B CA 1
ATOM 2743 C C . LEU B 1 30 ? 1.449 24.734 -6.32 1 98.62 30 LEU B C 1
ATOM 2745 O O . LEU B 1 30 ? 1.269 25.219 -7.445 1 98.62 30 LEU B O 1
ATOM 2749 N N . LEU B 1 31 ? 1.275 23.484 -6.055 1 98.69 31 LEU B N 1
ATOM 2750 C CA . LEU B 1 31 ? 0.552 22.578 -6.945 1 98.69 31 LEU B CA 1
ATOM 2751 C C . LEU B 1 31 ? -0.703 22.047 -6.273 1 98.69 31 LEU B C 1
ATOM 2753 O O . LEU B 1 31 ? -0.636 21.516 -5.16 1 98.69 31 LEU B O 1
ATOM 2757 N N . ASP B 1 32 ? -1.83 22.219 -6.879 1 98.25 32 ASP B N 1
ATOM 2758 C CA . ASP B 1 32 ? -3.111 21.781 -6.336 1 98.25 32 ASP B CA 1
ATOM 2759 C C . ASP B 1 32 ? -4.105 21.469 -7.449 1 98.25 32 ASP B C 1
ATOM 2761 O O . ASP B 1 32 ? -4.043 22.078 -8.531 1 98.25 32 ASP B O 1
ATOM 2765 N N . ASP B 1 33 ? -4.965 20.531 -7.188 1 96.56 33 ASP B N 1
ATOM 2766 C CA . ASP B 1 33 ? -5.992 20.25 -8.188 1 96.56 33 ASP B CA 1
ATOM 2767 C C . ASP B 1 33 ? -7.344 20.812 -7.746 1 96.56 33 ASP B C 1
ATOM 2769 O O . ASP B 1 33 ? -8.352 20.625 -8.43 1 96.56 33 ASP B O 1
ATOM 2773 N N . PHE B 1 34 ? -7.418 21.359 -6.562 1 94.31 34 PHE B N 1
ATOM 2774 C CA . PHE B 1 34 ? -8.562 22.031 -5.969 1 94.31 34 PHE B CA 1
ATOM 2775 C C . PHE B 1 34 ? -9.703 21.047 -5.73 1 94.31 34 PHE B C 1
ATOM 2777 O O . PHE B 1 34 ? -10.875 21.438 -5.738 1 94.31 34 PHE B O 1
ATOM 2784 N N . SER B 1 35 ? -9.375 19.75 -5.668 1 89.31 35 SER B N 1
ATOM 2785 C CA . SER B 1 35 ? -10.383 18.781 -5.266 1 89.31 35 SER B CA 1
ATOM 2786 C C . SER B 1 35 ? -10.828 19 -3.824 1 89.31 35 SER B C 1
ATOM 2788 O O . SER B 1 35 ? -11.992 18.766 -3.484 1 89.31 35 SER B O 1
ATOM 2790 N N . ARG B 1 36 ? -9.859 19.469 -3.014 1 81.56 36 ARG B N 1
ATOM 2791 C CA . ARG B 1 36 ? -10.148 19.812 -1.625 1 81.56 36 ARG B CA 1
ATOM 2792 C C . ARG B 1 36 ? -9.734 21.25 -1.315 1 81.56 36 ARG B C 1
ATOM 2794 O O . ARG B 1 36 ? -10.273 21.875 -0.405 1 81.56 36 ARG B O 1
ATOM 2801 N N . GLY B 1 37 ? -8.727 21.656 -2.031 1 81 37 GLY B N 1
ATOM 2802 C CA . GLY B 1 37 ? -8.266 23.016 -1.842 1 81 37 GLY B CA 1
ATOM 2803 C C . GLY B 1 37 ? -9.32 24.047 -2.162 1 81 37 GLY B C 1
ATOM 2804 O O . GLY B 1 37 ? -10.281 23.766 -2.875 1 81 37 GLY B O 1
ATOM 2805 N N . ARG B 1 38 ? -9.055 25.234 -1.527 1 82 38 ARG B N 1
ATOM 2806 C CA . ARG B 1 38 ? -10.039 26.297 -1.722 1 82 38 ARG B CA 1
ATOM 2807 C C . ARG B 1 38 ? -9.406 27.5 -2.41 1 82 38 ARG B C 1
ATOM 2809 O O . ARG B 1 38 ? -8.266 27.859 -2.121 1 82 38 ARG B O 1
ATOM 2816 N N . SER B 1 39 ? -10.141 27.922 -3.342 1 87.62 39 SER B N 1
ATOM 2817 C CA . SER B 1 39 ? -9.789 29.219 -3.938 1 87.62 39 SER B CA 1
ATOM 2818 C C . SER B 1 39 ? -10.523 30.359 -3.25 1 87.62 39 SER B C 1
ATOM 2820 O O . SER B 1 39 ? -11.586 30.781 -3.699 1 87.62 39 SER B O 1
ATOM 2822 N N . ASP B 1 40 ? -9.914 30.844 -2.17 1 92 40 ASP B N 1
ATOM 2823 C CA . ASP B 1 40 ? -10.531 31.875 -1.345 1 92 40 ASP B CA 1
ATOM 2824 C C . ASP B 1 40 ? -9.625 33.094 -1.223 1 92 40 ASP B C 1
ATOM 2826 O O . ASP B 1 40 ? -8.625 33.219 -1.94 1 92 40 ASP B O 1
ATOM 2830 N N . ALA B 1 41 ? -10.031 34 -0.381 1 91.88 41 ALA B N 1
ATOM 2831 C CA . ALA B 1 41 ? -9.328 35.281 -0.247 1 91.88 41 ALA B CA 1
ATOM 2832 C C . ALA B 1 41 ? -7.918 35.062 0.288 1 91.88 41 ALA B C 1
ATOM 2834 O O . ALA B 1 41 ? -6.992 35.781 -0.087 1 91.88 41 ALA B O 1
ATOM 2835 N N . GLU B 1 42 ? -7.758 34.125 1.108 1 93.94 42 GLU B N 1
ATOM 2836 C CA . GLU B 1 42 ? -6.441 33.875 1.687 1 93.94 42 GLU B CA 1
ATOM 2837 C C . GLU B 1 42 ? -5.457 33.375 0.625 1 93.94 42 GLU B C 1
ATOM 2839 O O . GLU B 1 42 ? -4.312 33.844 0.582 1 93.94 42 GLU B O 1
ATOM 2844 N N . LEU B 1 43 ? -5.879 32.438 -0.16 1 95.81 43 LEU B N 1
ATOM 2845 C CA . LEU B 1 43 ? -5.035 31.969 -1.26 1 95.81 43 LEU B CA 1
ATOM 2846 C C . LEU B 1 43 ? -4.738 33.094 -2.227 1 95.81 43 LEU B C 1
ATOM 2848 O O . LEU B 1 43 ? -3.602 33.25 -2.686 1 95.81 43 LEU B O 1
ATOM 2852 N N . ALA B 1 44 ? -5.746 33.938 -2.541 1 95.94 44 ALA B N 1
ATOM 2853 C CA . ALA B 1 44 ? -5.586 35.062 -3.461 1 95.94 44 ALA B CA 1
ATOM 2854 C C . ALA B 1 44 ? -4.5 36 -2.975 1 95.94 44 ALA B C 1
ATOM 2856 O O . ALA B 1 44 ? -3.703 36.5 -3.771 1 95.94 44 ALA B O 1
ATOM 2857 N N . GLU B 1 45 ? -4.5 36.281 -1.752 1 95.69 45 GLU B N 1
ATOM 2858 C CA . GLU B 1 45 ? -3.486 37.125 -1.162 1 95.69 45 GLU B CA 1
ATOM 2859 C C . GLU B 1 45 ? -2.09 36.531 -1.315 1 95.69 45 GLU B C 1
ATOM 2861 O O . GLU B 1 45 ? -1.14 37.25 -1.646 1 95.69 45 GLU B O 1
ATOM 2866 N N . LEU B 1 46 ? -2.012 35.312 -1.137 1 96.25 46 LEU B N 1
ATOM 2867 C CA . LEU B 1 46 ? -0.735 34.594 -1.202 1 96.25 46 LEU B CA 1
ATOM 2868 C C . LEU B 1 46 ? -0.208 34.562 -2.633 1 96.25 46 LEU B C 1
ATOM 2870 O O . LEU B 1 46 ? 1.006 34.562 -2.852 1 96.25 46 LEU B O 1
ATOM 2874 N N . LEU B 1 47 ? -1.101 34.531 -3.59 1 96.38 47 LEU B N 1
ATOM 2875 C CA . LEU B 1 47 ? -0.742 34.406 -5 1 96.38 47 LEU B CA 1
ATOM 2876 C C . LEU B 1 47 ? -0.002 35.656 -5.484 1 96.38 47 LEU B C 1
ATOM 2878 O O . LEU B 1 47 ? 0.595 35.625 -6.562 1 96.38 47 LEU B O 1
ATOM 2882 N N . GLY B 1 48 ? 0.087 36.688 -4.711 1 95.56 48 GLY B N 1
ATOM 2883 C CA . GLY B 1 48 ? 0.924 37.844 -5 1 95.56 48 GLY B CA 1
ATOM 2884 C C . GLY B 1 48 ? 2.404 37.562 -4.801 1 95.56 48 GLY B C 1
ATOM 2885 O O . GLY B 1 48 ? 3.25 38.281 -5.34 1 95.56 48 GLY B O 1
ATOM 2886 N N . SER B 1 49 ? 2.666 36.469 -4.066 1 96.69 49 SER B N 1
ATOM 2887 C CA . SER B 1 49 ? 4.055 36.219 -3.684 1 96.69 49 SER B CA 1
ATOM 2888 C C . SER B 1 49 ? 4.48 34.812 -4.051 1 96.69 49 SER B C 1
ATOM 2890 O O . SER B 1 49 ? 5.652 34.438 -3.902 1 96.69 49 SER B O 1
ATOM 2892 N N . VAL B 1 50 ? 3.537 33.969 -4.539 1 98.06 50 VAL B N 1
ATOM 2893 C CA . VAL B 1 50 ? 3.854 32.562 -4.883 1 98.06 50 VAL B CA 1
ATOM 2894 C C . VAL B 1 50 ? 3.262 32.25 -6.25 1 98.06 50 VAL B C 1
ATOM 2896 O O . VAL B 1 50 ? 2.422 32.969 -6.773 1 98.06 50 VAL B O 1
ATOM 2899 N N . GLU B 1 51 ? 3.738 31.188 -6.871 1 98.06 51 GLU B N 1
ATOM 2900 C CA . GLU B 1 51 ? 3.203 30.672 -8.133 1 98.06 51 GLU B CA 1
ATOM 2901 C C . GLU B 1 51 ? 2.24 29.516 -7.891 1 98.06 51 GLU B C 1
ATOM 2903 O O . GLU B 1 51 ? 2.443 28.719 -6.973 1 98.06 51 GLU B O 1
ATOM 2908 N N . LEU B 1 52 ? 1.192 29.484 -8.695 1 98.06 52 LEU B N 1
ATOM 2909 C CA . LEU B 1 52 ? 0.219 28.391 -8.602 1 98.06 52 LEU B CA 1
ATOM 2910 C C . LEU B 1 52 ? 0.187 27.578 -9.883 1 98.06 52 LEU B C 1
ATOM 2912 O O . LEU B 1 52 ? 0.082 28.141 -10.977 1 98.06 52 LEU B O 1
ATOM 2916 N N . VAL B 1 53 ? 0.319 26.312 -9.75 1 98.31 53 VAL B N 1
ATOM 2917 C CA . VAL B 1 53 ? 0.155 25.359 -10.836 1 98.31 53 VAL B CA 1
ATOM 2918 C C . VAL B 1 53 ? -1.01 24.422 -10.523 1 98.31 53 VAL B C 1
ATOM 2920 O O . VAL B 1 53 ? -1.042 23.797 -9.469 1 98.31 53 VAL B O 1
ATOM 2923 N N . GLU B 1 54 ? -1.99 24.391 -11.383 1 98 54 GLU B N 1
ATOM 2924 C CA . GLU B 1 54 ? -3.109 23.469 -11.211 1 98 54 GLU B CA 1
ATOM 2925 C C . GLU B 1 54 ? -2.867 22.172 -11.961 1 98 54 GLU B C 1
ATOM 2927 O O . GLU B 1 54 ? -2.639 22.172 -13.172 1 98 54 GLU B O 1
ATOM 2932 N N . HIS B 1 55 ? -2.842 21.047 -11.25 1 98.31 55 HIS B N 1
ATOM 2933 C CA . HIS B 1 55 ? -2.625 19.734 -11.852 1 98.31 55 HIS B CA 1
ATOM 2934 C C . HIS B 1 55 ? -3.166 18.625 -10.961 1 98.31 55 HIS B C 1
ATOM 2936 O O . HIS B 1 55 ? -3.01 18.672 -9.742 1 98.31 55 HIS B O 1
ATOM 2942 N N . ASP B 1 56 ? -3.824 17.703 -11.578 1 98.12 56 ASP B N 1
ATOM 2943 C CA . ASP B 1 56 ? -4.277 16.484 -10.93 1 98.12 56 ASP B CA 1
ATOM 2944 C C . ASP B 1 56 ? -3.164 15.43 -10.898 1 98.12 56 ASP B C 1
ATOM 2946 O O . ASP B 1 56 ? -2.848 14.828 -11.93 1 98.12 56 ASP B O 1
ATOM 2950 N N . LEU B 1 57 ? -2.656 15.133 -9.781 1 97.88 57 LEU B N 1
ATOM 2951 C CA . LEU B 1 57 ? -1.488 14.273 -9.617 1 97.88 57 LEU B CA 1
ATOM 2952 C C . LEU B 1 57 ? -1.87 12.805 -9.781 1 97.88 57 LEU B C 1
ATOM 2954 O O . LEU B 1 57 ? -1.005 11.93 -9.75 1 97.88 57 LEU B O 1
ATOM 2958 N N . THR B 1 58 ? -3.172 12.445 -9.938 1 97.38 58 THR B N 1
ATOM 2959 C CA . THR B 1 58 ? -3.52 11.062 -10.25 1 97.38 58 THR B CA 1
ATOM 2960 C C . THR B 1 58 ? -3.104 10.711 -11.68 1 97.38 58 THR B C 1
ATOM 2962 O O . THR B 1 58 ? -3.209 9.555 -12.094 1 97.38 58 THR B O 1
ATOM 2965 N N . THR B 1 59 ? -2.672 11.711 -12.367 1 97.06 59 THR B N 1
ATOM 2966 C CA . THR B 1 59 ? -2.041 11.516 -13.672 1 97.06 59 THR B CA 1
ATOM 2967 C C . THR B 1 59 ? -0.59 11.984 -13.641 1 97.06 59 THR B C 1
ATOM 2969 O O . THR B 1 59 ? -0.219 12.828 -12.82 1 97.06 59 THR B O 1
ATOM 2972 N N . PRO B 1 60 ? 0.282 11.469 -14.523 1 97.19 60 PRO B N 1
ATOM 2973 C CA . PRO B 1 60 ? 1.688 11.875 -14.531 1 97.19 60 PRO B CA 1
ATOM 2974 C C . PRO B 1 60 ? 1.859 13.383 -14.742 1 97.19 60 PRO B C 1
ATOM 2976 O O . PRO B 1 60 ? 1.052 14.008 -15.43 1 97.19 60 PRO B O 1
ATOM 2979 N N . ILE B 1 61 ? 2.893 13.898 -14.109 1 98.12 61 ILE B N 1
ATOM 2980 C CA . ILE B 1 61 ? 3.229 15.305 -14.32 1 98.12 61 ILE B CA 1
ATOM 2981 C C . ILE B 1 61 ? 3.801 15.492 -15.719 1 98.12 61 ILE B C 1
ATOM 2983 O O . ILE B 1 61 ? 4.828 14.898 -16.062 1 98.12 61 ILE B O 1
ATOM 2987 N N . PRO B 1 62 ? 3.152 16.312 -16.5 1 97.31 62 PRO B N 1
ATOM 2988 C CA . PRO B 1 62 ? 3.654 16.516 -17.859 1 97.31 62 PRO B CA 1
ATOM 2989 C C . PRO B 1 62 ? 5.035 17.172 -17.891 1 97.31 62 PRO B C 1
ATOM 2991 O O . PRO B 1 62 ? 5.344 18 -17.031 1 97.31 62 PRO B O 1
ATOM 2994 N N . ASP B 1 63 ? 5.762 16.844 -18.969 1 95.62 63 ASP B N 1
ATOM 2995 C CA . ASP B 1 63 ? 7.059 17.484 -19.172 1 95.62 63 ASP B CA 1
ATOM 2996 C C . ASP B 1 63 ? 6.91 19 -19.281 1 95.62 63 ASP B C 1
ATOM 2998 O O . ASP B 1 63 ? 6.035 19.484 -20 1 95.62 63 ASP B O 1
ATOM 3002 N N . GLY B 1 64 ? 7.641 19.703 -18.562 1 96.12 64 GLY B N 1
ATOM 3003 C CA . GLY B 1 64 ? 7.684 21.156 -18.688 1 96.12 64 GLY B CA 1
ATOM 3004 C C . GLY B 1 64 ? 6.691 21.859 -17.781 1 96.12 64 GLY B C 1
ATOM 3005 O O . GLY B 1 64 ? 6.754 23.078 -17.625 1 96.12 64 GLY B O 1
ATOM 3006 N N . LEU B 1 65 ? 5.812 21.141 -17.141 1 97.88 65 LEU B N 1
ATOM 3007 C CA . LEU B 1 65 ? 4.844 21.781 -16.25 1 97.88 65 LEU B CA 1
ATOM 3008 C C . LEU B 1 65 ? 5.535 22.406 -15.047 1 97.88 65 LEU B C 1
ATOM 3010 O O . LEU B 1 65 ? 5.168 23.5 -14.609 1 97.88 65 LEU B O 1
ATOM 3014 N N . LEU B 1 66 ? 6.473 21.672 -14.484 1 98 66 LEU B N 1
ATOM 3015 C CA . LEU B 1 66 ? 7.258 22.125 -13.336 1 98 66 LEU B CA 1
ATOM 3016 C C . LEU B 1 66 ? 8.734 22.25 -13.711 1 98 66 LEU B C 1
ATOM 3018 O O . LEU B 1 66 ? 9.211 21.562 -14.617 1 98 66 LEU B O 1
ATOM 3022 N N . GLY B 1 67 ? 9.398 23.125 -13.023 1 94.75 67 GLY B N 1
ATOM 3023 C CA . GLY B 1 67 ? 10.836 23.25 -13.211 1 94.75 67 GLY B CA 1
ATOM 3024 C C . GLY B 1 67 ? 11.609 22.047 -12.695 1 94.75 67 GLY B C 1
ATOM 3025 O O . GLY B 1 67 ? 11.016 21.094 -12.164 1 94.75 67 GLY B O 1
ATOM 3026 N N . ASP B 1 68 ? 12.938 22.047 -12.875 1 93.88 68 ASP B N 1
ATOM 3027 C CA . ASP B 1 68 ? 13.781 20.938 -12.469 1 93.88 68 ASP B CA 1
ATOM 3028 C C . ASP B 1 68 ? 14.82 21.375 -11.438 1 93.88 68 ASP B C 1
ATOM 3030 O O . ASP B 1 68 ? 15.805 20.672 -11.203 1 93.88 68 ASP B O 1
ATOM 3034 N N . ASP B 1 69 ? 14.633 22.469 -10.859 1 97 69 ASP B N 1
ATOM 3035 C CA . ASP B 1 69 ? 15.648 23.016 -9.961 1 97 69 ASP B CA 1
ATOM 3036 C C . ASP B 1 69 ? 15.07 23.266 -8.57 1 97 69 ASP B C 1
ATOM 3038 O O . ASP B 1 69 ? 15.477 24.219 -7.898 1 97 69 ASP B O 1
ATOM 3042 N N . TYR B 1 70 ? 14.102 22.578 -8.195 1 98.38 70 TYR B N 1
ATOM 3043 C CA . TYR B 1 70 ? 13.594 22.688 -6.828 1 98.38 70 TYR B CA 1
ATOM 3044 C C . TYR B 1 70 ? 14.594 22.125 -5.828 1 98.38 70 TYR B C 1
ATOM 3046 O O . TYR B 1 70 ? 15.188 21.078 -6.059 1 98.38 70 TYR B O 1
ATOM 3054 N N . ALA B 1 71 ? 14.766 22.859 -4.766 1 98.25 71 ALA B N 1
ATOM 3055 C CA . ALA B 1 71 ? 15.641 22.406 -3.686 1 98.25 71 ALA B CA 1
ATOM 3056 C C . ALA B 1 71 ? 14.875 21.547 -2.682 1 98.25 71 ALA B C 1
ATOM 3058 O O . ALA B 1 71 ? 15.445 20.641 -2.07 1 98.25 71 ALA B O 1
ATOM 3059 N N . GLU B 1 72 ? 13.648 21.891 -2.453 1 98.69 72 GLU B N 1
ATOM 3060 C CA . GLU B 1 72 ? 12.766 21.172 -1.536 1 98.69 72 GLU B CA 1
ATOM 3061 C C . GLU B 1 72 ? 11.383 20.953 -2.152 1 98.69 72 GLU B C 1
ATOM 3063 O O . GLU B 1 72 ? 10.875 21.828 -2.855 1 98.69 72 GLU B O 1
ATOM 3068 N N . VAL B 1 73 ? 10.852 19.812 -1.934 1 98.88 73 VAL B N 1
ATOM 3069 C CA . VAL B 1 73 ? 9.484 19.484 -2.326 1 98.88 73 VAL B CA 1
ATOM 3070 C C . VAL B 1 73 ? 8.719 18.953 -1.118 1 98.88 73 VAL B C 1
ATOM 3072 O O . VAL B 1 73 ? 9.148 18 -0.463 1 98.88 73 VAL B O 1
ATOM 3075 N N . TYR B 1 74 ? 7.641 19.625 -0.79 1 98.94 74 TYR B N 1
ATOM 3076 C CA . TYR B 1 74 ? 6.719 19.172 0.249 1 98.94 74 TYR B CA 1
ATOM 3077 C C . TYR B 1 74 ? 5.484 18.516 -0.362 1 98.94 74 TYR B C 1
ATOM 3079 O O . TYR B 1 74 ? 4.672 19.188 -0.999 1 98.94 74 TYR B O 1
ATOM 3087 N N . HIS B 1 75 ? 5.352 17.219 -0.171 1 98.94 75 HIS B N 1
ATOM 3088 C CA . HIS B 1 75 ? 4.184 16.5 -0.678 1 98.94 75 HIS B CA 1
ATOM 3089 C C . HIS B 1 75 ? 3.088 16.422 0.378 1 98.94 75 HIS B C 1
ATOM 3091 O O . HIS B 1 75 ? 3.035 15.453 1.15 1 98.94 75 HIS B O 1
ATOM 3097 N N . LEU B 1 76 ? 2.146 17.344 0.288 1 98.69 76 LEU B N 1
ATOM 3098 C CA . LEU B 1 76 ? 1.072 17.422 1.271 1 98.69 76 LEU B CA 1
ATOM 3099 C C . LEU B 1 76 ? -0.269 17.062 0.644 1 98.69 76 LEU B C 1
ATOM 3101 O O . LEU B 1 76 ? -1.273 16.938 1.348 1 98.69 76 LEU B O 1
ATOM 3105 N N . ALA B 1 77 ? -0.306 16.859 -0.667 1 97.62 77 ALA B N 1
ATOM 3106 C CA . ALA B 1 77 ? -1.542 16.516 -1.367 1 97.62 77 ALA B CA 1
ATOM 3107 C C . ALA B 1 77 ? -2.031 15.125 -0.971 1 97.62 77 ALA B C 1
ATOM 3109 O O . ALA B 1 77 ? -1.265 14.156 -1.002 1 97.62 77 ALA B O 1
ATOM 3110 N N . ALA B 1 78 ? -3.242 15.07 -0.582 1 96.12 78 ALA B N 1
ATOM 3111 C CA . ALA B 1 78 ? -3.887 13.805 -0.254 1 96.12 78 ALA B CA 1
ATOM 3112 C C . ALA B 1 78 ? -5.395 13.977 -0.098 1 96.12 78 ALA B C 1
ATOM 3114 O O . ALA B 1 78 ? -5.871 15.078 0.179 1 96.12 78 ALA B O 1
ATOM 3115 N N . VAL B 1 79 ? -6.098 12.93 -0.39 1 92.44 79 VAL B N 1
ATOM 3116 C CA . VAL B 1 79 ? -7.469 12.836 0.105 1 92.44 79 VAL B CA 1
ATOM 3117 C C . VAL B 1 79 ? -7.461 12.375 1.561 1 92.44 79 VAL B C 1
ATOM 3119 O O . VAL B 1 79 ? -6.934 11.297 1.876 1 92.44 79 VAL B O 1
ATOM 3122 N N . VAL B 1 80 ? -7.977 13.227 2.426 1 85 80 VAL B N 1
ATOM 3123 C CA . VAL B 1 80 ? -7.875 12.984 3.859 1 85 80 VAL B CA 1
ATOM 3124 C C . VAL B 1 80 ? -9.266 12.977 4.484 1 85 80 VAL B C 1
ATOM 3126 O O . VAL B 1 80 ? -10.242 13.391 3.848 1 85 80 VAL B O 1
ATOM 3129 N N . GLY B 1 81 ? -9.359 12.531 5.695 1 75.81 81 GLY B N 1
ATOM 3130 C CA . GLY B 1 81 ? -10.578 12.672 6.48 1 75.81 81 GLY B CA 1
ATOM 3131 C C . GLY B 1 81 ? -11.234 11.344 6.805 1 75.81 81 GLY B C 1
ATOM 3132 O O . GLY B 1 81 ? -11.367 10.484 5.93 1 75.81 81 GLY B O 1
ATOM 3133 N N . VAL B 1 82 ? -11.57 11.227 7.934 1 70.38 82 VAL B N 1
ATOM 3134 C CA . VAL B 1 82 ? -12.211 10.008 8.43 1 70.38 82 VAL B CA 1
ATOM 3135 C C . VAL B 1 82 ? -13.516 9.766 7.676 1 70.38 82 VAL B C 1
ATOM 3137 O O . VAL B 1 82 ? -13.781 8.641 7.234 1 70.38 82 VAL B O 1
ATOM 3140 N N . ALA B 1 83 ? -14.211 10.828 7.465 1 73.75 83 ALA B N 1
ATOM 3141 C CA . ALA B 1 83 ? -15.484 10.695 6.762 1 73.75 83 ALA B CA 1
ATOM 3142 C C . ALA B 1 83 ? -15.273 10.211 5.332 1 73.75 83 ALA B C 1
ATOM 3144 O O . ALA B 1 83 ? -15.977 9.312 4.863 1 73.75 83 ALA B O 1
ATOM 3145 N N . GLU B 1 84 ? -14.312 10.766 4.672 1 80.5 84 GLU B N 1
ATOM 3146 C CA . GLU B 1 84 ? -14.008 10.352 3.303 1 80.5 84 GLU B CA 1
ATOM 3147 C C . GLU B 1 84 ? -13.539 8.898 3.258 1 80.5 84 GLU B C 1
ATOM 3149 O O . GLU B 1 84 ? -13.914 8.148 2.352 1 80.5 84 GLU B O 1
ATOM 3154 N N . SER B 1 85 ? -12.719 8.516 4.156 1 81.38 85 SER B N 1
ATOM 3155 C CA . SER B 1 85 ? -12.203 7.152 4.199 1 81.38 85 SER B CA 1
ATOM 3156 C C . SER B 1 85 ? -13.328 6.145 4.422 1 81.38 85 SER B C 1
ATOM 3158 O O . SER B 1 85 ? -13.281 5.031 3.891 1 81.38 85 SER B O 1
ATOM 3160 N N . ASN B 1 86 ? -14.258 6.547 5.176 1 80 86 ASN B N 1
ATOM 3161 C CA . ASN B 1 86 ? -15.398 5.668 5.43 1 80 86 ASN B CA 1
ATOM 3162 C C . ASN B 1 86 ? -16.328 5.598 4.223 1 80 86 ASN B C 1
ATOM 3164 O O . ASN B 1 86 ? -16.797 4.52 3.855 1 80 86 ASN B O 1
ATOM 3168 N N . ASP B 1 87 ? -16.5 6.734 3.662 1 85.5 87 ASP B N 1
ATOM 3169 C CA . ASP B 1 87 ? -17.531 6.844 2.629 1 85.5 87 ASP B CA 1
ATOM 3170 C C . ASP B 1 87 ? -16.969 6.484 1.255 1 85.5 87 ASP B C 1
ATOM 3172 O O . ASP B 1 87 ? -17.672 5.914 0.42 1 85.5 87 ASP B O 1
ATOM 3176 N N . ASN B 1 88 ? -15.75 6.852 1.031 1 91.88 88 ASN B N 1
ATOM 3177 C CA . ASN B 1 88 ? -15.148 6.645 -0.281 1 91.88 88 ASN B CA 1
ATOM 3178 C C . ASN B 1 88 ? -13.734 6.094 -0.168 1 91.88 88 ASN B C 1
ATOM 3180 O O . ASN B 1 88 ? -12.789 6.684 -0.702 1 91.88 88 ASN B O 1
ATOM 3184 N N . PRO B 1 89 ? -13.617 4.875 0.381 1 93.06 89 PRO B N 1
ATOM 3185 C CA . PRO B 1 89 ? -12.281 4.32 0.599 1 93.06 89 PRO B CA 1
ATOM 3186 C C . PRO B 1 89 ? -11.516 4.094 -0.705 1 93.06 89 PRO B C 1
ATOM 3188 O O . PRO B 1 89 ? -10.289 4.207 -0.734 1 93.06 89 PRO B O 1
ATOM 3191 N N . ARG B 1 90 ? -12.227 3.793 -1.777 1 95.19 90 ARG B N 1
ATOM 3192 C CA . ARG B 1 90 ? -11.578 3.615 -3.074 1 95.19 90 ARG B CA 1
ATOM 3193 C C . ARG B 1 90 ? -10.883 4.895 -3.518 1 95.19 90 ARG B C 1
ATOM 3195 O O . ARG B 1 90 ? -9.719 4.863 -3.924 1 95.19 90 ARG B O 1
ATOM 3202 N N . ARG B 1 91 ? -11.594 5.992 -3.439 1 95.44 91 ARG B N 1
ATOM 3203 C CA . ARG B 1 91 ? -11.031 7.277 -3.836 1 95.44 91 ARG B CA 1
ATOM 3204 C C . ARG B 1 91 ? -9.805 7.621 -2.996 1 95.44 91 ARG B C 1
ATOM 3206 O O . ARG B 1 91 ? -8.781 8.047 -3.531 1 95.44 91 ARG B O 1
ATOM 3213 N N . VAL B 1 92 ? -9.898 7.387 -1.728 1 95 92 VAL B N 1
ATOM 3214 C CA . VAL B 1 92 ? -8.82 7.715 -0.806 1 95 92 VAL B CA 1
ATOM 3215 C C . VAL B 1 92 ? -7.566 6.922 -1.176 1 95 92 VAL B C 1
ATOM 3217 O O . VAL B 1 92 ? -6.512 7.504 -1.434 1 95 92 VAL B O 1
ATOM 3220 N N . LEU B 1 93 ? -7.707 5.625 -1.25 1 96 93 LEU B N 1
ATOM 3221 C CA . LEU B 1 93 ? -6.555 4.762 -1.488 1 96 93 LEU B CA 1
ATOM 3222 C C . LEU B 1 93 ? -5.98 4.992 -2.881 1 96 93 LEU B C 1
ATOM 3224 O O . LEU B 1 93 ? -4.785 5.254 -3.027 1 96 93 LEU B O 1
ATOM 3228 N N . ARG B 1 94 ? -6.82 4.98 -3.895 1 97.25 94 ARG B N 1
ATOM 3229 C CA . ARG B 1 94 ? -6.398 5.145 -5.281 1 97.25 94 ARG B CA 1
ATOM 3230 C C . ARG B 1 94 ? -5.695 6.484 -5.484 1 97.25 94 ARG B C 1
ATOM 3232 O O . ARG B 1 94 ? -4.605 6.539 -6.055 1 97.25 94 ARG B O 1
ATOM 3239 N N . THR B 1 95 ? -6.32 7.52 -5.059 1 97.44 95 THR B N 1
ATOM 3240 C CA . THR B 1 95 ? -5.805 8.867 -5.289 1 97.44 95 THR B CA 1
ATOM 3241 C C . THR B 1 95 ? -4.48 9.07 -4.555 1 97.44 95 THR B C 1
ATOM 3243 O O . THR B 1 95 ? -3.51 9.555 -5.137 1 97.44 95 THR B O 1
ATOM 3246 N N . ASN B 1 96 ? -4.426 8.703 -3.307 1 97.88 96 ASN B N 1
ATOM 3247 C CA . ASN B 1 96 ? -3.215 8.922 -2.523 1 97.88 96 ASN B CA 1
ATOM 3248 C C . ASN B 1 96 ? -2.041 8.109 -3.07 1 97.88 96 ASN B C 1
ATOM 3250 O O . ASN B 1 96 ? -0.903 8.578 -3.068 1 97.88 96 ASN B O 1
ATOM 3254 N N . LEU B 1 97 ? -2.328 6.895 -3.566 1 98.12 97 LEU B N 1
ATOM 3255 C CA . LEU B 1 97 ? -1.272 6.066 -4.141 1 98.12 97 LEU B CA 1
ATOM 3256 C C . LEU B 1 97 ? -0.752 6.672 -5.438 1 98.12 97 LEU B C 1
ATOM 3258 O O . LEU B 1 97 ? 0.455 6.867 -5.598 1 98.12 97 LEU B O 1
ATOM 3262 N N . LEU B 1 98 ? -1.655 7.008 -6.352 1 98.38 98 LEU B N 1
ATOM 3263 C CA . LEU B 1 98 ? -1.269 7.531 -7.656 1 98.38 98 LEU B CA 1
ATOM 3264 C C . LEU B 1 98 ? -0.557 8.875 -7.512 1 98.38 98 LEU B C 1
ATOM 3266 O O . LEU B 1 98 ? 0.453 9.117 -8.18 1 98.38 98 LEU B O 1
ATOM 3270 N N . THR B 1 99 ? -1.063 9.742 -6.613 1 98.5 99 THR B N 1
ATOM 3271 C CA . THR B 1 99 ? -0.464 11.055 -6.387 1 98.5 99 THR B CA 1
ATOM 3272 C C . THR B 1 99 ? 0.985 10.914 -5.93 1 98.5 99 THR B C 1
ATOM 3274 O O . THR B 1 99 ? 1.863 11.633 -6.406 1 98.5 99 THR B O 1
ATOM 3277 N N . THR B 1 100 ? 1.216 9.969 -5.059 1 98.75 100 THR B N 1
ATOM 3278 C CA . THR B 1 100 ? 2.559 9.758 -4.523 1 98.75 100 THR B CA 1
ATOM 3279 C C . THR B 1 100 ? 3.48 9.18 -5.594 1 98.75 100 THR B C 1
ATOM 3281 O O . THR B 1 100 ? 4.602 9.664 -5.781 1 98.75 100 THR B O 1
ATOM 3284 N N . VAL B 1 101 ? 3.025 8.211 -6.367 1 98.62 101 VAL B N 1
ATOM 3285 C CA . VAL B 1 101 ? 3.848 7.57 -7.391 1 98.62 101 VAL B CA 1
ATOM 3286 C C . VAL B 1 101 ? 4.227 8.594 -8.461 1 98.62 101 VAL B C 1
ATOM 3288 O O . VAL B 1 101 ? 5.395 8.703 -8.836 1 98.62 101 VAL B O 1
ATOM 3291 N N . HIS B 1 102 ? 3.27 9.344 -8.953 1 98.5 102 HIS B N 1
ATOM 3292 C CA . HIS B 1 102 ? 3.518 10.273 -10.047 1 98.5 102 HIS B CA 1
ATOM 3293 C C . HIS B 1 102 ? 4.426 11.414 -9.602 1 98.5 102 HIS B C 1
ATOM 3295 O O . HIS B 1 102 ? 5.273 11.875 -10.367 1 98.5 102 HIS B O 1
ATOM 3301 N N . LEU B 1 103 ? 4.238 11.844 -8.375 1 98.81 103 LEU B N 1
ATOM 3302 C CA . LEU B 1 103 ? 5.16 12.852 -7.863 1 98.81 103 LEU B CA 1
ATOM 3303 C C . LEU B 1 103 ? 6.582 12.305 -7.781 1 98.81 103 LEU B C 1
ATOM 3305 O O . LEU B 1 103 ? 7.535 12.984 -8.164 1 98.81 103 LEU B O 1
ATOM 3309 N N . LEU B 1 104 ? 6.699 11.109 -7.23 1 98.75 104 LEU B N 1
ATOM 3310 C CA . LEU B 1 104 ? 8.008 10.492 -7.055 1 98.75 104 LEU B CA 1
ATOM 3311 C C . LEU B 1 104 ? 8.688 10.258 -8.398 1 98.75 104 LEU B C 1
ATOM 3313 O O . LEU B 1 104 ? 9.906 10.422 -8.523 1 98.75 104 LEU B O 1
ATOM 3317 N N . ASP B 1 105 ? 7.887 9.812 -9.375 1 98.19 105 ASP B N 1
ATOM 3318 C CA . ASP B 1 105 ? 8.43 9.648 -10.719 1 98.19 105 ASP B CA 1
ATOM 3319 C C . ASP B 1 105 ? 9.031 10.945 -11.234 1 98.19 105 ASP B C 1
ATOM 3321 O O . ASP B 1 105 ? 10.141 10.945 -11.789 1 98.19 105 ASP B O 1
ATOM 3325 N N . TRP B 1 106 ? 8.328 12.047 -11.055 1 98.44 106 TRP B N 1
ATOM 3326 C CA . TRP B 1 106 ? 8.828 13.352 -11.461 1 98.44 106 TRP B CA 1
ATOM 3327 C C . TRP B 1 106 ? 10.016 13.773 -10.602 1 98.44 106 TRP B C 1
ATOM 3329 O O . TRP B 1 106 ? 11.055 14.188 -11.125 1 98.44 106 TRP B O 1
ATOM 3339 N N . PHE B 1 107 ? 9.93 13.609 -9.305 1 98.5 107 PHE B N 1
ATOM 3340 C CA . PHE B 1 107 ? 10.922 14.023 -8.32 1 98.5 107 PHE B CA 1
ATOM 3341 C C . PHE B 1 107 ? 12.258 13.344 -8.586 1 98.5 107 PHE B C 1
ATOM 3343 O O . PHE B 1 107 ? 13.32 13.938 -8.383 1 98.5 107 PHE B O 1
ATOM 3350 N N . SER B 1 108 ? 12.203 12.117 -9 1 96.44 108 SER B N 1
ATOM 3351 C CA . SER B 1 108 ? 13.398 11.312 -9.219 1 96.44 108 SER B CA 1
ATOM 3352 C C . SER B 1 108 ? 14.297 11.938 -10.281 1 96.44 108 SER B C 1
ATOM 3354 O O . SER B 1 108 ? 15.469 11.578 -10.398 1 96.44 108 SER B O 1
ATOM 3356 N N . GLY B 1 109 ? 13.734 12.875 -11.07 1 95.56 109 GLY B N 1
ATOM 3357 C CA . GLY B 1 109 ? 14.516 13.578 -12.078 1 95.56 109 GLY B CA 1
ATOM 3358 C C . GLY B 1 109 ? 15.258 14.781 -11.523 1 95.56 109 GLY B C 1
ATOM 3359 O O . GLY B 1 109 ? 16.094 15.367 -12.203 1 95.56 109 GLY B O 1
ATOM 3360 N N . LEU B 1 110 ? 15 15.133 -10.273 1 96.81 110 LEU B N 1
ATOM 3361 C CA . LEU B 1 110 ? 15.656 16.266 -9.648 1 96.81 110 LEU B CA 1
ATOM 3362 C C . LEU B 1 110 ? 17.016 15.867 -9.07 1 96.81 110 LEU B C 1
ATOM 3364 O O . LEU B 1 110 ? 17.219 14.703 -8.711 1 96.81 110 LEU B O 1
ATOM 3368 N N . THR B 1 111 ? 17.859 16.828 -9.039 1 95 111 THR B N 1
ATOM 3369 C CA . THR B 1 111 ? 19.172 16.594 -8.445 1 95 111 THR B CA 1
ATOM 3370 C C . THR B 1 111 ? 19.312 17.375 -7.145 1 95 111 THR B C 1
ATOM 3372 O O . THR B 1 111 ? 19.109 18.594 -7.121 1 95 111 THR B O 1
ATOM 3375 N N . GLY B 1 112 ? 19.625 16.672 -6.09 1 95.06 112 GLY B N 1
ATOM 3376 C CA . GLY B 1 112 ? 19.984 17.328 -4.844 1 95.06 112 GLY B CA 1
ATOM 3377 C C . GLY B 1 112 ? 18.781 17.797 -4.047 1 95.06 112 GLY B C 1
ATOM 3378 O O . GLY B 1 112 ? 18.938 18.453 -3.016 1 95.06 112 GLY B O 1
ATOM 3379 N N . ALA B 1 113 ? 17.578 17.547 -4.449 1 97.94 113 ALA B N 1
ATOM 3380 C CA . ALA B 1 113 ? 16.375 18.016 -3.775 1 97.94 113 ALA B CA 1
ATOM 3381 C C . ALA B 1 113 ? 16.062 17.156 -2.555 1 97.94 113 ALA B C 1
ATOM 3383 O O . ALA B 1 113 ? 16.391 15.969 -2.518 1 97.94 113 ALA B O 1
ATOM 3384 N N . THR B 1 114 ? 15.438 17.766 -1.543 1 98.69 114 THR B N 1
ATOM 3385 C CA . THR B 1 114 ? 14.898 17.078 -0.375 1 98.69 114 THR B CA 1
ATOM 3386 C C . THR B 1 114 ? 13.383 16.922 -0.49 1 98.69 114 THR B C 1
ATOM 3388 O O . THR B 1 114 ? 12.68 17.875 -0.831 1 98.69 114 THR B O 1
ATOM 3391 N N . LEU B 1 115 ? 12.898 15.688 -0.285 1 98.88 115 LEU B N 1
ATOM 3392 C CA . LEU B 1 115 ? 11.461 15.43 -0.286 1 98.88 115 LEU B CA 1
ATOM 3393 C C . LEU B 1 115 ? 10.93 15.336 1.139 1 98.88 115 LEU B C 1
ATOM 3395 O O . LEU B 1 115 ? 11.461 14.578 1.958 1 98.88 115 LEU B O 1
ATOM 3399 N N . CYS B 1 116 ? 9.984 16.141 1.446 1 98.94 116 CYS B N 1
ATOM 3400 C CA . CYS B 1 116 ? 9.195 15.992 2.666 1 98.94 116 CYS B CA 1
ATOM 3401 C C . CYS B 1 116 ? 7.844 15.359 2.371 1 98.94 116 CYS B C 1
ATOM 3403 O O . CYS B 1 116 ? 7.031 15.93 1.641 1 98.94 116 CYS B O 1
ATOM 3405 N N . PHE B 1 117 ? 7.602 14.195 2.928 1 98.88 117 PHE B N 1
ATOM 3406 C CA . PHE B 1 117 ? 6.367 13.445 2.711 1 98.88 117 PHE B CA 1
ATOM 3407 C C . PHE B 1 117 ? 5.473 13.508 3.943 1 98.88 117 PHE B C 1
ATOM 3409 O O . PHE B 1 117 ? 5.891 13.141 5.043 1 98.88 117 PHE B O 1
ATOM 3416 N N . ALA B 1 118 ? 4.246 13.93 3.707 1 98.75 118 ALA B N 1
ATOM 3417 C CA . ALA B 1 118 ? 3.262 13.992 4.785 1 98.75 118 ALA B CA 1
ATOM 3418 C C . ALA B 1 118 ? 2.602 12.641 5.012 1 98.75 118 ALA B C 1
ATOM 3420 O O . ALA B 1 118 ? 1.669 12.266 4.293 1 98.75 118 ALA B O 1
ATOM 3421 N N . SER B 1 119 ? 3.053 11.945 5.988 1 97.44 119 SER B N 1
ATOM 3422 C CA . SER B 1 119 ? 2.34 10.781 6.5 1 97.44 119 SER B CA 1
ATOM 3423 C C . SER B 1 119 ? 1.375 11.164 7.617 1 97.44 119 SER B C 1
ATOM 3425 O O . SER B 1 119 ? 0.843 12.281 7.625 1 97.44 119 SER B O 1
ATOM 3427 N N . SER B 1 120 ? 0.935 10.234 8.367 1 95 120 SER B N 1
ATOM 3428 C CA . SER B 1 120 ? -0.111 10.5 9.352 1 95 120 SER B CA 1
ATOM 3429 C C . SER B 1 120 ? 0.011 9.562 10.547 1 95 120 SER B C 1
ATOM 3431 O O . SER B 1 120 ? 0.435 8.414 10.406 1 95 120 SER B O 1
ATOM 3433 N N . SER B 1 121 ? -0.447 10.086 11.68 1 93.75 121 SER B N 1
ATOM 3434 C CA . SER B 1 121 ? -0.533 9.242 12.867 1 93.75 121 SER B CA 1
ATOM 3435 C C . SER B 1 121 ? -1.518 8.094 12.664 1 93.75 121 SER B C 1
ATOM 3437 O O . SER B 1 121 ? -1.515 7.129 13.43 1 93.75 121 SER B O 1
ATOM 3439 N N . GLU B 1 122 ? -2.344 8.195 11.633 1 89.94 122 GLU B N 1
ATOM 3440 C CA . GLU B 1 122 ? -3.268 7.109 11.328 1 89.94 122 GLU B CA 1
ATOM 3441 C C . GLU B 1 122 ? -2.514 5.84 10.945 1 89.94 122 GLU B C 1
ATOM 3443 O O . GLU B 1 122 ? -3.094 4.75 10.93 1 89.94 122 GLU B O 1
ATOM 3448 N N . ALA B 1 123 ? -1.236 5.961 10.664 1 91.38 123 ALA B N 1
ATOM 3449 C CA . ALA B 1 123 ? -0.4 4.789 10.414 1 91.38 123 ALA B CA 1
ATOM 3450 C C . ALA B 1 123 ? -0.338 3.887 11.648 1 91.38 123 ALA B C 1
ATOM 3452 O O . ALA B 1 123 ? -0.113 2.68 11.531 1 91.38 123 ALA B O 1
ATOM 3453 N N . TYR B 1 124 ? -0.595 4.508 12.82 1 91.31 124 TYR B N 1
ATOM 3454 C CA . TYR B 1 124 ? -0.47 3.773 14.078 1 91.31 124 TYR B CA 1
ATOM 3455 C C . TYR B 1 124 ? -1.803 3.154 14.477 1 91.31 124 TYR B C 1
ATOM 3457 O O . TYR B 1 124 ? -1.865 2.365 15.422 1 91.31 124 TYR B O 1
ATOM 3465 N N . ALA B 1 125 ? -2.889 3.477 13.812 1 85.06 125 ALA B N 1
ATOM 3466 C CA . ALA B 1 125 ? -4.234 3.148 14.266 1 85.06 125 ALA B CA 1
ATOM 3467 C C . ALA B 1 125 ? -4.391 1.647 14.484 1 85.06 125 ALA B C 1
ATOM 3469 O O . ALA B 1 125 ? -4.867 1.212 15.539 1 85.06 125 ALA B O 1
ATOM 3470 N N . GLY B 1 126 ? -3.943 0.89 13.5 1 82.38 126 GLY B N 1
ATOM 3471 C CA . GLY B 1 126 ? -4.047 -0.554 13.641 1 82.38 126 GLY B CA 1
ATOM 3472 C C . GLY B 1 126 ? -3.211 -1.108 14.773 1 82.38 126 GLY B C 1
ATOM 3473 O O . GLY B 1 126 ? -3.627 -2.047 15.461 1 82.38 126 GLY B O 1
ATOM 3474 N N . SER B 1 127 ? -2.068 -0.526 15.008 1 88.31 127 SER B N 1
ATOM 3475 C CA . SER B 1 127 ? -1.154 -0.982 16.047 1 88.31 127 SER B CA 1
ATOM 3476 C C . SER B 1 127 ? -1.692 -0.659 17.438 1 88.31 127 SER B C 1
ATOM 3478 O O . SER B 1 127 ? -1.574 -1.47 18.359 1 88.31 127 SER B O 1
ATOM 3480 N N . VAL B 1 128 ? -2.219 0.516 17.516 1 85.31 128 VAL B N 1
ATOM 3481 C CA . VAL B 1 128 ? -2.797 0.921 18.797 1 85.31 128 VAL B CA 1
ATOM 3482 C C . VAL B 1 128 ? -4.004 0.043 19.109 1 85.31 128 VAL B C 1
ATOM 3484 O O . VAL B 1 128 ? -4.145 -0.442 20.234 1 85.31 128 VAL B O 1
ATOM 3487 N N . GLU B 1 129 ? -4.836 -0.189 18.125 1 79.81 129 GLU B N 1
ATOM 3488 C CA . GLU B 1 129 ? -6.02 -1.027 18.297 1 79.81 129 GLU B CA 1
ATOM 3489 C C . GLU B 1 129 ? -5.633 -2.449 18.703 1 79.81 129 GLU B C 1
ATOM 3491 O O . GLU B 1 129 ? -6.305 -3.07 19.531 1 79.81 129 GLU B O 1
ATOM 3496 N N . ALA B 1 130 ? -4.59 -2.906 18.094 1 81.44 130 ALA B N 1
ATOM 3497 C CA . ALA B 1 130 ? -4.141 -4.273 18.344 1 81.44 130 ALA B CA 1
ATOM 3498 C C . ALA B 1 130 ? -3.369 -4.367 19.656 1 81.44 130 ALA B C 1
ATOM 3500 O O . ALA B 1 130 ? -3.027 -5.461 20.109 1 81.44 130 ALA B O 1
ATOM 3501 N N . GLY B 1 131 ? -3.027 -3.24 20.281 1 84.06 131 GLY B N 1
ATOM 3502 C CA . GLY B 1 131 ? -2.338 -3.207 21.562 1 84.06 131 GLY B CA 1
ATOM 3503 C C . GLY B 1 131 ? -0.837 -3.379 21.438 1 84.06 131 GLY B C 1
ATOM 3504 O O . GLY B 1 131 ? -0.162 -3.721 22.406 1 84.06 131 GLY B O 1
ATOM 3505 N N . VAL B 1 132 ? -0.321 -3.146 20.25 1 85.88 132 VAL B N 1
ATOM 3506 C CA . VAL B 1 132 ? 1.104 -3.4 20.062 1 85.88 132 VAL B CA 1
ATOM 3507 C C . VAL B 1 132 ? 1.859 -2.076 19.984 1 85.88 132 VAL B C 1
ATOM 3509 O O . VAL B 1 132 ? 3.076 -2.061 19.781 1 85.88 132 VAL B O 1
ATOM 3512 N N . ALA B 1 133 ? 1.22 -0.988 20.094 1 89.5 133 ALA B N 1
ATOM 3513 C CA . ALA B 1 133 ? 1.831 0.337 20.156 1 89.5 133 ALA B CA 1
ATOM 3514 C C . ALA B 1 133 ? 1.496 1.034 21.469 1 89.5 133 ALA B C 1
ATOM 3516 O O . ALA B 1 133 ? 0.324 1.154 21.828 1 89.5 133 ALA B O 1
ATOM 3517 N N . SER B 1 134 ? 2.49 1.444 22.125 1 92.25 134 SER B N 1
ATOM 3518 C CA . SER B 1 134 ? 2.287 2.18 23.375 1 92.25 134 SER B CA 1
ATOM 3519 C C . SER B 1 134 ? 1.828 3.607 23.109 1 92.25 134 SER B C 1
ATOM 3521 O O . SER B 1 134 ? 1.964 4.109 21.984 1 92.25 134 SER B O 1
ATOM 3523 N N . VAL B 1 135 ? 1.245 4.254 24.125 1 93.56 135 VAL B N 1
ATOM 3524 C CA . VAL B 1 135 ? 0.898 5.672 24.125 1 93.56 135 VAL B CA 1
ATOM 3525 C C . VAL B 1 135 ? 1.551 6.359 25.328 1 93.56 135 VAL B C 1
ATOM 3527 O O . VAL B 1 135 ? 1.302 5.988 26.469 1 93.56 135 VAL B O 1
ATOM 3530 N N . PRO B 1 136 ? 2.279 7.277 25.188 1 96.31 136 PRO B N 1
ATOM 3531 C CA . PRO B 1 136 ? 2.646 7.969 23.953 1 96.31 136 PRO B CA 1
ATOM 3532 C C . PRO B 1 136 ? 3.303 7.047 22.922 1 96.31 136 PRO B C 1
ATOM 3534 O O . PRO B 1 136 ? 4.047 6.137 23.297 1 96.31 136 PRO B O 1
ATOM 3537 N N . THR B 1 137 ? 3.014 7.332 21.641 1 97 137 THR B N 1
ATOM 3538 C CA . THR B 1 137 ? 3.457 6.457 20.562 1 97 137 THR B CA 1
ATOM 3539 C C . THR B 1 137 ? 4.719 7.008 19.906 1 97 137 THR B C 1
ATOM 3541 O O . THR B 1 137 ? 4.746 8.156 19.453 1 97 137 THR B O 1
ATOM 3544 N N . ASP B 1 138 ? 5.789 6.254 19.859 1 97.06 138 ASP B N 1
ATOM 3545 C CA . ASP B 1 138 ? 7 6.66 19.156 1 97.06 138 ASP B CA 1
ATOM 3546 C C . ASP B 1 138 ? 7.031 6.086 17.734 1 97.06 138 ASP B C 1
ATOM 3548 O O . ASP B 1 138 ? 6.137 5.328 17.344 1 97.06 138 ASP B O 1
ATOM 3552 N N . GLU B 1 139 ? 8.016 6.469 16.969 1 96.5 139 GLU B N 1
ATOM 3553 C CA . GLU B 1 139 ? 8.023 6.152 15.539 1 96.5 139 GLU B CA 1
ATOM 3554 C C . GLU B 1 139 ? 8.438 4.703 15.297 1 96.5 139 GLU B C 1
ATOM 3556 O O . GLU B 1 139 ? 8.281 4.184 14.188 1 96.5 139 GLU B O 1
ATOM 3561 N N . ASP B 1 140 ? 8.938 4 16.281 1 92.75 140 ASP B N 1
ATOM 3562 C CA . ASP B 1 140 ? 9.57 2.705 16.062 1 92.75 140 ASP B CA 1
ATOM 3563 C C . ASP B 1 140 ? 8.617 1.562 16.406 1 92.75 140 ASP B C 1
ATOM 3565 O O . ASP B 1 140 ? 9 0.391 16.359 1 92.75 140 ASP B O 1
ATOM 3569 N N . VAL B 1 141 ? 7.391 1.908 16.766 1 91.81 141 VAL B N 1
ATOM 3570 C CA . VAL B 1 141 ? 6.434 0.85 17.062 1 91.81 141 VAL B CA 1
ATOM 3571 C C . VAL B 1 141 ? 6.145 0.047 15.797 1 91.81 141 VAL B C 1
ATOM 3573 O O . VAL B 1 141 ? 6.184 0.587 14.688 1 91.81 141 VAL B O 1
ATOM 3576 N N . PRO B 1 142 ? 5.879 -1.266 15.977 1 89.12 142 PRO B N 1
ATOM 3577 C CA . PRO B 1 142 ? 5.465 -2.037 14.797 1 89.12 142 PRO B CA 1
ATOM 3578 C C . PRO B 1 142 ? 4.152 -1.539 14.203 1 89.12 142 PRO B C 1
ATOM 3580 O O . PRO B 1 142 ? 3.254 -1.118 14.938 1 89.12 142 PRO B O 1
ATOM 3583 N N . LEU B 1 143 ? 4.07 -1.589 12.93 1 90.69 143 LEU B N 1
ATOM 3584 C CA . LEU B 1 143 ? 2.846 -1.181 12.25 1 90.69 143 LEU B CA 1
ATOM 3585 C C . LEU B 1 143 ? 2.008 -2.395 11.859 1 90.69 143 LEU B C 1
ATOM 3587 O O . LEU B 1 143 ? 2.525 -3.35 11.273 1 90.69 143 LEU B O 1
ATOM 3591 N N . MET B 1 144 ? 0.778 -2.33 12.234 1 88.56 144 MET B N 1
ATOM 3592 C CA . MET B 1 144 ? -0.183 -3.365 11.859 1 88.56 144 MET B CA 1
ATOM 3593 C C . MET B 1 144 ? -1.05 -2.912 10.695 1 88.56 144 MET B C 1
ATOM 3595 O O . MET B 1 144 ? -1.467 -1.754 10.633 1 88.56 144 MET B O 1
ATOM 3599 N N . VAL B 1 145 ? -1.23 -3.939 9.789 1 83.5 145 VAL B N 1
ATOM 3600 C CA . VAL B 1 145 ? -2.211 -3.664 8.742 1 83.5 145 VAL B CA 1
ATOM 3601 C C . VAL B 1 145 ? -3.617 -3.66 9.344 1 83.5 145 VAL B C 1
ATOM 3603 O O . VAL B 1 145 ? -4.004 -4.602 10.039 1 83.5 145 VAL B O 1
ATOM 3606 N N . PRO B 1 146 ? -4.242 -2.617 9.148 1 74.31 146 PRO B N 1
ATOM 3607 C CA . PRO B 1 146 ? -5.613 -2.596 9.672 1 74.31 146 PRO B CA 1
ATOM 3608 C C . PRO B 1 146 ? -6.516 -3.631 9.008 1 74.31 146 PRO B C 1
ATOM 3610 O O . PRO B 1 146 ? -6.145 -4.211 7.98 1 74.31 146 PRO B O 1
ATOM 3613 N N . ASP B 1 147 ? -7.648 -3.889 9.703 1 77.31 147 ASP B N 1
ATOM 3614 C CA . ASP B 1 147 ? -8.617 -4.805 9.109 1 77.31 147 ASP B CA 1
ATOM 3615 C C . ASP B 1 147 ? -8.977 -4.371 7.688 1 77.31 147 ASP B C 1
ATOM 3617 O O . ASP B 1 147 ? -9.594 -3.32 7.496 1 77.31 147 ASP B O 1
ATOM 3621 N N . LEU B 1 148 ? -8.609 -5.172 6.75 1 76.44 148 LEU B N 1
ATOM 3622 C CA . LEU B 1 148 ? -8.75 -4.855 5.332 1 76.44 148 LEU B CA 1
ATOM 3623 C C . LEU B 1 148 ? -10.219 -4.742 4.938 1 76.44 148 LEU B C 1
ATOM 3625 O O . LEU B 1 148 ? -10.539 -4.215 3.869 1 76.44 148 LEU B O 1
ATOM 3629 N N . THR B 1 149 ? -11.102 -5.148 5.797 1 80.38 149 THR B N 1
ATOM 3630 C CA . THR B 1 149 ? -12.531 -5.113 5.492 1 80.38 149 THR B CA 1
ATOM 3631 C C . THR B 1 149 ? -13.164 -3.828 6.023 1 80.38 149 THR B C 1
ATOM 3633 O O . THR B 1 149 ? -14.32 -3.527 5.719 1 80.38 149 THR B O 1
ATOM 3636 N N . VAL B 1 150 ? -12.336 -3.035 6.75 1 80.31 150 VAL B N 1
ATOM 3637 C CA . VAL B 1 150 ? -12.836 -1.802 7.344 1 80.31 150 VAL B CA 1
ATOM 3638 C C . VAL B 1 150 ? -12.469 -0.614 6.457 1 80.31 150 VAL B C 1
ATOM 3640 O O . VAL B 1 150 ? -11.289 -0.272 6.328 1 80.31 150 VAL B O 1
ATOM 3643 N N . PRO B 1 151 ? -13.438 0.091 5.992 1 79.56 151 PRO B N 1
ATOM 3644 C CA . PRO B 1 151 ? -13.195 1.166 5.027 1 79.56 151 PRO B CA 1
ATOM 3645 C C . PRO B 1 151 ? -12.297 2.268 5.59 1 79.56 151 PRO B C 1
ATOM 3647 O O . PRO B 1 151 ? -11.445 2.803 4.871 1 79.56 151 PRO B O 1
ATOM 3650 N N . ARG B 1 152 ? -12.406 2.572 6.863 1 77 152 ARG B N 1
ATOM 3651 C CA . ARG B 1 152 ? -11.68 3.68 7.477 1 77 152 ARG B CA 1
ATOM 3652 C C . ARG B 1 152 ? -10.172 3.445 7.414 1 77 152 ARG B C 1
ATOM 3654 O O . ARG B 1 152 ? -9.391 4.387 7.527 1 77 152 ARG B O 1
ATOM 3661 N N . SER B 1 153 ? -9.836 2.268 7.098 1 82.06 153 SER B N 1
ATOM 3662 C CA . SER B 1 153 ? -8.43 1.902 7.141 1 82.06 153 SER B CA 1
ATOM 3663 C C . SER B 1 153 ? -7.703 2.34 5.867 1 82.06 153 SER B C 1
ATOM 3665 O O . SER B 1 153 ? -6.477 2.287 5.797 1 82.06 153 SER B O 1
ATOM 3667 N N . SER B 1 154 ? -8.469 2.842 4.895 1 89.94 154 SER B N 1
ATOM 3668 C CA . SER B 1 154 ? -7.898 3.156 3.59 1 89.94 154 SER B CA 1
ATOM 3669 C C . SER B 1 154 ? -6.902 4.309 3.686 1 89.94 154 SER B C 1
ATOM 3671 O O . SER B 1 154 ? -5.832 4.266 3.076 1 89.94 154 SER B O 1
ATOM 3673 N N . TYR B 1 155 ? -7.164 5.266 4.527 1 90.81 155 TYR B N 1
ATOM 3674 C CA . TYR B 1 155 ? -6.305 6.438 4.633 1 90.81 155 TYR B CA 1
ATOM 3675 C C . TYR B 1 155 ? -4.992 6.094 5.32 1 90.81 155 TYR B C 1
ATOM 3677 O O . TYR B 1 155 ? -3.914 6.316 4.766 1 90.81 155 TYR B O 1
ATOM 3685 N N . GLY B 1 156 ? -5.109 5.535 6.555 1 91.25 156 GLY B N 1
ATOM 3686 C CA . GLY B 1 156 ? -3.898 5.141 7.262 1 91.25 156 GLY B CA 1
ATOM 3687 C C . GLY B 1 156 ? -3.006 4.223 6.445 1 91.25 156 GLY B C 1
ATOM 3688 O O . GLY B 1 156 ? -1.787 4.402 6.41 1 91.25 156 GLY B O 1
ATOM 3689 N N . PHE B 1 157 ? -3.629 3.344 5.762 1 92.5 157 PHE B N 1
ATOM 3690 C CA . PHE B 1 157 ? -2.877 2.398 4.945 1 92.5 157 PHE B CA 1
ATOM 3691 C C . PHE B 1 157 ? -2.221 3.104 3.766 1 92.5 157 PHE B C 1
ATOM 3693 O O . PHE B 1 157 ? -1.095 2.771 3.385 1 92.5 157 PHE B O 1
ATOM 3700 N N . SER B 1 158 ? -2.91 4.043 3.166 1 95.12 158 SER B N 1
ATOM 3701 C CA . SER B 1 158 ? -2.332 4.797 2.059 1 95.12 158 SER B CA 1
ATOM 3702 C C . SER B 1 158 ? -1.079 5.551 2.498 1 95.12 158 SER B C 1
ATOM 3704 O O . SER B 1 158 ? -0.131 5.691 1.723 1 95.12 158 SER B O 1
ATOM 3706 N N . LYS B 1 159 ? -1.09 6.031 3.686 1 95.44 159 LYS B N 1
ATOM 3707 C CA . LYS B 1 159 ? 0.065 6.766 4.191 1 95.44 159 LYS B CA 1
ATOM 3708 C C . LYS B 1 159 ? 1.232 5.824 4.48 1 95.44 159 LYS B C 1
ATOM 3710 O O . LYS B 1 159 ? 2.389 6.16 4.211 1 95.44 159 LYS B O 1
ATOM 3715 N N . ILE B 1 160 ? 0.934 4.672 5.012 1 94.38 160 ILE B N 1
ATOM 3716 C CA . ILE B 1 160 ? 1.97 3.66 5.195 1 94.38 160 ILE B CA 1
ATOM 3717 C C . ILE B 1 160 ? 2.598 3.312 3.848 1 94.38 160 ILE B C 1
ATOM 3719 O O . ILE B 1 160 ? 3.822 3.258 3.723 1 94.38 160 ILE B O 1
ATOM 3723 N N . THR B 1 161 ? 1.76 3.07 2.906 1 95.44 161 THR B N 1
ATOM 3724 C CA . THR B 1 161 ? 2.234 2.742 1.566 1 95.44 161 THR B CA 1
ATOM 3725 C C . THR B 1 161 ? 3.088 3.877 1.003 1 95.44 161 THR B C 1
ATOM 3727 O O . THR B 1 161 ? 4.125 3.631 0.383 1 95.44 161 THR B O 1
ATOM 3730 N N . GLY B 1 162 ? 2.629 5.09 1.214 1 97.06 162 GLY B N 1
ATOM 3731 C CA . GLY B 1 162 ? 3.398 6.246 0.785 1 97.06 162 GLY B CA 1
ATOM 3732 C C . GLY B 1 162 ? 4.789 6.297 1.39 1 97.06 162 GLY B C 1
ATOM 3733 O O . GLY B 1 162 ? 5.754 6.641 0.708 1 97.06 162 GLY B O 1
ATOM 3734 N N . GLU B 1 163 ? 4.945 5.973 2.654 1 96.56 163 GLU B N 1
ATOM 3735 C CA . GLU B 1 163 ? 6.254 5.914 3.303 1 96.56 163 GLU B CA 1
ATOM 3736 C C . GLU B 1 163 ? 7.172 4.918 2.602 1 96.56 163 GLU B C 1
ATOM 3738 O O . GLU B 1 163 ? 8.344 5.215 2.348 1 96.56 163 GLU B O 1
ATOM 3743 N N . LEU B 1 164 ? 6.602 3.77 2.328 1 95.38 164 LEU B N 1
ATOM 3744 C CA . LEU B 1 164 ? 7.418 2.734 1.702 1 95.38 164 LEU B CA 1
ATOM 3745 C C . LEU B 1 164 ? 7.828 3.145 0.292 1 95.38 164 LEU B C 1
ATOM 3747 O O . LEU B 1 164 ? 8.977 2.945 -0.108 1 95.38 164 LEU B O 1
ATOM 3751 N N . LEU B 1 165 ? 6.891 3.678 -0.44 1 97.19 165 LEU B N 1
ATOM 3752 C CA . LEU B 1 165 ? 7.215 4.191 -1.766 1 97.19 165 LEU B CA 1
ATOM 3753 C C . LEU B 1 165 ? 8.359 5.199 -1.692 1 97.19 165 LEU B C 1
ATOM 3755 O O . LEU B 1 165 ? 9.352 5.066 -2.408 1 97.19 165 LEU B O 1
ATOM 3759 N N . CYS B 1 166 ? 8.234 6.145 -0.819 1 97.88 166 CYS B N 1
ATOM 3760 C CA . CYS B 1 166 ? 9.258 7.172 -0.677 1 97.88 166 CYS B CA 1
ATOM 3761 C C . CYS B 1 166 ? 10.609 6.551 -0.338 1 97.88 166 CYS B C 1
ATOM 3763 O O . CYS B 1 166 ? 11.633 6.93 -0.909 1 97.88 166 CYS B O 1
ATOM 3765 N N . ARG B 1 167 ? 10.617 5.613 0.521 1 96.12 167 ARG B N 1
ATOM 3766 C CA . ARG B 1 167 ? 11.852 4.961 0.939 1 96.12 167 ARG B CA 1
ATOM 3767 C C . ARG B 1 167 ? 12.516 4.242 -0.231 1 96.12 167 ARG B C 1
ATOM 3769 O O . ARG B 1 167 ? 13.734 4.332 -0.411 1 96.12 167 ARG B O 1
ATOM 3776 N N . THR B 1 168 ? 11.711 3.465 -0.934 1 95.69 168 THR B N 1
ATOM 3777 C CA . THR B 1 168 ? 12.281 2.703 -2.039 1 95.69 168 THR B CA 1
ATOM 3778 C C . THR B 1 168 ? 12.844 3.639 -3.109 1 95.69 168 THR B C 1
ATOM 3780 O O . THR B 1 168 ? 13.898 3.373 -3.682 1 95.69 168 THR B O 1
ATOM 3783 N N . TYR B 1 169 ? 12.18 4.766 -3.396 1 97.06 169 TYR B N 1
ATOM 3784 C CA . TYR B 1 169 ? 12.672 5.742 -4.359 1 97.06 169 TYR B CA 1
ATOM 3785 C C . TYR B 1 169 ? 13.938 6.418 -3.85 1 97.06 169 TYR B C 1
ATOM 3787 O O . TYR B 1 169 ? 14.898 6.605 -4.605 1 97.06 169 TYR B O 1
ATOM 3795 N N . ALA B 1 170 ? 13.938 6.781 -2.594 1 97.06 170 ALA B N 1
ATOM 3796 C CA . ALA B 1 170 ? 15.102 7.434 -2.01 1 97.06 170 ALA B CA 1
ATOM 3797 C C . ALA B 1 170 ? 16.328 6.527 -2.07 1 97.06 170 ALA B C 1
ATOM 3799 O O . ALA B 1 170 ? 17.438 6.984 -2.357 1 97.06 170 ALA B O 1
ATOM 3800 N N . ARG B 1 171 ? 16.109 5.289 -1.802 1 93.81 171 ARG B N 1
ATOM 3801 C CA . ARG B 1 171 ? 17.188 4.312 -1.874 1 93.81 171 ARG B CA 1
ATOM 3802 C C . ARG B 1 171 ? 17.734 4.211 -3.293 1 93.81 171 ARG B C 1
ATOM 3804 O O . ARG B 1 171 ? 18.953 4.148 -3.488 1 93.81 171 ARG B O 1
ATOM 3811 N N . THR B 1 172 ? 16.891 4.219 -4.215 1 94.5 172 THR B N 1
ATOM 3812 C CA . THR B 1 172 ? 17.25 4.02 -5.613 1 94.5 172 THR B CA 1
ATOM 3813 C C . THR B 1 172 ? 17.922 5.266 -6.18 1 94.5 172 THR B C 1
ATOM 3815 O O . THR B 1 172 ? 18.906 5.16 -6.914 1 94.5 172 THR B O 1
ATOM 3818 N N . HIS B 1 173 ? 17.438 6.449 -5.797 1 96.06 173 HIS B N 1
ATOM 3819 C CA . HIS B 1 173 ? 17.875 7.664 -6.477 1 96.06 173 HIS B CA 1
ATOM 3820 C C . HIS B 1 173 ? 18.781 8.492 -5.578 1 96.06 173 HIS B C 1
ATOM 3822 O O . HIS B 1 173 ? 19.375 9.477 -6.031 1 96.06 173 HIS B O 1
ATOM 3828 N N . GLY B 1 174 ? 18.859 8.195 -4.32 1 95.81 174 GLY B N 1
ATOM 3829 C CA . GLY B 1 174 ? 19.859 8.758 -3.416 1 95.81 174 GLY B CA 1
ATOM 3830 C C . GLY B 1 174 ? 19.5 10.156 -2.945 1 95.81 174 GLY B C 1
ATOM 3831 O O . GLY B 1 174 ? 20.375 10.992 -2.736 1 95.81 174 GLY B O 1
ATOM 3832 N N . PHE B 1 175 ? 18.25 10.523 -2.818 1 97.25 175 PHE B N 1
ATOM 3833 C CA . PHE B 1 175 ? 17.875 11.859 -2.373 1 97.25 175 PHE B CA 1
ATOM 3834 C C . PHE B 1 175 ? 17.531 11.859 -0.888 1 97.25 175 PHE B C 1
ATOM 3836 O O . PHE B 1 175 ? 17.281 10.797 -0.304 1 97.25 175 PHE B O 1
ATOM 3843 N N . ALA B 1 176 ? 17.547 13.07 -0.23 1 98.5 176 ALA B N 1
ATOM 3844 C CA . ALA B 1 176 ? 17.156 13.234 1.169 1 98.5 176 ALA B CA 1
ATOM 3845 C C . ALA B 1 176 ? 15.641 13.102 1.337 1 98.5 176 ALA B C 1
ATOM 3847 O O . ALA B 1 176 ? 14.875 13.672 0.557 1 98.5 176 ALA B O 1
ATOM 3848 N N . LEU B 1 177 ? 15.219 12.312 2.33 1 98.62 177 LEU B N 1
ATOM 3849 C CA . LEU B 1 177 ? 13.812 12.023 2.568 1 98.62 177 LEU B CA 1
ATOM 3850 C C . LEU B 1 177 ? 13.43 12.352 4.008 1 98.62 177 LEU B C 1
ATOM 3852 O O . LEU B 1 177 ? 14.102 11.914 4.945 1 98.62 177 LEU B O 1
ATOM 3856 N N . ARG B 1 178 ? 12.422 13.219 4.152 1 98.88 178 ARG B N 1
ATOM 3857 C CA . ARG B 1 178 ? 11.789 13.539 5.43 1 98.88 178 ARG B CA 1
ATOM 3858 C C . ARG B 1 178 ? 10.344 13.047 5.461 1 98.88 178 ARG B C 1
ATOM 3860 O O . ARG B 1 178 ? 9.5 13.547 4.723 1 98.88 178 ARG B O 1
ATOM 3867 N N . MET B 1 179 ? 10.102 12.031 6.254 1 98.62 179 MET B N 1
ATOM 3868 C CA . MET B 1 179 ? 8.734 11.555 6.445 1 98.62 179 MET B CA 1
ATOM 3869 C C . MET B 1 179 ? 8.18 12.031 7.785 1 98.62 179 MET B C 1
ATOM 3871 O O . MET B 1 179 ? 8.844 11.914 8.812 1 98.62 179 MET B O 1
ATOM 3875 N N . VAL B 1 180 ? 6.961 12.547 7.68 1 98.81 180 VAL B N 1
ATOM 3876 C CA . VAL B 1 180 ? 6.375 13.18 8.852 1 98.81 180 VAL B CA 1
ATOM 3877 C C . VAL B 1 180 ? 5.02 12.555 9.156 1 98.81 180 VAL B C 1
ATOM 3879 O O . VAL B 1 180 ? 4.117 12.562 8.32 1 98.81 180 VAL B O 1
ATOM 3882 N N . ARG B 1 181 ? 4.891 11.984 10.328 1 98.12 181 ARG B N 1
ATOM 3883 C CA . ARG B 1 181 ? 3.576 11.562 10.805 1 98.12 181 ARG B CA 1
ATOM 3884 C C . ARG B 1 181 ? 2.936 12.641 11.672 1 98.12 181 ARG B C 1
ATOM 3886 O O . ARG B 1 181 ? 3.221 12.727 12.867 1 98.12 181 ARG B O 1
ATOM 3893 N N . PHE B 1 182 ? 2.059 13.375 11.039 1 98.06 182 PHE B N 1
ATOM 3894 C CA . PHE B 1 182 ? 1.37 14.461 11.719 1 98.06 182 PHE B CA 1
ATOM 3895 C C . PHE B 1 182 ? 0.378 13.922 12.742 1 98.06 182 PHE B C 1
ATOM 3897 O O . PHE B 1 182 ? -0.322 12.945 12.477 1 98.06 182 PHE B O 1
ATOM 3904 N N . HIS B 1 183 ? 0.34 14.547 13.898 1 96.94 183 HIS B N 1
ATOM 3905 C CA . HIS B 1 183 ? -0.638 14.25 14.938 1 96.94 183 HIS B CA 1
ATOM 3906 C C . HIS B 1 183 ? -1.577 15.43 15.164 1 96.94 183 HIS B C 1
ATOM 3908 O O . HIS B 1 183 ? -1.197 16.422 15.797 1 96.94 183 HIS B O 1
ATOM 3914 N N . ASN B 1 184 ? -2.756 15.352 14.719 1 95.25 184 ASN B N 1
ATOM 3915 C CA . ASN B 1 184 ? -3.879 16.234 15.016 1 95.25 184 ASN B CA 1
ATOM 3916 C C . ASN B 1 184 ? -3.49 17.703 14.867 1 95.25 184 ASN B C 1
ATOM 3918 O O . ASN B 1 184 ? -3.689 18.5 15.781 1 95.25 184 ASN B O 1
ATOM 3922 N N . VAL B 1 185 ? -3.018 18.047 13.711 1 98 185 VAL B N 1
ATOM 3923 C CA . VAL B 1 185 ? -2.73 19.453 13.406 1 98 185 VAL B CA 1
ATOM 3924 C C . VAL B 1 185 ? -4.035 20.234 13.266 1 98 185 VAL B C 1
ATOM 3926 O O . VAL B 1 185 ? -4.988 19.75 12.648 1 98 185 VAL B O 1
ATOM 3929 N N . TYR B 1 186 ? -4.078 21.406 13.914 1 98.19 186 TYR B N 1
ATOM 3930 C CA . TYR B 1 186 ? -5.289 22.219 13.836 1 98.19 186 TYR B CA 1
ATOM 3931 C C . TYR B 1 186 ? -4.953 23.688 13.68 1 98.19 186 TYR B C 1
ATOM 3933 O O . TYR B 1 186 ? -3.816 24.109 13.922 1 98.19 186 TYR B O 1
ATOM 3941 N N . GLY B 1 187 ? -5.895 24.422 13.219 1 98.44 187 GLY B N 1
ATOM 3942 C CA . GLY B 1 187 ? -5.738 25.859 13.055 1 98.44 187 GLY B CA 1
ATOM 3943 C C . GLY B 1 187 ? -6.734 26.469 12.086 1 98.44 187 GLY B C 1
ATOM 3944 O O . GLY B 1 187 ? -7.652 25.797 11.625 1 98.44 187 GLY B O 1
ATOM 3945 N N . PRO B 1 188 ? -6.566 27.75 11.82 1 97.25 188 PRO B N 1
ATOM 3946 C CA . PRO B 1 188 ? -7.434 28.438 10.867 1 97.25 188 PRO B CA 1
ATOM 3947 C C . PRO B 1 188 ? -7.449 27.766 9.492 1 97.25 188 PRO B C 1
ATOM 3949 O O . PRO B 1 188 ? -6.406 27.312 9.016 1 97.25 188 PRO B O 1
ATOM 3952 N N . ARG B 1 189 ? -8.617 27.5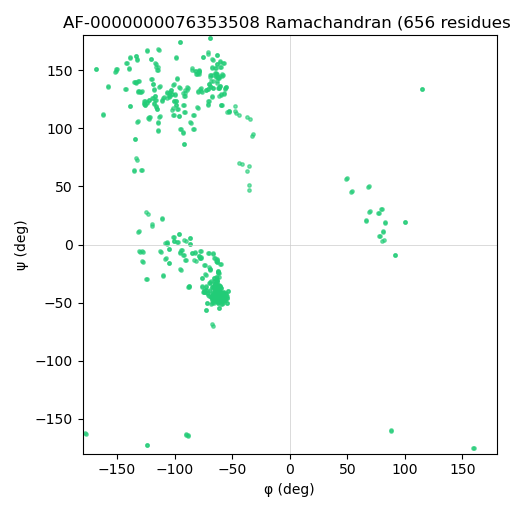94 8.93 1 94.88 189 ARG B N 1
ATOM 3953 C CA . ARG B 1 189 ? -8.789 27.156 7.547 1 94.88 189 ARG B CA 1
ATOM 3954 C C . ARG B 1 189 ? -8.539 25.656 7.406 1 94.88 189 ARG B C 1
ATOM 3956 O O . ARG B 1 189 ? -8.102 25.203 6.352 1 94.88 189 ARG B O 1
ATOM 3963 N N . MET B 1 190 ? -8.766 24.906 8.484 1 95.5 190 MET B N 1
ATOM 3964 C CA . MET B 1 190 ? -8.477 23.469 8.43 1 95.5 190 MET B CA 1
ATOM 3965 C C . MET B 1 190 ? -9.672 22.703 7.875 1 95.5 190 MET B C 1
ATOM 3967 O O . MET B 1 190 ? -9.672 21.469 7.863 1 95.5 190 MET B O 1
ATOM 3971 N N . GLY B 1 191 ? -10.703 23.359 7.434 1 90.56 191 GLY B N 1
ATOM 3972 C CA . GLY B 1 191 ? -11.938 22.719 7 1 90.56 191 GLY B CA 1
ATOM 3973 C C . GLY B 1 191 ? -12.922 22.5 8.133 1 90.56 191 GLY B C 1
ATOM 3974 O O . GLY B 1 191 ? -12.875 23.203 9.148 1 90.56 191 GLY B O 1
ATOM 3975 N N . TYR B 1 192 ? -13.891 21.578 7.926 1 86.44 192 TYR B N 1
ATOM 3976 C CA . TYR B 1 192 ? -14.969 21.469 8.898 1 86.44 192 TYR B CA 1
ATOM 3977 C C . TYR B 1 192 ? -15.195 20.016 9.312 1 86.44 192 TYR B C 1
ATOM 3979 O O . TYR B 1 192 ? -16.156 19.719 10.023 1 86.44 192 TYR B O 1
ATOM 3987 N N . ASP B 1 193 ? -14.297 19.172 8.945 1 81.88 193 ASP B N 1
ATOM 3988 C CA . ASP B 1 193 ? -14.555 17.734 9.102 1 81.88 193 ASP B CA 1
ATOM 3989 C C . ASP B 1 193 ? -13.844 17.188 10.336 1 81.88 193 ASP B C 1
ATOM 3991 O O . ASP B 1 193 ? -13.906 15.984 10.602 1 81.88 193 ASP B O 1
ATOM 3995 N N . HIS B 1 194 ? -13.219 18 11.18 1 89 194 HIS B N 1
ATOM 3996 C CA . HIS B 1 194 ? -12.5 17.578 12.375 1 89 194 HIS B CA 1
ATOM 3997 C C . HIS B 1 194 ? -13.195 18.094 13.641 1 89 194 HIS B C 1
ATOM 3999 O O . HIS B 1 194 ? -14.078 18.953 13.562 1 89 194 HIS B O 1
ATOM 4005 N N . VAL B 1 195 ? -12.805 17.609 14.719 1 91.25 195 VAL B N 1
ATOM 4006 C CA . VAL B 1 195 ? -13.523 17.812 15.969 1 91.25 195 VAL B CA 1
ATOM 4007 C C . VAL B 1 195 ? -13.562 19.297 16.312 1 91.25 195 VAL B C 1
ATOM 4009 O O . VAL B 1 195 ? -14.602 19.828 16.719 1 91.25 195 VAL B O 1
ATOM 4012 N N . ILE B 1 196 ? -12.5 20 16.109 1 96 196 ILE B N 1
ATOM 4013 C CA . ILE B 1 196 ? -12.414 21.375 16.562 1 96 196 ILE B CA 1
ATOM 4014 C C . ILE B 1 196 ? -13.312 22.266 15.688 1 96 196 ILE B C 1
ATOM 4016 O O . ILE B 1 196 ? -14.188 22.969 16.203 1 96 196 ILE B O 1
ATOM 4020 N N . PRO B 1 197 ? -13.211 22.188 14.383 1 95.12 197 PRO B N 1
ATOM 4021 C CA . PRO B 1 197 ? -14.133 22.984 13.586 1 95.12 197 PRO B CA 1
ATOM 4022 C C . PRO B 1 197 ? -15.594 22.578 13.773 1 95.12 197 PRO B C 1
ATOM 4024 O O . PRO B 1 197 ? -16.484 23.422 13.703 1 95.12 197 PRO B O 1
ATOM 4027 N N . GLN B 1 198 ? -15.797 21.312 14.039 1 92.5 198 GLN B N 1
ATOM 4028 C CA . GLN B 1 198 ? -17.156 20.859 14.289 1 92.5 198 GLN B CA 1
ATOM 4029 C C . GLN B 1 198 ? -17.703 21.453 15.586 1 92.5 198 GLN B C 1
ATOM 4031 O O . GLN B 1 198 ? -18.875 21.859 15.648 1 92.5 198 GLN B O 1
ATOM 4036 N N . PHE B 1 199 ? -16.922 21.5 16.562 1 96.31 199 PHE B N 1
ATOM 4037 C CA . PHE B 1 199 ? -17.312 22.125 17.828 1 96.31 199 PHE B CA 1
ATOM 4038 C C . PHE B 1 199 ? -17.641 23.594 17.609 1 96.31 199 PHE B C 1
ATOM 4040 O O . PHE B 1 199 ? -18.656 24.078 18.109 1 96.31 199 PHE B O 1
ATOM 4047 N N . VAL B 1 200 ? -16.797 24.25 16.906 1 96.69 200 VAL B N 1
ATOM 4048 C CA . VAL B 1 200 ? -16.953 25.688 16.656 1 96.69 200 VAL B CA 1
ATOM 4049 C C . VAL B 1 200 ? -18.25 25.938 15.906 1 96.69 200 VAL B C 1
ATOM 4051 O O . VAL B 1 200 ? -19.047 26.797 16.297 1 96.69 200 VAL B O 1
ATOM 4054 N N . GLU B 1 201 ? -18.453 25.156 14.898 1 95.06 201 GLU B N 1
ATOM 4055 C CA . GLU B 1 201 ? -19.641 25.328 14.055 1 95.06 201 GLU B CA 1
ATOM 4056 C C . GLU B 1 201 ? -20.922 25.078 14.852 1 95.06 201 GLU B C 1
ATOM 4058 O O . GLU B 1 201 ? -21.875 25.859 14.766 1 95.06 201 GLU B O 1
ATOM 4063 N N . ARG B 1 202 ? -20.953 24.016 15.578 1 95.38 202 ARG B N 1
ATOM 4064 C CA . ARG B 1 202 ? -22.141 23.672 16.344 1 95.38 202 ARG B CA 1
ATOM 4065 C C . ARG B 1 202 ? -22.406 24.719 17.438 1 95.38 202 ARG B C 1
ATOM 4067 O O . ARG B 1 202 ? -23.562 25.078 17.688 1 95.38 202 ARG B O 1
ATOM 4074 N N . LEU B 1 203 ? -21.375 25.188 18.031 1 96.44 203 LEU B N 1
ATOM 4075 C CA . LEU B 1 203 ? -21.531 26.172 19.094 1 96.44 203 LEU B CA 1
ATOM 4076 C C . LEU B 1 203 ? -22.047 27.5 18.531 1 96.44 203 LEU B C 1
ATOM 4078 O O . LEU B 1 203 ? -22.953 28.109 19.094 1 96.44 203 LEU B O 1
ATOM 4082 N N . LEU B 1 204 ? -21.453 27.906 17.453 1 95.31 204 LEU B N 1
ATOM 4083 C CA . LEU B 1 204 ? -21.875 29.141 16.812 1 95.31 204 LEU B CA 1
ATOM 4084 C C . LEU B 1 204 ? -23.281 29.016 16.266 1 95.31 204 LEU B C 1
ATOM 4086 O O . LEU B 1 204 ? -24 30.016 16.141 1 95.31 204 LEU B O 1
ATOM 4090 N N . GLY B 1 205 ? -23.625 27.766 15.914 1 94.5 205 GLY B N 1
ATOM 4091 C CA . GLY B 1 205 ? -24.969 27.5 15.414 1 94.5 205 GLY B CA 1
ATOM 4092 C C . GLY B 1 205 ? -26.016 27.453 16.516 1 94.5 205 GLY B C 1
ATOM 4093 O O . GLY B 1 205 ? -27.219 27.359 16.219 1 94.5 205 GLY B O 1
ATOM 4094 N N . GLY B 1 206 ? -25.625 27.438 17.75 1 95 206 GLY B N 1
ATOM 4095 C CA . GLY B 1 206 ? -26.562 27.562 18.859 1 95 206 GLY B CA 1
ATOM 4096 C C . GLY B 1 206 ? -26.891 26.219 19.5 1 95 206 GLY B C 1
ATOM 4097 O O . GLY B 1 206 ? -27.875 26.109 20.234 1 95 206 GLY B O 1
ATOM 4098 N N . ALA B 1 207 ? -26.078 25.266 19.281 1 95.38 207 ALA B N 1
ATOM 4099 C CA . ALA B 1 207 ? -26.328 23.953 19.859 1 95.38 207 ALA B CA 1
ATOM 4100 C C . ALA B 1 207 ? -26.375 24.031 21.391 1 95.38 207 ALA B C 1
ATOM 4102 O O . ALA B 1 207 ? -25.375 24.375 22.031 1 95.38 207 ALA B O 1
ATOM 4103 N N . ASP B 1 208 ? -27.516 23.656 22.047 1 95.88 208 ASP B N 1
ATOM 4104 C CA . ASP B 1 208 ? -27.781 23.594 23.469 1 95.88 208 ASP B CA 1
ATOM 4105 C C . ASP B 1 208 ? -29 22.719 23.781 1 95.88 208 ASP B C 1
ATOM 4107 O O . ASP B 1 208 ? -30.125 23.094 23.484 1 95.88 208 ASP B O 1
ATOM 4111 N N . PRO B 1 209 ? -28.75 21.594 24.406 1 96.56 209 PRO B N 1
ATOM 4112 C CA . PRO B 1 209 ? -27.469 21.125 24.938 1 96.56 209 PRO B CA 1
ATOM 4113 C C . PRO B 1 209 ? -26.453 20.812 23.844 1 96.56 209 PRO B C 1
ATOM 4115 O O . PRO B 1 209 ? -26.828 20.672 22.672 1 96.56 209 PRO B O 1
ATOM 4118 N N . PHE B 1 210 ? -25.203 20.797 24.219 1 97.38 210 PHE B N 1
ATOM 4119 C CA . PHE B 1 210 ? -24.078 20.516 23.328 1 97.38 210 PHE B CA 1
ATOM 4120 C C . PHE B 1 210 ? -23.656 19.062 23.438 1 97.38 210 PHE B C 1
ATOM 4122 O O . PHE B 1 210 ? -23.094 18.641 24.453 1 97.38 210 PHE B O 1
ATOM 4129 N N . GLU B 1 211 ? -23.797 18.359 22.328 1 96.12 211 GLU B N 1
ATOM 4130 C CA . GLU B 1 211 ? -23.484 16.922 22.328 1 96.12 211 GLU B CA 1
ATOM 4131 C C . GLU B 1 211 ? -21.984 16.688 22.219 1 96.12 211 GLU B C 1
ATOM 4133 O O . GLU B 1 211 ? -21.312 17.297 21.391 1 96.12 211 GLU B O 1
ATOM 4138 N N . ILE B 1 212 ? -21.5 15.836 23.062 1 95.12 212 ILE B N 1
ATOM 4139 C CA . ILE B 1 212 ? -20.094 15.422 23.016 1 95.12 212 ILE B CA 1
ATOM 4140 C C . ILE B 1 212 ? -20.016 13.898 23.031 1 95.12 212 ILE B C 1
ATOM 4142 O O . ILE B 1 212 ? -20.688 13.242 23.828 1 95.12 212 ILE B O 1
ATOM 4146 N N . TYR B 1 213 ? -19.25 13.375 22.141 1 92.25 213 TYR B N 1
ATOM 4147 C CA . TYR B 1 213 ? -19.016 11.938 22.109 1 92.25 213 TYR B CA 1
ATOM 4148 C C . TYR B 1 213 ? -17.609 11.609 22.609 1 92.25 213 TYR B C 1
ATOM 4150 O O . TYR B 1 213 ? -16.625 12.211 22.188 1 92.25 213 TYR B O 1
ATOM 4158 N N . GLY B 1 214 ? -17.5 10.664 23.531 1 93.12 214 GLY B N 1
ATOM 4159 C CA . GLY B 1 214 ? -16.203 10.273 24.062 1 93.12 214 GLY B CA 1
ATOM 4160 C C . GLY B 1 214 ? -15.57 11.352 24.922 1 93.12 214 GLY B C 1
ATOM 4161 O O . GLY B 1 214 ? -14.398 11.695 24.734 1 93.12 214 GLY B O 1
ATOM 4162 N N . ALA B 1 215 ? -16.312 11.805 25.797 1 94.5 215 ALA B N 1
ATOM 4163 C CA . ALA B 1 215 ? -15.922 12.945 26.625 1 94.5 215 ALA B CA 1
ATOM 4164 C C . ALA B 1 215 ? -14.68 12.617 27.453 1 94.5 215 ALA B C 1
ATOM 4166 O O . ALA B 1 215 ? -13.891 13.5 27.781 1 94.5 215 ALA B O 1
ATOM 4167 N N . ASP B 1 216 ? -14.516 11.359 27.672 1 94.38 216 ASP B N 1
ATOM 4168 C CA . ASP B 1 216 ? -13.43 10.938 28.547 1 94.38 216 ASP B CA 1
ATOM 4169 C C . ASP B 1 216 ? -12.195 10.523 27.75 1 94.38 216 ASP B C 1
ATOM 4171 O O . ASP B 1 216 ? -11.156 10.203 28.328 1 94.38 216 ASP B O 1
ATOM 4175 N N . GLN B 1 217 ? -12.219 10.625 26.422 1 94.31 217 GLN B N 1
ATOM 4176 C CA . GLN B 1 217 ? -11.055 10.359 25.578 1 94.31 217 GLN B CA 1
ATOM 4177 C C . GLN B 1 217 ? -10.102 11.547 25.578 1 94.31 217 GLN B C 1
ATOM 4179 O O . GLN B 1 217 ? -10.508 12.68 25.828 1 94.31 217 GLN B O 1
ATOM 4184 N N . THR B 1 218 ? -8.859 11.18 25.422 1 95.75 218 THR B N 1
ATOM 4185 C CA . THR B 1 218 ? -7.887 12.266 25.391 1 95.75 218 THR B CA 1
ATOM 4186 C C . THR B 1 218 ? -7.211 12.344 24.031 1 95.75 218 THR B C 1
ATOM 4188 O O . THR B 1 218 ? -7.129 11.352 23.312 1 95.75 218 THR B O 1
ATOM 4191 N N . ARG B 1 219 ? -6.828 13.539 23.688 1 95.5 219 ARG B N 1
ATOM 4192 C CA . ARG B 1 219 ? -6.07 13.828 22.484 1 95.5 219 ARG B CA 1
ATOM 4193 C C . ARG B 1 219 ? -5.023 14.914 22.734 1 95.5 219 ARG B C 1
ATOM 4195 O O . ARG B 1 219 ? -5.109 15.648 23.719 1 95.5 219 ARG B O 1
ATOM 4202 N N . ALA B 1 220 ? -4.062 14.891 21.953 1 97.19 220 ALA B N 1
ATOM 4203 C CA . ALA B 1 220 ? -3.117 15.992 21.844 1 97.19 220 ALA B CA 1
ATOM 4204 C C . ALA B 1 220 ? -3.227 16.672 20.484 1 97.19 220 ALA B C 1
ATOM 4206 O O . ALA B 1 220 ? -3.395 16.016 19.453 1 97.19 220 ALA B O 1
ATOM 4207 N N . PHE B 1 221 ? -3.205 18 20.516 1 98.06 221 PHE B N 1
ATOM 4208 C CA . PHE B 1 221 ? -3.375 18.781 19.281 1 98.06 221 PHE B CA 1
ATOM 4209 C C . PHE B 1 221 ? -2.154 19.656 19.031 1 98.06 221 PHE B C 1
ATOM 4211 O O . PHE B 1 221 ? -1.574 20.219 19.953 1 98.06 221 PHE B O 1
ATOM 4218 N N . CYS B 1 222 ? -1.803 19.766 17.797 1 98.56 222 CYS B N 1
ATOM 4219 C CA . CYS B 1 222 ? -0.649 20.562 17.375 1 98.56 222 CYS B CA 1
ATOM 4220 C C . CYS B 1 222 ? -1.081 21.734 16.516 1 98.56 222 CYS B C 1
ATOM 4222 O O . CYS B 1 222 ? -1.622 21.547 15.422 1 98.56 222 CYS B O 1
ATOM 4224 N N . TYR B 1 223 ? -0.835 22.938 17.016 1 98.81 223 TYR B N 1
ATOM 4225 C CA . TYR B 1 223 ? -1.216 24.109 16.25 1 98.81 223 TYR B CA 1
ATOM 4226 C C . TYR B 1 223 ? -0.437 24.188 14.938 1 98.81 223 TYR B C 1
ATOM 4228 O O . TYR B 1 223 ? 0.745 23.828 14.891 1 98.81 223 TYR B O 1
ATOM 4236 N N . VAL B 1 224 ? -1.008 24.641 13.891 1 98.81 224 VAL B N 1
ATOM 4237 C CA . VAL B 1 224 ? -0.51 24.531 12.523 1 98.81 224 VAL B CA 1
ATOM 4238 C C . VAL B 1 224 ? 0.823 25.266 12.398 1 98.81 224 VAL B C 1
ATOM 4240 O O . VAL B 1 224 ? 1.721 24.812 11.688 1 98.81 224 VAL B O 1
ATOM 4243 N N . ASP B 1 225 ? 1.014 26.375 13.062 1 98.75 225 ASP B N 1
ATOM 4244 C CA . ASP B 1 225 ? 2.281 27.109 12.992 1 98.75 225 ASP B CA 1
ATOM 4245 C C . ASP B 1 225 ? 3.432 26.25 13.516 1 98.75 225 ASP B C 1
ATOM 4247 O O . ASP B 1 225 ? 4.535 26.281 12.969 1 98.75 225 ASP B O 1
ATOM 4251 N N . ASP B 1 226 ? 3.125 25.562 14.625 1 98.81 226 ASP B N 1
ATOM 4252 C CA . ASP B 1 226 ? 4.129 24.656 15.188 1 98.81 226 ASP B CA 1
ATOM 4253 C C . ASP B 1 226 ? 4.473 23.547 14.203 1 98.81 226 ASP B C 1
ATOM 4255 O O . ASP B 1 226 ? 5.645 23.203 14.031 1 98.81 226 ASP B O 1
ATOM 4259 N N . ALA B 1 227 ? 3.475 22.938 13.594 1 98.88 227 ALA B N 1
ATOM 4260 C CA . ALA B 1 227 ? 3.689 21.891 12.609 1 98.88 227 ALA B CA 1
ATOM 4261 C C . ALA B 1 227 ? 4.535 22.391 11.445 1 98.88 227 ALA B C 1
ATOM 4263 O O . ALA B 1 227 ? 5.453 21.703 10.992 1 98.88 227 ALA B O 1
ATOM 4264 N N . VAL B 1 228 ? 4.223 23.594 10.945 1 98.81 228 VAL B N 1
ATOM 4265 C CA . VAL B 1 228 ? 4.941 24.203 9.836 1 98.81 228 VAL B CA 1
ATOM 4266 C C . VAL B 1 228 ? 6.402 24.422 10.219 1 98.81 228 VAL B C 1
ATOM 4268 O O . VAL B 1 228 ? 7.309 24.078 9.461 1 98.81 228 VAL B O 1
ATOM 4271 N N . ASP B 1 229 ? 6.617 24.953 11.398 1 98.62 229 ASP B N 1
ATOM 4272 C CA . ASP B 1 229 ? 7.977 25.188 11.875 1 98.62 229 ASP B CA 1
ATOM 4273 C C . ASP B 1 229 ? 8.75 23.875 11.961 1 98.62 229 ASP B C 1
ATOM 4275 O O . ASP B 1 229 ? 9.938 23.828 11.625 1 98.62 229 ASP B O 1
ATOM 4279 N N . ALA B 1 230 ? 8.102 22.859 12.43 1 98.81 230 ALA B N 1
ATOM 4280 C CA . ALA B 1 230 ? 8.727 21.547 12.586 1 98.81 230 ALA B CA 1
ATOM 4281 C C . ALA B 1 230 ? 9.211 21.016 11.242 1 98.81 230 ALA B C 1
ATOM 4283 O O . ALA B 1 230 ? 10.352 20.562 11.125 1 98.81 230 ALA B O 1
ATOM 4284 N N . ILE B 1 231 ? 8.359 21.062 10.18 1 98.69 231 ILE B N 1
ATOM 4285 C CA . ILE B 1 231 ? 8.734 20.422 8.922 1 98.69 231 ILE B CA 1
ATOM 4286 C C . ILE B 1 231 ? 9.758 21.281 8.18 1 98.69 231 ILE B C 1
ATOM 4288 O O . ILE B 1 231 ? 10.617 20.766 7.469 1 98.69 231 ILE B O 1
ATOM 4292 N N . VAL B 1 232 ? 9.75 22.625 8.367 1 98.69 232 VAL B N 1
ATOM 4293 C CA . VAL B 1 232 ? 10.773 23.5 7.789 1 98.69 232 VAL B CA 1
ATOM 4294 C C . VAL B 1 232 ? 12.133 23.172 8.406 1 98.69 232 VAL B C 1
ATOM 4296 O O . VAL B 1 232 ? 13.117 23 7.684 1 98.69 232 VAL B O 1
ATOM 4299 N N . ALA B 1 233 ? 12.148 23.078 9.75 1 98.69 233 ALA B N 1
ATOM 4300 C CA . ALA B 1 233 ? 13.391 22.75 10.445 1 98.69 233 ALA B CA 1
ATOM 4301 C C . ALA B 1 233 ? 13.906 21.375 10.039 1 98.69 233 ALA B C 1
ATOM 4303 O O . ALA B 1 233 ? 15.109 21.203 9.828 1 98.69 233 ALA B O 1
ATOM 4304 N N . LEU B 1 234 ? 13.008 20.406 9.953 1 98.75 234 LEU B N 1
ATOM 4305 C CA . LEU B 1 234 ? 13.375 19.047 9.594 1 98.75 234 LEU B CA 1
ATOM 4306 C C . LEU B 1 234 ? 13.977 18.984 8.195 1 98.75 234 LEU B C 1
ATOM 4308 O O . LEU B 1 234 ? 14.984 18.312 7.98 1 98.75 234 LEU B O 1
ATOM 4312 N N . THR B 1 235 ? 13.359 19.672 7.234 1 98.5 235 THR B N 1
ATOM 4313 C CA . THR B 1 235 ? 13.766 19.641 5.832 1 98.5 235 THR B CA 1
ATOM 4314 C C . THR B 1 235 ? 15.102 20.359 5.637 1 98.5 235 THR B C 1
ATOM 4316 O O . THR B 1 235 ? 15.852 20.031 4.711 1 98.5 235 THR B O 1
ATOM 4319 N N . ALA B 1 236 ? 15.523 21.219 6.551 1 97.44 236 ALA B N 1
ATOM 4320 C CA . ALA B 1 236 ? 16.75 22.016 6.453 1 97.44 236 ALA B CA 1
ATOM 4321 C C . ALA B 1 236 ? 17.953 21.203 6.906 1 97.44 236 ALA B C 1
ATOM 4323 O O . ALA B 1 236 ? 19.094 21.594 6.676 1 97.44 236 ALA B O 1
ATOM 4324 N N . LEU B 1 237 ? 17.703 20.094 7.543 1 98.25 237 LEU B N 1
ATOM 4325 C CA . LEU B 1 237 ? 18.812 19.297 8.047 1 98.25 237 LEU B CA 1
ATOM 4326 C C . LEU B 1 237 ? 19.703 18.812 6.895 1 98.25 237 LEU B C 1
ATOM 4328 O O . LEU B 1 237 ? 19.203 18.406 5.848 1 98.25 237 LEU B O 1
ATOM 4332 N N . PRO B 1 238 ? 21 18.734 7.031 1 96.25 238 PRO B N 1
ATOM 4333 C CA . PRO B 1 238 ? 21.922 18.453 5.934 1 96.25 238 PRO B CA 1
ATOM 4334 C C . PRO B 1 238 ? 22.109 16.953 5.707 1 96.25 238 PRO B C 1
ATOM 4336 O O . PRO B 1 238 ? 22.734 16.547 4.719 1 96.25 238 PRO B O 1
ATOM 4339 N N . THR B 1 239 ? 21.516 16.109 6.402 1 96.38 239 THR B N 1
ATOM 4340 C CA . THR B 1 239 ? 21.719 14.664 6.262 1 96.38 239 THR B CA 1
ATOM 4341 C C . THR B 1 239 ? 20.953 14.117 5.066 1 96.38 239 THR B C 1
ATOM 4343 O O . THR B 1 239 ? 19.875 14.625 4.727 1 96.38 239 THR B O 1
ATOM 4346 N N . LYS B 1 240 ? 21.516 13.125 4.457 1 94.69 240 LYS B N 1
ATOM 4347 C CA . LYS B 1 240 ? 20.844 12.438 3.359 1 94.69 240 LYS B CA 1
ATOM 4348 C C . LYS B 1 240 ? 20.109 11.203 3.854 1 94.69 240 LYS B C 1
ATOM 4350 O O . LYS B 1 240 ? 19.359 10.57 3.1 1 94.69 240 LYS B O 1
ATOM 4355 N N . GLU B 1 241 ? 20.297 10.875 5.102 1 95.62 241 GLU B N 1
ATOM 4356 C CA . GLU B 1 241 ? 19.609 9.727 5.676 1 95.62 241 GLU B CA 1
ATOM 4357 C C . GLU B 1 241 ? 18.109 9.969 5.75 1 95.62 241 GLU B C 1
ATOM 4359 O O . GLU B 1 241 ? 17.672 11.062 6.121 1 95.62 241 GLU B O 1
ATOM 4364 N N . PRO B 1 242 ? 17.391 8.938 5.324 1 97.19 242 PRO B N 1
ATOM 4365 C CA . PRO B 1 242 ? 15.938 9.102 5.5 1 97.19 242 PRO B CA 1
ATOM 4366 C C . PRO B 1 242 ? 15.539 9.258 6.965 1 97.19 242 PRO B C 1
ATOM 4368 O O . PRO B 1 242 ? 16.062 8.547 7.832 1 97.19 242 PRO B O 1
ATOM 4371 N N . LEU B 1 243 ? 14.68 10.219 7.215 1 98.25 243 LEU B N 1
ATOM 4372 C CA . LEU B 1 243 ? 14.195 10.469 8.562 1 98.25 243 LEU B CA 1
ATOM 4373 C C . LEU B 1 243 ? 12.68 10.289 8.641 1 98.25 243 LEU B C 1
ATOM 4375 O O . LEU B 1 243 ? 11.961 10.656 7.707 1 98.25 243 LEU B O 1
ATOM 4379 N N . LEU B 1 244 ? 12.195 9.68 9.68 1 97.94 244 LEU B N 1
ATOM 4380 C CA . LEU B 1 244 ? 10.789 9.578 10.055 1 97.94 244 LEU B CA 1
ATOM 4381 C C . LEU B 1 244 ? 10.562 10.148 11.453 1 97.94 244 LEU B C 1
ATOM 4383 O O . LEU B 1 244 ? 11.211 9.734 12.414 1 97.94 244 LEU B O 1
ATOM 4387 N N . VAL B 1 245 ? 9.648 11.117 11.531 1 98.75 245 VAL B N 1
ATOM 4388 C CA . VAL B 1 245 ? 9.414 11.711 12.844 1 98.75 245 VAL B CA 1
ATOM 4389 C C . VAL B 1 245 ? 7.922 11.945 13.055 1 98.75 245 VAL B C 1
ATOM 4391 O O . VAL B 1 245 ? 7.18 12.148 12.094 1 98.75 245 VAL B O 1
ATOM 4394 N N . ASN B 1 246 ? 7.504 11.906 14.273 1 98.69 246 ASN B N 1
ATOM 4395 C CA . ASN B 1 246 ? 6.215 12.445 14.68 1 98.69 246 ASN B CA 1
ATOM 4396 C C . ASN B 1 246 ? 6.258 13.969 14.781 1 98.69 246 ASN B C 1
ATOM 4398 O O . ASN B 1 246 ? 7.238 14.539 15.266 1 98.69 246 ASN B O 1
ATOM 4402 N N . VAL B 1 247 ? 5.277 14.578 14.266 1 98.81 247 VAL B N 1
ATOM 4403 C CA . VAL B 1 247 ? 5.074 16.016 14.477 1 98.81 247 VAL B CA 1
ATOM 4404 C C . VAL B 1 247 ? 3.768 16.234 15.234 1 98.81 247 VAL B C 1
ATOM 4406 O O . VAL B 1 247 ? 2.693 15.852 14.766 1 98.81 247 VAL B O 1
ATOM 4409 N N . GLY B 1 248 ? 3.801 16.75 16.312 1 98.38 248 GLY B N 1
ATOM 4410 C CA . GLY B 1 248 ? 2.668 16.969 17.203 1 98.38 248 GLY B CA 1
ATOM 4411 C C . GLY B 1 248 ? 3.035 17.719 18.469 1 98.38 248 GLY B C 1
ATOM 4412 O O . GLY B 1 248 ? 3.982 18.5 18.484 1 98.38 248 GLY B O 1
ATOM 4413 N N . ASN B 1 249 ? 2.225 17.656 19.406 1 98.31 249 ASN B N 1
ATOM 4414 C CA . ASN B 1 249 ? 2.418 18.219 20.734 1 98.31 249 ASN B CA 1
ATOM 4415 C C . ASN B 1 249 ? 2.312 17.156 21.828 1 98.31 249 ASN B C 1
ATOM 4417 O O . ASN B 1 249 ? 1.22 16.672 22.109 1 98.31 249 ASN B O 1
ATOM 4421 N N . ASP B 1 250 ? 3.42 16.812 22.422 1 97.38 250 ASP B N 1
ATOM 4422 C CA . ASP B 1 250 ? 3.41 15.773 23.438 1 97.38 250 ASP B CA 1
ATOM 4423 C C . ASP B 1 250 ? 3.326 16.359 24.844 1 97.38 250 ASP B C 1
ATOM 4425 O O . ASP B 1 250 ? 3.471 15.648 25.844 1 97.38 250 ASP B O 1
ATOM 4429 N N . GLN B 1 251 ? 3.094 17.672 24.969 1 96.12 251 GLN B N 1
ATOM 4430 C CA . GLN B 1 251 ? 3.146 18.359 26.25 1 96.12 251 GLN B CA 1
ATOM 4431 C C . GLN B 1 251 ? 1.745 18.672 26.766 1 96.12 251 GLN B C 1
ATOM 4433 O O . GLN B 1 251 ? 1.573 19.031 27.938 1 96.12 251 GLN B O 1
ATOM 4438 N N . GLU B 1 252 ? 0.786 18.594 25.938 1 96.31 252 GLU B N 1
ATOM 4439 C CA . GLU B 1 252 ? -0.567 18.969 26.328 1 96.31 252 GLU B CA 1
ATOM 4440 C C . GLU B 1 252 ? -1.589 17.938 25.875 1 96.31 252 GLU B C 1
ATOM 4442 O O . GLU B 1 252 ? -2.127 18.031 24.766 1 96.31 252 GLU B O 1
ATOM 4447 N N . GLU B 1 253 ? -1.86 17.016 26.656 1 97.19 253 GLU B N 1
ATOM 4448 C CA . GLU B 1 253 ? -2.959 16.078 26.453 1 97.19 253 GLU B CA 1
ATOM 4449 C C . GLU B 1 253 ? -4.246 16.578 27.109 1 97.19 253 GLU B C 1
ATOM 4451 O O . GLU B 1 253 ? -4.227 17.047 28.234 1 97.19 253 GLU B O 1
ATOM 4456 N N . VAL B 1 254 ? -5.344 16.5 26.312 1 97.94 254 VAL B N 1
ATOM 4457 C CA . VAL B 1 254 ? -6.562 17.125 26.812 1 97.94 254 VAL B CA 1
ATOM 4458 C C . VAL B 1 254 ? -7.73 16.156 26.688 1 97.94 254 VAL B C 1
ATOM 4460 O O . VAL B 1 254 ? -7.828 15.406 25.719 1 97.94 254 VAL B O 1
ATOM 4463 N N . LEU B 1 255 ? -8.594 16.156 27.688 1 97.25 255 LEU B N 1
ATOM 4464 C CA . LEU B 1 255 ? -9.867 15.445 27.578 1 97.25 255 LEU B CA 1
ATOM 4465 C C . LEU B 1 255 ? -10.766 16.109 26.531 1 97.25 255 LEU B C 1
ATOM 4467 O O . LEU B 1 255 ? -10.805 17.344 26.438 1 97.25 255 LEU B O 1
ATOM 4471 N N . ILE B 1 256 ? -11.539 15.328 25.844 1 96.56 256 ILE B N 1
ATOM 4472 C CA . ILE B 1 256 ? -12.438 15.875 24.828 1 96.56 256 ILE B CA 1
ATOM 4473 C C . ILE B 1 256 ? -13.438 16.828 25.484 1 96.56 256 ILE B C 1
ATOM 4475 O O . ILE B 1 256 ? -13.789 17.859 24.922 1 96.56 256 ILE B O 1
ATOM 4479 N N . ARG B 1 257 ? -13.891 16.5 26.703 1 96.69 257 ARG B N 1
ATOM 4480 C CA . ARG B 1 257 ? -14.789 17.375 27.453 1 96.69 257 ARG B CA 1
ATOM 4481 C C . ARG B 1 257 ? -14.133 18.734 27.719 1 96.69 257 ARG B C 1
ATOM 4483 O O . ARG B 1 257 ? -14.773 19.766 27.609 1 96.69 257 ARG B O 1
ATOM 4490 N N . ASP B 1 258 ? -12.875 18.688 28.078 1 97.5 258 ASP B N 1
ATOM 4491 C CA . ASP B 1 258 ? -12.148 19.922 28.375 1 97.5 258 ASP B CA 1
ATOM 4492 C C . ASP B 1 258 ? -11.859 20.703 27.094 1 97.5 258 ASP B C 1
ATOM 4494 O O . ASP B 1 258 ? -11.836 21.938 27.109 1 97.5 258 ASP B O 1
ATOM 4498 N N . LEU B 1 259 ? -11.586 19.953 26.016 1 97.94 259 LEU B N 1
ATOM 4499 C CA . LEU B 1 259 ? -11.453 20.609 24.719 1 97.94 259 LEU B CA 1
ATOM 4500 C C . LEU B 1 259 ? -12.695 21.438 24.406 1 97.94 259 LEU B C 1
ATOM 4502 O O . LEU B 1 259 ? -12.586 22.594 23.969 1 97.94 259 LEU B O 1
ATOM 4506 N N . ALA B 1 260 ? -13.852 20.844 24.625 1 97.44 260 ALA B N 1
ATOM 4507 C CA . ALA B 1 260 ? -15.117 21.547 24.406 1 97.44 260 ALA B CA 1
ATOM 4508 C C . ALA B 1 260 ? -15.203 22.812 25.266 1 97.44 260 ALA B C 1
ATOM 4510 O O . ALA B 1 260 ? -15.57 23.875 24.781 1 97.44 260 ALA B O 1
ATOM 4511 N N . ARG B 1 261 ? -14.859 22.688 26.438 1 97.12 261 ARG B N 1
ATOM 4512 C CA . ARG B 1 261 ? -14.922 23.812 27.359 1 97.12 261 ARG B CA 1
ATOM 4513 C C . ARG B 1 261 ? -14 24.938 26.906 1 97.12 261 ARG B C 1
ATOM 4515 O O . ARG B 1 261 ? -14.336 26.125 27.031 1 97.12 261 ARG B O 1
ATOM 4522 N N . HIS B 1 262 ? -12.789 24.531 26.438 1 97.69 262 HIS B N 1
ATOM 4523 C CA . HIS B 1 262 ? -11.883 25.531 25.906 1 97.69 262 HIS B CA 1
ATOM 4524 C C . HIS B 1 262 ? -12.508 26.281 24.734 1 97.69 262 HIS B C 1
ATOM 4526 O O . HIS B 1 262 ? -12.328 27.484 24.594 1 97.69 262 HIS B O 1
ATOM 4532 N N . VAL B 1 263 ? -13.18 25.547 23.891 1 98.12 263 VAL B N 1
ATOM 4533 C CA . VAL B 1 263 ? -13.852 26.156 22.75 1 98.12 263 VAL B CA 1
ATOM 4534 C C . VAL B 1 263 ? -14.977 27.078 23.234 1 98.12 263 VAL B C 1
ATOM 4536 O O . VAL B 1 263 ? -15.148 28.172 22.719 1 98.12 263 VAL B O 1
ATOM 4539 N N . PHE B 1 264 ? -15.719 26.641 24.281 1 98 264 PHE B N 1
ATOM 4540 C CA . PHE B 1 264 ? -16.766 27.453 24.891 1 98 264 PHE B CA 1
ATOM 4541 C C . PHE B 1 264 ? -16.203 28.781 25.391 1 98 264 PHE B C 1
ATOM 4543 O O . PHE B 1 264 ? -16.766 29.844 25.109 1 98 264 PHE B O 1
ATOM 4550 N N . ASP B 1 265 ? -15.156 28.672 26.047 1 97.94 265 ASP B N 1
ATOM 4551 C CA . ASP B 1 265 ? -14.5 29.859 26.594 1 97.94 265 ASP B CA 1
ATOM 4552 C C . ASP B 1 265 ? -14.062 30.812 25.484 1 97.94 265 ASP B C 1
ATOM 4554 O O . ASP B 1 265 ? -14.25 32.031 25.594 1 97.94 265 ASP B O 1
ATOM 4558 N N . ALA B 1 266 ? -13.461 30.266 24.469 1 97.62 266 ALA B N 1
ATOM 4559 C CA . ALA B 1 266 ? -12.922 31.062 23.375 1 97.62 266 ALA B CA 1
ATOM 4560 C C . ALA B 1 266 ? -14.023 31.844 22.656 1 97.62 266 ALA B C 1
ATOM 4562 O O . ALA B 1 266 ? -13.789 32.938 22.141 1 97.62 266 ALA B O 1
ATOM 4563 N N . LEU B 1 267 ? -15.234 31.266 22.703 1 97.19 267 LEU B N 1
ATOM 4564 C CA . LEU B 1 267 ? -16.328 31.891 21.969 1 97.19 267 LEU B CA 1
ATOM 4565 C C . LEU B 1 267 ? -17.328 32.531 22.938 1 97.19 267 LEU B C 1
ATOM 4567 O O . LEU B 1 267 ? -18.359 33.062 22.5 1 97.19 267 LEU B O 1
ATOM 4571 N N . ASP B 1 268 ? -17.016 32.438 24.219 1 96.75 268 ASP B N 1
ATOM 4572 C CA . ASP B 1 268 ? -17.844 33 25.281 1 96.75 268 ASP B CA 1
ATOM 4573 C C . ASP B 1 268 ? -19.281 32.5 25.188 1 96.75 268 ASP B C 1
ATOM 4575 O O . ASP B 1 268 ? -20.219 33.312 25.156 1 96.75 268 ASP B O 1
ATOM 4579 N N . ARG B 1 269 ? -19.453 31.266 25 1 96.94 269 ARG B N 1
ATOM 4580 C CA . ARG B 1 269 ? -20.703 30.531 25.031 1 96.94 269 ARG B CA 1
ATOM 4581 C C . ARG B 1 269 ? -20.594 29.281 25.875 1 96.94 269 ARG B C 1
ATOM 4583 O O . ARG B 1 269 ? -19.625 28.531 25.766 1 96.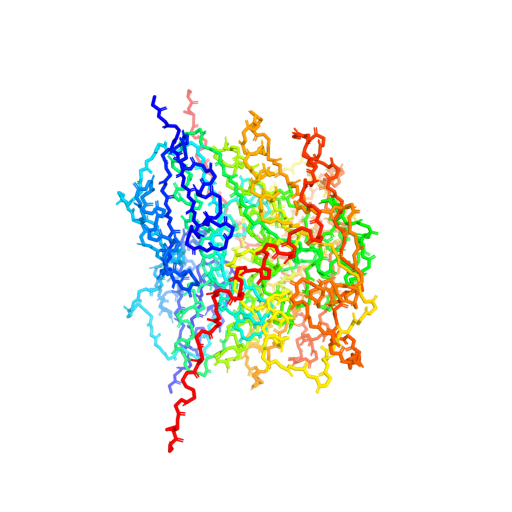94 269 ARG B O 1
ATOM 4590 N N . HIS B 1 270 ? -21.516 29.078 26.734 1 97.38 270 HIS B N 1
ATOM 4591 C CA . HIS B 1 270 ? -21.391 27.984 27.703 1 97.38 270 HIS B CA 1
ATOM 4592 C C . HIS B 1 270 ? -22.672 27.156 27.781 1 97.38 270 HIS B C 1
ATOM 4594 O O . HIS B 1 270 ? -23.375 27.188 28.797 1 97.38 270 HIS B O 1
ATOM 4600 N N . PRO B 1 271 ? -22.953 26.359 26.781 1 97.62 271 PRO B N 1
ATOM 4601 C CA . PRO B 1 271 ? -24.125 25.484 26.781 1 97.62 271 PRO B CA 1
ATOM 4602 C C . PRO B 1 271 ? -24 24.328 27.766 1 97.62 271 PRO B C 1
ATOM 4604 O O . PRO B 1 271 ? -22.891 24.047 28.234 1 97.62 271 PRO B O 1
ATOM 4607 N N . ALA B 1 272 ? -25.188 23.703 28.047 1 97.06 272 ALA B N 1
ATOM 4608 C CA . ALA B 1 272 ? -25.156 22.453 28.797 1 97.06 272 ALA B CA 1
ATOM 4609 C C . ALA B 1 272 ? -24.547 21.328 27.953 1 97.06 272 ALA B C 1
ATOM 4611 O O . ALA B 1 272 ? -24.734 21.281 26.734 1 97.06 272 ALA B O 1
ATOM 4612 N N . LEU B 1 273 ? -23.828 20.422 28.641 1 95.88 273 LEU B N 1
ATOM 4613 C CA . LEU B 1 273 ? -23.203 19.312 27.938 1 95.88 273 LEU B CA 1
ATOM 4614 C C . LEU B 1 273 ? -24.156 18.109 27.859 1 95.88 273 LEU B C 1
ATOM 4616 O O . LEU B 1 273 ? -24.859 17.797 28.828 1 95.88 273 LEU B O 1
ATOM 4620 N N . ASP B 1 274 ? -24.234 17.484 26.672 1 97.25 274 ASP B N 1
ATOM 4621 C CA . ASP B 1 274 ? -24.906 16.219 26.422 1 97.25 274 ASP B CA 1
ATOM 4622 C C . ASP B 1 274 ? -23.906 15.141 26.016 1 97.25 274 ASP B C 1
ATOM 4624 O O . ASP B 1 274 ? -23.578 15.008 24.828 1 97.25 274 ASP B O 1
ATOM 4628 N N . VAL B 1 275 ? -23.516 14.297 27.016 1 96.31 275 VAL B N 1
ATOM 4629 C CA . VAL B 1 275 ? -22.391 13.391 26.844 1 96.31 275 VAL B CA 1
ATOM 4630 C C . VAL B 1 275 ? -22.891 12.039 26.328 1 96.31 275 VAL B C 1
ATOM 4632 O O . VAL B 1 275 ? -23.859 11.484 26.859 1 96.31 275 VAL B O 1
ATOM 4635 N N . HIS B 1 276 ? -22.312 11.641 25.312 1 95.19 276 HIS B N 1
ATOM 4636 C CA . HIS B 1 276 ? -22.594 10.344 24.719 1 95.19 276 HIS B CA 1
ATOM 4637 C C . HIS B 1 276 ? -21.359 9.461 24.672 1 95.19 276 HIS B C 1
ATOM 4639 O O . HIS B 1 276 ? -20.234 9.961 24.797 1 95.19 276 HIS B O 1
ATOM 4645 N N . PRO B 1 277 ? -21.578 8.117 24.547 1 91.88 277 PRO B N 1
ATOM 4646 C CA . PRO B 1 277 ? -20.422 7.215 24.438 1 91.88 277 PRO B CA 1
ATOM 4647 C C . PRO B 1 277 ? -19.594 7.48 23.188 1 91.88 277 PRO B C 1
ATOM 4649 O O . PRO B 1 277 ? -20.094 8.016 22.203 1 91.88 277 PRO B O 1
ATOM 4652 N N . ALA B 1 278 ? -18.297 7.086 23.297 1 87.38 278 ALA B N 1
ATOM 4653 C CA . ALA B 1 278 ? -17.406 7.219 22.156 1 87.38 278 ALA B CA 1
ATOM 4654 C C . ALA B 1 278 ? -17.859 6.348 21 1 87.38 278 ALA B C 1
ATOM 4656 O O . ALA B 1 278 ? -18.469 5.293 21.203 1 87.38 278 ALA B O 1
ATOM 4657 N N . PRO B 1 279 ? -17.594 6.863 19.672 1 77.25 279 PRO B N 1
ATOM 4658 C CA . PRO B 1 279 ? -17.859 5.973 18.547 1 77.25 279 PRO B CA 1
ATOM 4659 C C . PRO B 1 279 ? -17.078 4.664 18.625 1 77.25 279 PRO B C 1
ATOM 4661 O O . PRO B 1 279 ? -16 4.617 19.234 1 77.25 279 PRO B O 1
ATOM 4664 N N . PRO B 1 280 ? -17.578 3.629 17.969 1 72.94 280 PRO B N 1
ATOM 4665 C CA . PRO B 1 280 ? -16.875 2.344 17.969 1 72.94 280 PRO B CA 1
ATOM 4666 C C . PRO B 1 280 ? -15.484 2.434 17.359 1 72.94 280 PRO B C 1
ATOM 4668 O O . PRO B 1 280 ? -15.273 3.154 16.391 1 72.94 280 PRO B O 1
ATOM 4671 N N . LEU B 1 281 ? -14.438 1.857 17.906 1 66.69 281 LEU B N 1
ATOM 4672 C CA . LEU B 1 281 ? -13.07 1.675 17.438 1 66.69 281 LEU B CA 1
ATOM 4673 C C . LEU B 1 281 ? -12.266 2.961 17.578 1 66.69 281 LEU B C 1
ATOM 4675 O O . LEU B 1 281 ? -11.125 3.043 17.109 1 66.69 281 LEU B O 1
ATOM 4679 N N . SER B 1 282 ? -12.914 3.924 18.234 1 75.06 282 SER B N 1
ATOM 4680 C CA . SER B 1 282 ? -12.141 5.129 18.5 1 75.06 282 SER B CA 1
ATOM 4681 C C . SER B 1 282 ? -11.156 4.914 19.641 1 75.06 282 SER B C 1
ATOM 4683 O O . SER B 1 282 ? -11.523 4.402 20.703 1 75.06 282 SER B O 1
ATOM 4685 N N . PRO B 1 283 ? -9.969 5.289 19.406 1 78.38 283 PRO B N 1
ATOM 4686 C CA . PRO B 1 283 ? -8.992 5.078 20.484 1 78.38 283 PRO B CA 1
ATOM 4687 C C . PRO B 1 283 ? -9.266 5.953 21.703 1 78.38 283 PRO B C 1
ATOM 4689 O O . PRO B 1 283 ? -9.711 7.094 21.562 1 78.38 283 PRO B O 1
ATOM 4692 N N . ALA B 1 284 ? -8.859 5.492 22.859 1 86.06 284 ALA B N 1
ATOM 4693 C 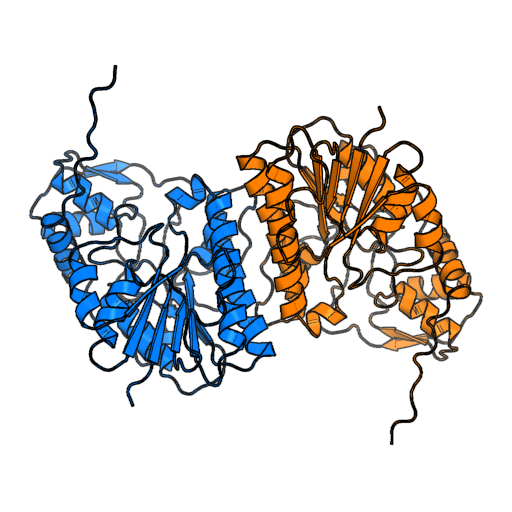CA . ALA B 1 284 ? -9.055 6.211 24.109 1 86.06 284 ALA B CA 1
ATOM 4694 C C . ALA B 1 284 ? -8.086 7.383 24.234 1 86.06 284 ALA B C 1
ATOM 4696 O O . ALA B 1 284 ? -8.445 8.453 24.734 1 86.06 284 ALA B O 1
ATOM 4697 N N . ARG B 1 285 ? -6.844 7.109 23.812 1 91.12 285 ARG B N 1
ATOM 4698 C CA . ARG B 1 285 ? -5.789 8.109 23.922 1 91.12 285 ARG B CA 1
ATOM 4699 C C . ARG B 1 285 ? -4.996 8.219 22.625 1 91.12 285 ARG B C 1
ATOM 4701 O O . ARG B 1 285 ? -4.777 7.215 21.938 1 91.12 285 ARG B O 1
ATOM 4708 N N . ARG B 1 286 ? -4.652 9.406 22.219 1 91.62 286 ARG B N 1
ATOM 4709 C CA . ARG B 1 286 ? -3.703 9.68 21.156 1 91.62 286 ARG B CA 1
ATOM 4710 C C . ARG B 1 286 ? -2.688 10.734 21.578 1 91.62 286 ARG B C 1
ATOM 4712 O O . ARG B 1 286 ? -3.031 11.906 21.734 1 91.62 286 ARG B O 1
ATOM 4719 N N . LEU B 1 287 ? -1.539 10.297 21.828 1 96.88 287 LEU B N 1
ATOM 4720 C CA . LEU B 1 287 ? -0.438 11.133 22.281 1 96.88 287 LEU B CA 1
ATOM 4721 C C . LEU B 1 287 ? 0.867 10.742 21.594 1 96.88 287 LEU B C 1
ATOM 4723 O O . LEU B 1 287 ? 1.307 9.594 21.703 1 96.88 287 LEU B O 1
ATOM 4727 N N . PRO B 1 288 ? 1.445 11.68 20.875 1 97.75 288 PRO B N 1
ATOM 4728 C CA . PRO B 1 288 ? 2.703 11.352 20.188 1 97.75 288 PRO B CA 1
ATOM 4729 C C . PRO B 1 288 ? 3.912 11.438 21.125 1 97.75 288 PRO B C 1
ATOM 4731 O O . PRO B 1 288 ? 3.91 12.219 22.078 1 97.75 288 PRO B O 1
ATOM 4734 N N . ASP B 1 289 ? 4.867 10.617 20.906 1 98.38 289 ASP B N 1
ATOM 4735 C CA . ASP B 1 289 ? 6.234 10.844 21.375 1 98.38 289 ASP B CA 1
ATOM 4736 C C . ASP B 1 289 ? 7.055 11.57 20.312 1 98.38 289 ASP B C 1
ATOM 4738 O O . ASP B 1 289 ? 7.301 11.023 19.219 1 98.38 289 ASP B O 1
ATOM 4742 N N . ILE B 1 290 ? 7.477 12.844 20.625 1 98.62 290 ILE B N 1
ATOM 4743 C CA . ILE B 1 290 ? 8.156 13.625 19.594 1 98.62 290 ILE B CA 1
ATOM 4744 C C . ILE B 1 290 ? 9.625 13.805 19.969 1 98.62 290 ILE B C 1
ATOM 4746 O O . ILE B 1 290 ? 10.266 14.773 19.547 1 98.62 290 ILE B O 1
ATOM 4750 N N . ALA B 1 291 ? 10.164 12.945 20.797 1 98.5 291 ALA B N 1
ATOM 4751 C CA . ALA B 1 291 ? 11.547 13.023 21.25 1 98.5 291 ALA B CA 1
ATOM 4752 C C . ALA B 1 291 ? 12.516 13.055 20.078 1 98.5 291 ALA B C 1
ATOM 4754 O O . ALA B 1 291 ? 13.484 13.82 20.078 1 98.5 291 ALA B O 1
ATOM 4755 N N . ARG B 1 292 ? 12.312 12.258 19.062 1 98.44 292 ARG B N 1
ATOM 4756 C CA . ARG B 1 292 ? 13.195 12.188 17.891 1 98.44 292 ARG B CA 1
ATOM 4757 C C . ARG B 1 292 ? 13.258 13.531 17.172 1 98.44 292 ARG B C 1
ATOM 4759 O O . ARG B 1 292 ? 14.344 14.008 16.828 1 98.44 292 ARG B O 1
ATOM 4766 N N . LEU B 1 293 ? 12.086 14.133 16.938 1 98.75 293 LEU B N 1
ATOM 4767 C CA . LEU B 1 293 ? 12.039 15.445 16.312 1 98.75 293 LEU B CA 1
ATOM 4768 C C . LEU B 1 293 ? 12.781 16.469 17.156 1 98.75 293 LEU B C 1
ATOM 4770 O O . LEU B 1 293 ? 13.547 17.281 16.609 1 98.75 293 LEU B O 1
ATOM 4774 N N . ARG B 1 294 ? 12.531 16.438 18.422 1 98.62 294 ARG B N 1
ATOM 4775 C CA . ARG B 1 294 ? 13.172 17.359 19.344 1 98.62 294 ARG B CA 1
ATOM 4776 C C . ARG B 1 294 ? 14.688 17.188 19.312 1 98.62 294 ARG B C 1
ATOM 4778 O O . ARG B 1 294 ? 15.43 18.172 19.312 1 98.62 294 ARG B O 1
ATOM 4785 N N . GLU B 1 295 ? 15.188 16 19.297 1 98.44 295 GLU B N 1
ATOM 4786 C CA . GLU B 1 295 ? 16.625 15.719 19.266 1 98.44 295 GLU B CA 1
ATOM 4787 C C . GLU B 1 295 ? 17.25 16.219 17.969 1 98.44 295 GLU B C 1
ATOM 4789 O O . GLU B 1 295 ? 18.344 16.781 17.969 1 98.44 295 GLU B O 1
ATOM 4794 N N . LEU B 1 296 ? 16.562 16.047 16.875 1 98.38 296 LEU B N 1
ATOM 4795 C CA . LEU B 1 296 ? 17.094 16.359 15.562 1 98.38 296 LEU B CA 1
ATOM 4796 C C . LEU B 1 296 ? 17.094 17.859 15.305 1 98.38 296 LEU B C 1
ATOM 4798 O O . LEU B 1 296 ? 17.984 18.375 14.648 1 98.38 296 LEU B O 1
ATOM 4802 N N . THR B 1 297 ? 16.047 18.625 15.82 1 98.56 297 THR B N 1
ATOM 4803 C CA . THR B 1 297 ? 15.836 19.984 15.32 1 98.56 297 THR B CA 1
ATOM 4804 C C . THR B 1 297 ? 15.758 20.969 16.484 1 98.56 297 THR B C 1
ATOM 4806 O O . THR B 1 297 ? 15.766 22.188 16.25 1 98.56 297 THR B O 1
ATOM 4809 N N . GLY B 1 298 ? 15.594 20.531 17.672 1 98.25 298 GLY B N 1
ATOM 4810 C CA . GLY B 1 298 ? 15.328 21.406 18.812 1 98.25 298 GLY B CA 1
ATOM 4811 C C . GLY B 1 298 ? 13.875 21.828 18.906 1 98.25 298 GLY B C 1
ATOM 4812 O O . GLY B 1 298 ? 13.531 22.672 19.734 1 98.25 298 GLY B O 1
ATOM 4813 N N . TYR B 1 299 ? 13.008 21.234 18.172 1 97.75 299 TYR B N 1
ATOM 4814 C CA . TYR B 1 299 ? 11.594 21.562 18.094 1 97.75 299 TYR B CA 1
ATOM 4815 C C . TYR B 1 299 ? 10.914 21.359 19.453 1 97.75 299 TYR B C 1
ATOM 4817 O O . TYR B 1 299 ? 11.18 20.375 20.141 1 97.75 299 TYR B O 1
ATOM 4825 N N . SER B 1 300 ? 10.141 22.281 19.844 1 97.75 300 SER B N 1
ATOM 4826 C CA . SER B 1 300 ? 9.156 22.219 20.906 1 97.75 300 SER B CA 1
ATOM 4827 C C . SER B 1 300 ? 7.898 23 20.562 1 97.75 300 SER B C 1
ATOM 4829 O O . SER B 1 300 ? 7.988 24.109 20.031 1 97.75 300 SER B O 1
ATOM 4831 N N . PRO B 1 301 ? 6.758 22.359 20.812 1 97.88 301 PRO B N 1
ATOM 4832 C CA . PRO B 1 301 ? 5.555 23.141 20.516 1 97.88 301 PRO B CA 1
ATOM 4833 C C . PRO B 1 301 ? 5.543 24.484 21.25 1 97.88 301 PRO B C 1
ATOM 4835 O O . PRO B 1 301 ? 5.836 24.547 22.438 1 97.88 301 PRO B O 1
ATOM 4838 N N . ALA B 1 302 ? 5.176 25.562 20.516 1 98.25 302 ALA B N 1
ATOM 4839 C CA . ALA B 1 302 ? 5.309 26.906 21.062 1 98.25 302 ALA B CA 1
ATOM 4840 C C . ALA B 1 302 ? 3.943 27.516 21.359 1 98.25 302 ALA B C 1
ATOM 4842 O O . ALA B 1 302 ? 3.818 28.406 22.203 1 98.25 302 ALA B O 1
ATOM 4843 N N . VAL B 1 303 ? 2.906 27.094 20.656 1 98.44 303 VAL B N 1
ATOM 4844 C CA . VAL B 1 303 ? 1.581 27.688 20.812 1 98.44 303 VAL B CA 1
ATOM 4845 C C . VAL B 1 303 ? 0.752 26.844 21.781 1 98.44 303 VAL B C 1
ATOM 4847 O O . VAL B 1 303 ? 0.34 25.719 21.438 1 98.44 303 VAL B O 1
ATOM 4850 N N . PRO B 1 304 ? 0.478 27.375 22.953 1 97.94 304 PRO B N 1
ATOM 4851 C CA . PRO B 1 304 ? -0.384 26.625 23.875 1 97.94 304 PRO B CA 1
ATOM 4852 C C . PRO B 1 304 ? -1.771 26.359 23.297 1 97.94 304 PRO B C 1
ATOM 4854 O O . PRO B 1 304 ? -2.273 27.141 22.484 1 97.94 304 PRO B O 1
ATOM 4857 N N . LEU B 1 305 ? -2.391 25.234 23.781 1 98.12 305 LEU B N 1
ATOM 4858 C CA . LEU B 1 305 ? -3.678 24.797 23.25 1 98.12 305 LEU B CA 1
ATOM 4859 C C . LEU B 1 305 ? -4.711 25.906 23.344 1 98.12 305 LEU B C 1
ATOM 4861 O O . LEU B 1 305 ? -5.441 26.172 22.375 1 98.12 305 LEU B O 1
ATOM 4865 N N . CYS B 1 306 ? -4.793 26.609 24.422 1 97.56 306 CYS B N 1
ATOM 4866 C CA . CYS B 1 306 ? -5.789 27.656 24.641 1 97.56 306 CYS B CA 1
ATOM 4867 C C . CYS B 1 306 ? -5.621 28.781 23.625 1 97.56 306 CYS B C 1
ATOM 4869 O O . CYS B 1 306 ? -6.605 29.281 23.062 1 97.56 306 CYS B O 1
ATOM 4871 N N . GLU B 1 307 ? -4.355 29.172 23.406 1 98.25 307 GLU B N 1
ATOM 4872 C CA . GLU B 1 307 ? -4.066 30.234 22.453 1 98.25 307 GLU B CA 1
ATOM 4873 C C . GLU B 1 307 ? -4.387 29.812 21.031 1 98.25 307 GLU B C 1
ATOM 4875 O O . GLU B 1 307 ? -4.984 30.562 20.266 1 98.25 307 GLU B O 1
ATOM 4880 N N . GLY B 1 308 ? -3.988 28.609 20.656 1 98.62 308 GLY B N 1
ATOM 4881 C CA . GLY B 1 308 ? -4.297 28.094 19.344 1 98.62 308 GLY B CA 1
ATOM 4882 C C . GLY B 1 308 ? -5.789 27.984 19.078 1 98.62 308 GLY B C 1
ATOM 4883 O O . GLY B 1 308 ? -6.258 28.297 17.984 1 98.62 308 GLY B O 1
ATOM 4884 N N . LEU B 1 309 ? -6.516 27.516 20.078 1 98.44 309 LEU B N 1
ATOM 4885 C CA . LEU B 1 309 ? -7.961 27.391 19.953 1 98.44 309 LEU B CA 1
ATOM 4886 C C . LEU B 1 309 ? -8.609 28.766 19.797 1 98.44 309 LEU B C 1
ATOM 4888 O O . LEU B 1 309 ? -9.539 28.938 19 1 98.44 309 LEU B O 1
ATOM 4892 N N . ARG B 1 310 ? -8.102 29.75 20.562 1 98.25 310 ARG B N 1
ATOM 4893 C CA . ARG B 1 310 ? -8.625 31.109 20.438 1 98.25 310 ARG B CA 1
ATOM 4894 C C . ARG B 1 310 ? -8.477 31.625 19.016 1 98.25 310 ARG B C 1
ATOM 4896 O O . ARG B 1 310 ? -9.438 32.125 18.422 1 98.25 310 ARG B O 1
ATOM 4903 N N . ARG B 1 311 ? -7.297 31.516 18.453 1 98.31 311 ARG B N 1
ATOM 4904 C CA . ARG B 1 311 ? -7.016 31.969 17.094 1 98.31 311 ARG B CA 1
ATOM 4905 C C . ARG B 1 311 ? -7.887 31.234 16.078 1 98.31 311 ARG B C 1
ATOM 4907 O O . ARG B 1 311 ? -8.398 31.844 15.141 1 98.31 311 ARG B O 1
ATOM 4914 N N . THR B 1 312 ? -8.023 29.922 16.312 1 98.44 312 THR B N 1
ATOM 4915 C CA . THR B 1 312 ? -8.812 29.094 15.406 1 98.44 312 THR B CA 1
ATOM 4916 C C . THR B 1 312 ? -10.281 29.484 15.461 1 98.44 312 THR B C 1
ATOM 4918 O O . THR B 1 312 ? -10.93 29.656 14.422 1 98.44 312 THR B O 1
ATOM 4921 N N . CYS B 1 313 ? -10.789 29.641 16.656 1 97.88 313 CYS B N 1
ATOM 4922 C CA . CYS B 1 313 ? -12.188 30.016 16.844 1 97.88 313 CYS B CA 1
ATOM 4923 C C . CYS B 1 313 ? -12.469 31.375 16.234 1 97.88 313 CYS B C 1
ATOM 4925 O O . CYS B 1 313 ? -13.508 31.578 15.602 1 97.88 313 CYS B O 1
ATOM 4927 N N . GLU B 1 314 ? -11.547 32.312 16.422 1 97.31 314 GLU B N 1
ATOM 4928 C CA . GLU B 1 314 ? -11.703 33.656 15.859 1 97.31 314 GLU B CA 1
ATOM 4929 C C . GLU B 1 314 ? -11.805 33.594 14.336 1 97.31 314 GLU B C 1
ATOM 4931 O O . GLU B 1 314 ? -12.625 34.281 13.734 1 97.31 314 GLU B O 1
ATOM 4936 N N . TRP B 1 315 ? -10.984 32.781 13.766 1 96.88 315 TRP B N 1
ATOM 4937 C CA . TRP B 1 315 ? -11.016 32.656 12.312 1 96.88 315 TRP B CA 1
ATOM 4938 C C . TRP B 1 315 ? -12.359 32.125 11.836 1 96.88 315 TRP B C 1
ATOM 4940 O O . TRP B 1 315 ? -12.969 32.688 10.922 1 96.88 315 TRP B O 1
ATOM 4950 N N . TYR B 1 316 ? -12.812 31.047 12.422 1 95.94 316 TYR B N 1
ATOM 4951 C CA . TYR B 1 316 ? -14.055 30.406 11.992 1 95.94 316 TYR B CA 1
ATOM 4952 C C . TYR B 1 316 ? -15.25 31.312 12.25 1 95.94 316 TYR B C 1
ATOM 4954 O O . TYR B 1 316 ? -16.219 31.297 11.492 1 95.94 316 TYR B O 1
ATOM 4962 N N . ALA B 1 317 ? -15.18 32.125 13.289 1 94.44 317 ALA B N 1
ATOM 4963 C CA . ALA B 1 317 ? -16.25 33.062 13.555 1 94.44 317 ALA B CA 1
ATOM 4964 C C . ALA B 1 317 ? -16.375 34.094 12.422 1 94.44 317 ALA B C 1
ATOM 4966 O O . ALA B 1 317 ? -17.469 34.562 12.117 1 94.44 317 ALA B O 1
ATOM 4967 N N . ARG B 1 318 ? -15.266 34.344 11.781 1 93.69 318 ARG B N 1
ATOM 4968 C CA . ARG B 1 318 ? -15.234 35.344 10.688 1 93.69 318 ARG B CA 1
ATOM 4969 C C . ARG B 1 318 ? -15.508 34.656 9.352 1 93.69 318 ARG B C 1
ATOM 4971 O O . ARG B 1 318 ? -15.797 35.344 8.359 1 93.69 318 ARG B O 1
ATOM 4978 N N . HIS B 1 319 ? -15.453 33.312 9.32 1 90.44 319 HIS B N 1
ATOM 4979 C CA . HIS B 1 319 ? -15.625 32.562 8.086 1 90.44 319 HIS B CA 1
ATOM 4980 C C . HIS B 1 319 ? -16.688 31.469 8.25 1 90.44 319 HIS B C 1
ATOM 4982 O O . HIS B 1 319 ? -16.391 30.281 8.102 1 90.44 319 HIS B O 1
ATOM 4988 N N . PRO B 1 320 ? -17.859 31.875 8.477 1 81.94 320 PRO B N 1
ATOM 4989 C CA . PRO B 1 320 ? -18.906 30.859 8.656 1 81.94 320 PRO B CA 1
ATOM 4990 C C . PRO B 1 320 ? -19.125 30.016 7.402 1 81.94 320 PRO B C 1
ATOM 4992 O O . PRO B 1 320 ? -18.891 30.484 6.285 1 81.94 320 PRO B O 1
ATOM 4995 N N . ARG B 1 321 ? -19.312 28.641 7.703 1 77.94 321 ARG B N 1
ATOM 4996 C CA . ARG B 1 321 ? -19.609 27.781 6.559 1 77.94 321 ARG B CA 1
ATOM 4997 C C . ARG B 1 321 ? -20.797 28.328 5.758 1 77.94 321 ARG B C 1
ATOM 4999 O O . ARG B 1 321 ? -21.781 28.766 6.336 1 77.94 321 ARG B O 1
ATOM 5006 N N . ALA B 1 322 ? -20.484 28.719 4.5 1 61 322 ALA B N 1
ATOM 5007 C CA . ALA B 1 322 ? -21.625 29.172 3.705 1 61 322 ALA B CA 1
ATOM 5008 C C . ALA B 1 322 ? -22.797 28.203 3.834 1 61 322 ALA B C 1
ATOM 5010 O O . ALA B 1 322 ? -22.594 26.984 3.922 1 61 322 ALA B O 1
ATOM 5011 N N . ALA B 1 323 ? -23.828 28.688 4.438 1 50.06 323 ALA B N 1
ATOM 5012 C CA . ALA B 1 323 ? -25.062 27.922 4.531 1 50.06 323 ALA B CA 1
ATOM 5013 C C . ALA B 1 323 ? -25.25 27.031 3.305 1 50.06 323 ALA B C 1
ATOM 5015 O O . ALA B 1 323 ? -25.094 27.484 2.168 1 50.06 323 ALA B O 1
ATOM 5016 N N . ALA B 1 324 ? -24.906 25.859 3.285 1 41.78 324 ALA B N 1
ATOM 5017 C CA . ALA B 1 324 ? -25.375 24.984 2.205 1 41.78 324 ALA B CA 1
ATOM 5018 C C . ALA B 1 324 ? -26.797 25.359 1.782 1 41.78 324 ALA B C 1
ATOM 5020 O O . ALA B 1 324 ? -27.688 25.5 2.625 1 41.78 324 ALA B O 1
ATOM 5021 N N . ALA B 1 325 ? -26.984 25.922 0.679 1 39.72 325 ALA B N 1
ATOM 5022 C CA . ALA B 1 325 ? -28.297 26.109 0.05 1 39.72 325 ALA B CA 1
ATOM 5023 C C . ALA B 1 325 ? -29.141 24.844 0.135 1 39.72 325 ALA B C 1
ATOM 5025 O O . ALA B 1 325 ? -28.781 23.812 -0.443 1 39.72 325 ALA B O 1
ATOM 5026 N N . HIS B 1 326 ? -29.688 24.344 1.346 1 35.38 326 HIS B N 1
ATOM 5027 C CA . HIS B 1 326 ? -30.844 23.469 1.172 1 35.38 326 HIS B CA 1
ATOM 5028 C C . HIS B 1 326 ? -31.703 23.922 -0.01 1 35.38 326 HIS B C 1
ATOM 5030 O O . HIS B 1 326 ? -32.344 24.969 0.046 1 35.38 326 HIS B O 1
ATOM 5036 N N . GLY B 1 327 ? -31.234 23.812 -1.104 1 28.8 327 GLY B N 1
ATOM 5037 C CA . GLY B 1 327 ? -32.25 23.906 -2.146 1 28.8 327 GLY B CA 1
ATOM 5038 C C . GLY B 1 327 ? -33.469 23.047 -1.868 1 28.8 327 GLY B C 1
ATOM 5039 O O . GLY B 1 327 ? -33.375 21.984 -1.266 1 28.8 327 GLY B O 1
ATOM 5040 N N . SER B 1 328 ? -34.688 23.703 -1.657 1 30.56 328 SER B N 1
ATOM 5041 C CA . SER B 1 328 ? -36.062 23.234 -1.801 1 30.56 328 SER B CA 1
ATOM 5042 C C . SER B 1 328 ? -36.188 22.266 -2.973 1 30.56 328 SER B C 1
ATOM 5044 O O . SER B 1 328 ? -36.156 22.672 -4.133 1 30.56 328 SER B O 1
ATOM 5046 N N . GLY B 1 329 ? -35.5 21.328 -3.127 1 19.64 329 GLY B N 1
ATOM 5047 C CA . GLY B 1 329 ? -36 20.391 -4.105 1 19.64 329 GLY B CA 1
ATOM 5048 C C . GLY B 1 329 ? -37.375 19.859 -3.754 1 19.64 329 GLY B C 1
ATOM 5049 O O . GLY B 1 329 ? -37.625 19.469 -2.613 1 19.64 329 GLY B O 1
ATOM 5050 N N . ALA B 1 330 ? -38.406 20.109 -4.691 1 20.77 330 ALA B N 1
ATOM 5051 C CA . ALA B 1 330 ? -39.406 19.172 -5.184 1 20.77 330 ALA B CA 1
ATOM 5052 C C . ALA B 1 330 ? -38.781 17.828 -5.523 1 20.77 330 ALA B C 1
ATOM 5054 O O . ALA B 1 330 ? -37.656 17.766 -5.992 1 20.77 330 ALA B O 1
#